Protein 1Z84 (pdb70)

InterPro domains:
  IPR001937 Galactose-1-phosphate uridyl transferase, class I [PIRSF000808] (14-350)
  IPR001937 Galactose-1-phosphate uridyl transferase, class I [TIGR00209] (23-310)
  IPR001937 Galactose-1-phosphate uridyl transferase, class I [cd00608] (24-348)
  IPR005849 Galactose-1-phosphate uridyl transferase, N-terminal [PF01087] (21-196)
  IPR005850 Galactose-1-phosphate uridyl transferase, C-terminal [PF02744] (208-312)
  IPR036265 HIT-like superfamily [G3DSA:3.30.428.10] (63-195)
  IPR036265 HIT-like superfamily [G3DSA:3.30.428.10] (196-350)
  IPR036265 HIT-like superfamily [SSF54197] (23-195)
  IPR036265 HIT-like superfamily [SSF54197] (200-348)
  IPR053177 ADP-glucose phosphorylase [PTHR42763] (17-350)

GO terms:
  GO:0008270 zinc ion binding (F, IDA)
  GO:0016779 nucleotidyltransferase activity (F, IDA)
  GO:0043531 ADP binding (F, IDA)
  GO:0080040 positive regulation of cellular response to phosphate starvation (P, IDA)
  GO:0005975 carbohydrate metabolic process (P, TAS)

Organism: Arabidopsis thaliana (NCBI:txid3702)

Radius of gyration: 24.76 Å; Cα contacts (8 Å, |Δi|>4): 1474; chains: 2; bounding box: 70×62×65 Å

Foldseek 3Di:
DKDWDAALLQLDIAIAAALLLPFAAPDDQDDCLAQPNVVPAAAWPAFPVGPDSQTAKTKHFHPDDPADCVCVVQLVDGHRHKGKIKIQLGNGFQDELLNDALLSQLVSLLVVLVVVVVRLVRPQWWDKKKKAWFDVVSPDPGSGYMTMIITDSDDDDSQVSSLVSLVVVCVVPVAAVLLVCVVQFAWAQDWPFWTKGLHQRDQEELKIKIFGNDADQASSVDDSVVSSRVSVVVSLSQLLCCVSHVHAIKMKIKAHHTSCDDPVSRRHHGIIMMIHGDRDDDDDVCVVPVHHYYHDGRNSSSVSSNPRDPD/DDKDWDADLLQRDIAIEDALPAAAPDCLALPRPVSFADWPAFPVGVDSPGAKTKHFHPDDPADCVCVVQLVDGHRHKGKIKIQQGNDFQDELLNDALLSQLVSLLVVLVVVVVRLVRPQFWDKKKKAWADVVSPDPGHRYMTMMITGSDDDDSQVSSLRSLVVVCVVPVAQVLLVCVPQFAWQDDFPFWTKGLHQRDQEELKIKIFGNDADQASSVDDSVVSSRVSNVVSLSQVLNCVSHVHAIKMKIKAHHTSPDDPVSRRHHGIMMMIHGDGDDDDDVCVVPVHGYYRDGRNRSSVSSNPRDD

Sequence (616 aa):
SPELRKDPVTNRWVIFSPRPTDFKSKSPSSCPFCIGREQECAPELFRVPDHDPNWKLRVIENLYPALSRNLETQSRTIVGFGFHDVVIESPVHSIQLSDIDPVGIGDILIAYKKRINQIAQHDSINYIQVFKNQGASAGASMSHSHSQMMALPVVPPTVSSRLDGTKDYFEETGKCCLCEAKSKHFVIDESSHFVSVAPFAATYPFEIWIIPKDHSSHFHHLDDVKAVDLGGLLKLMLQKIAKQLNDPPYNYMIHTSPLKVTESQLPYTHWFLQIVPQLSGVGGFEIGTGCYINPVFPEDVAKVMREVSLTQSPELRKDPVTNRWVIFSPTDFKSSCPFCIGREQECAPELFRVPDHDPNWKLRVIENLYPALSRNLETQSRTIVGFGFHDVVIESPVHSIQLSDIDPVGIGDILIAYKKRINQIAQHDSINYIQVFKNQGASAGASMSHSHSQMMALPVVPPTVSSRLDGTKDYFEETGKCCLCEAKSKHFVIDESSHFVSVAPFAATYPFEIWIIPKDHSSHFHHLDDVKAVDLGGLLKLMLQKIAKQLNDPPYNYMIHTSPLKVTESQLPYTHWFLQIVPQLSGVGGFEIGTGCYINPVFPEDVAKVMREVSL

CATH classification: 3.30.428.10 (+1 more: 3.30.428.10)

Secondary structure (DSSP, 8-state):
--EEEEETTTTEEEEE---GGG---------TTSTT-GGGSSPEEEEESTT-SS-SEEEEE-SS-SSBGGGTTT--EEE-B-EEEEEE--SSSS--GGGS-HHHHHHHHHHHHHHHHHHTT-TT--EEEEEEEESGGGT---SS-EEEEEEESS--HHHHHHHHHHHHHHHHHSS-TTTTHHHHSEEEEE-SSEEEEE-TT-SSTT-EEEEESS--S-GGG--HHHHHHHHHHHHHHHHHHHHHTTS--EEEEEE---TT--GGGGGG---EEEEEE------HHHHHHS--EESS-HHHHHHHHHH----/---EEEEETTTTEEEEE---------TTSTT-GGGSSPEEEEESTT-SS-SEEEEE-SS-SSBGGGTTT--EEE-B-EEEEEE--SSTT--GGGS-HHHHHHHHHHHHHHHHHHTT-TT--EEEEEEEESGGGT-S--S-EEEEEEESS--HHHHHHHHHHHHHHHHHSS-TTTTHHHHSEEEEE-SSEEEEE-TT-SSTT-EEEEESS--S-GGG--HHHHHHHHHHHHHHHHHHHHHTTS--EEEEEE---TT--GGGGGG---EEEEEE------HHHHHHS--EESS-HHHHHHHHHT---

B-factor: mean 24.86, std 8.69, range [11.21, 64.68]

Solvent-accessible surface area: 24300 Å² total; per-residue (Å²): 113,22,41,0,13,63,7,24,7,26,48,61,52,3,0,0,18,106,192,36,50,85,51,77,28,162,109,139,110,49,13,41,22,13,72,64,79,44,181,91,20,12,85,63,52,13,36,37,46,97,147,47,109,115,4,104,2,5,0,4,32,24,103,179,64,10,2,28,116,115,23,58,136,116,70,131,59,57,45,0,0,0,20,21,3,9,0,0,5,5,32,70,20,97,59,60,0,5,79,22,79,50,83,16,1,1,37,2,0,45,2,0,51,94,20,5,65,67,2,40,150,59,124,27,2,34,0,4,0,1,6,3,10,49,27,91,56,0,37,18,110,58,83,1,8,11,0,29,1,1,0,1,12,19,52,2,38,32,0,46,40,9,22,84,3,8,92,87,43,62,114,149,51,52,93,11,5,5,64,30,2,108,91,59,8,52,40,9,33,86,27,82,52,1,2,0,0,1,1,15,4,5,5,43,8,2,3,0,5,0,0,6,67,81,75,23,13,26,0,23,128,6,68,99,104,54,0,55,28,0,0,23,7,0,36,58,0,3,58,14,2,23,112,23,0,85,101,5,12,9,4,1,0,0,11,11,1,8,42,109,28,67,150,85,41,68,58,16,5,6,4,5,0,14,0,6,3,54,13,59,65,60,7,0,4,25,32,0,0,18,1,47,48,1,36,3,28,2,66,55,4,0,113,14,0,124,115,19,57,81,175,167,55,23,36,0,11,72,6,30,8,28,51,47,45,0,0,0,21,82,101,114,53,106,80,117,16,44,24,15,83,65,82,53,183,89,22,14,84,64,57,15,37,40,42,98,152,44,116,103,2,119,2,7,0,4,30,25,103,177,62,8,2,24,122,108,24,54,141,115,66,123,58,57,44,0,0,0,19,20,4,9,0,0,4,6,32,75,45,102,54,69,1,13,72,28,84,47,85,18,1,1,49,2,0,48,1,0,55,90,20,4,66,50,1,44,151,59,120,32,1,33,0,4,0,2,6,4,12,31,29,90,72,0,39,17,107,62,100,1,4,14,1,27,0,1,0,0,14,20,50,2,39,41,0,46,43,10,23,77,3,8,85,79,44,63,113,155,58,54,93,11,5,6,63,30,3,118,85,58,10,51,39,12,33,88,26,85,59,1,4,0,0,1,0,17,2,4,3,42,5,2,2,0,5,0,1,5,72,93,67,21,16,25,0,20,130,6,66,99,100,56,0,57,24,0,0,23,5,1,36,60,0,4,54,13,2,31,125,35,0,86,80,3,33,9,3,1,0,0,11,7,3,7,43,103,27,68,148,85,40,65,59,13,4,6,6,4,0,14,0,8,3,54,34,75,70,64,7,0,5,28,28,0,0,18,1,47,52,0,39,14,5,2,63,74,3,0,133,20,0,112,131,18,81,116

Structure (mmCIF, N/CA/C/O backbone):
data_1Z84
#
_entry.id   1Z84
#
_cell.length_a   62.037
_cell.length_b   95.650
_cell.length_c   110.918
_cell.angle_alpha   90.00
_cell.angle_beta   90.00
_cell.angle_gamma   90.00
#
_symmetry.space_group_name_H-M   'P 21 21 21'
#
loop_
_entity.id
_entity.type
_entity.pdbx_description
1 polymer 'galactose-1-phosphate uridyl transferase-like protein'
2 non-polymer 'ZINC ION'
3 non-polymer 'ADENOSINE MONOPHOSPHATE'
4 non-polymer 1,2-ETHANEDIOL
5 water water
#
loop_
_atom_site.group_PDB
_atom_site.id
_atom_site.type_symbol
_atom_site.label_atom_id
_atom_site.label_alt_id
_atom_site.label_comp_id
_atom_site.label_asym_id
_atom_site.label_entity_id
_atom_site.label_seq_id
_atom_site.pdbx_PDB_ins_code
_atom_site.Cartn_x
_atom_site.Cartn_y
_atom_site.Cartn_z
_atom_site.occupancy
_atom_site.B_iso_or_equiv
_atom_site.auth_seq_id
_atom_site.auth_comp_id
_atom_site.auth_asym_id
_atom_site.auth_atom_id
_atom_site.pdbx_PDB_model_num
ATOM 1 N N . SER A 1 22 ? -4.406 -17.256 -25.618 1.00 31.04 22 SER A N 1
ATOM 2 C CA . SER A 1 22 ? -4.533 -16.868 -24.184 1.00 30.48 22 SER A CA 1
ATOM 3 C C . SER A 1 22 ? -3.205 -16.955 -23.413 1.00 28.58 22 SER A C 1
ATOM 4 O O . SER A 1 22 ? -2.347 -17.816 -23.688 1.00 28.40 22 SER A O 1
ATOM 7 N N . PRO A 1 23 ? -3.029 -16.057 -22.434 1.00 26.68 23 PRO A N 1
ATOM 8 C CA . PRO A 1 23 ? -1.751 -16.043 -21.718 1.00 25.11 23 PRO A CA 1
ATOM 9 C C . PRO A 1 23 ? -1.547 -17.282 -20.865 1.00 23.69 23 PRO A C 1
ATOM 10 O O . PRO A 1 23 ? -2.516 -17.914 -20.407 1.00 22.52 23 PRO A O 1
ATOM 14 N N . GLU A 1 24 ? -0.279 -17.581 -20.596 1.00 22.30 24 GLU A N 1
ATOM 15 C CA . GLU A 1 24 ? 0.109 -18.773 -19.851 1.00 21.32 24 GLU A CA 1
ATOM 16 C C . GLU A 1 24 ? 1.387 -18.436 -19.072 1.00 21.54 24 GLU A C 1
ATOM 17 O O . GLU A 1 24 ? 2.155 -17.564 -19.534 1.00 19.75 24 GLU A O 1
ATOM 23 N N . LEU A 1 25 ? 1.605 -19.045 -17.890 1.00 19.41 25 LEU A N 1
ATOM 24 C CA . LEU A 1 25 ? 2.932 -18.910 -17.278 1.00 19.87 25 LEU A CA 1
ATOM 25 C C . LEU A 1 25 ? 3.611 -20.239 -17.491 1.00 19.88 25 LEU A C 1
ATOM 26 O O . LEU A 1 25 ? 2.947 -21.285 -17.404 1.00 19.43 25 LEU A O 1
ATOM 31 N N . ARG A 1 26 ? 4.893 -20.179 -17.839 1.00 18.94 26 ARG A N 1
ATOM 32 C CA . ARG A 1 26 ? 5.719 -21.374 -18.006 1.00 19.78 26 ARG A CA 1
ATOM 33 C C . ARG A 1 26 ? 7.027 -21.287 -17.220 1.00 20.52 26 ARG A C 1
ATOM 34 O O . ARG A 1 26 ? 7.560 -20.183 -16.952 1.00 19.90 26 ARG A O 1
ATOM 42 N N . LYS A 1 27 ? 7.524 -22.462 -16.835 1.00 20.83 27 LYS A N 1
ATOM 43 C CA . LYS A 1 27 ? 8.722 -22.554 -16.032 1.00 23.07 27 LYS A CA 1
ATOM 44 C C . LYS A 1 27 ? 9.583 -23.678 -16.586 1.00 23.02 27 LYS A C 1
ATOM 45 O O . LYS A 1 27 ? 9.072 -24.602 -17.227 1.00 24.14 27 LYS A O 1
ATOM 51 N N . ASP A 1 28 ? 10.891 -23.540 -16.422 1.00 22.67 28 ASP A N 1
ATOM 52 C CA . ASP A 1 28 ? 11.811 -24.579 -16.861 1.00 23.23 28 ASP A CA 1
ATOM 53 C C . ASP A 1 28 ? 12.931 -24.716 -15.823 1.00 22.18 28 ASP A C 1
ATOM 54 O O . ASP A 1 28 ? 13.322 -23.721 -15.221 1.00 22.02 28 ASP A O 1
ATOM 59 N N . PRO A 1 29 ? 13.459 -25.936 -15.612 1.00 21.22 29 PRO A N 1
ATOM 60 C CA . PRO A 1 29 ? 14.531 -26.047 -14.605 1.00 19.74 29 PRO A CA 1
ATOM 61 C C . PRO A 1 29 ? 15.798 -25.218 -14.873 1.00 18.93 29 PRO A C 1
ATOM 62 O O . PRO A 1 29 ? 16.493 -24.857 -13.946 1.00 18.12 29 PRO A O 1
ATOM 66 N N . VAL A 1 30 ? 16.125 -24.960 -16.126 1.00 18.02 30 VAL A N 1
ATOM 67 C CA . VAL A 1 30 ? 17.354 -24.273 -16.455 1.00 18.78 30 VAL A CA 1
ATOM 68 C C . VAL A 1 30 ? 17.292 -22.777 -16.003 1.00 18.97 30 VAL A C 1
ATOM 69 O O . VAL A 1 30 ? 18.249 -22.254 -15.469 1.00 17.91 30 VAL A O 1
ATOM 73 N N . THR A 1 31 ? 16.154 -22.113 -16.182 1.00 20.20 31 THR A N 1
ATOM 74 C CA . THR A 1 31 ? 16.004 -20.719 -15.685 1.00 21.46 31 THR A CA 1
ATOM 75 C C . THR A 1 31 ? 15.504 -20.685 -14.229 1.00 21.39 31 THR A C 1
ATOM 76 O O . THR A 1 31 ? 15.710 -19.696 -13.499 1.00 20.38 31 THR A O 1
ATOM 80 N N . ASN A 1 32 ? 14.795 -21.751 -13.853 1.00 21.15 32 ASN A N 1
ATOM 81 C CA . ASN A 1 32 ? 14.199 -21.926 -12.540 1.00 22.57 32 ASN A CA 1
ATOM 82 C C . ASN A 1 32 ? 13.259 -20.763 -12.163 1.00 23.16 32 ASN A C 1
ATOM 83 O O . ASN A 1 32 ? 13.168 -20.360 -11.008 1.00 24.04 32 ASN A O 1
ATOM 88 N N . ARG A 1 33 ? 12.569 -20.214 -13.162 1.00 22.77 33 ARG A N 1
ATOM 89 C CA . ARG A 1 33 ? 11.611 -19.163 -12.901 1.00 22.56 33 ARG A CA 1
ATOM 90 C C . ARG A 1 33 ? 10.436 -19.228 -13.866 1.00 22.76 33 ARG A C 1
ATOM 91 O O . ARG A 1 33 ? 10.514 -19.874 -14.928 1.00 21.06 33 ARG A O 1
ATOM 99 N N . TRP A 1 34 ? 9.361 -18.540 -13.485 1.00 22.11 34 TRP A N 1
ATOM 100 C CA . TRP A 1 34 ? 8.171 -18.433 -14.328 1.00 20.81 34 TRP A CA 1
ATOM 101 C C . TRP A 1 34 ? 8.419 -17.302 -15.318 1.00 19.97 34 TRP A C 1
ATOM 102 O O . TRP A 1 34 ? 9.047 -16.296 -14.979 1.00 19.07 34 TRP A O 1
ATOM 113 N N . VAL A 1 35 ? 7.956 -17.496 -16.550 1.00 18.38 35 VAL A N 1
ATOM 114 C CA . VAL A 1 35 ? 7.830 -16.410 -17.513 1.00 17.53 35 VAL A CA 1
ATOM 115 C C . VAL A 1 35 ? 6.353 -16.304 -17.889 1.00 17.39 35 VAL A C 1
ATOM 116 O O . VAL A 1 35 ? 5.646 -17.293 -17.959 1.00 16.03 35 VAL A O 1
ATOM 120 N N . ILE A 1 36 ? 5.889 -15.085 -18.137 1.00 16.25 36 ILE A N 1
ATOM 121 C CA . ILE A 1 36 ? 4.555 -14.909 -18.696 1.00 16.79 36 ILE A CA 1
ATOM 122 C C . ILE A 1 36 ? 4.583 -14.874 -20.240 1.00 16.92 36 ILE A C 1
ATOM 123 O O . ILE A 1 36 ? 5.326 -14.101 -20.839 1.00 16.86 36 ILE A O 1
ATOM 128 N N . PHE A 1 37 ? 3.778 -15.732 -20.867 1.00 17.83 37 PHE A N 1
ATOM 129 C CA . PHE A 1 37 ? 3.525 -15.675 -22.301 1.00 17.68 37 PHE A CA 1
ATOM 130 C C . PHE A 1 37 ? 2.232 -14.950 -22.532 1.00 18.86 37 PHE A C 1
ATOM 131 O O . PHE A 1 37 ? 1.201 -15.344 -22.014 1.00 18.69 37 PHE A O 1
ATOM 139 N N . SER A 1 38 ? 2.311 -13.842 -23.278 1.00 19.80 38 SER A N 1
ATOM 140 C CA . SER A 1 38 ? 1.166 -13.000 -23.496 1.00 21.61 38 SER A CA 1
ATOM 141 C C . SER A 1 38 ? 1.250 -12.447 -24.919 1.00 23.55 38 SER A C 1
ATOM 142 O O . SER A 1 38 ? 1.839 -11.407 -25.143 1.00 22.96 38 SER A O 1
ATOM 145 N N . PRO A 1 39 ? 0.712 -13.184 -25.895 1.00 25.60 39 PRO A N 1
ATOM 146 C CA . PRO A 1 39 ? 0.714 -12.713 -27.295 1.00 27.09 39 PRO A CA 1
ATOM 147 C C . PRO A 1 39 ? 0.040 -11.357 -27.505 1.00 28.14 39 PRO A C 1
ATOM 148 O O . PRO A 1 39 ? -0.946 -11.078 -26.808 1.00 30.09 39 PRO A O 1
ATOM 152 N N . ARG A 1 44 ? 1.175 -11.063 -34.758 1.00 48.14 44 ARG A N 1
ATOM 153 C CA . ARG A 1 44 ? 1.493 -12.325 -35.421 1.00 49.08 44 ARG A CA 1
ATOM 154 C C . ARG A 1 44 ? 2.995 -12.616 -35.268 1.00 48.00 44 ARG A C 1
ATOM 155 O O . ARG A 1 44 ? 3.802 -11.690 -35.413 1.00 47.40 44 ARG A O 1
ATOM 163 N N . PRO A 1 45 ? 3.375 -13.887 -34.964 1.00 47.35 45 PRO A N 1
ATOM 164 C CA . PRO A 1 45 ? 4.797 -14.252 -34.793 1.00 47.04 45 PRO A CA 1
ATOM 165 C C . PRO A 1 45 ? 5.657 -13.867 -35.990 1.00 47.11 45 PRO A C 1
ATOM 166 O O . PRO A 1 45 ? 6.751 -13.328 -35.824 1.00 47.23 45 PRO A O 1
ATOM 170 N N . THR A 1 46 ? 5.151 -14.111 -37.192 1.00 47.20 46 THR A N 1
ATOM 171 C CA . THR A 1 46 ? 5.877 -13.742 -38.403 1.00 47.06 46 THR A CA 1
ATOM 172 C C . THR A 1 46 ? 5.910 -12.211 -38.675 1.00 46.42 46 THR A C 1
ATOM 173 O O . THR A 1 46 ? 6.622 -11.749 -39.572 1.00 46.77 46 THR A O 1
ATOM 177 N N . ASP A 1 47 ? 5.153 -11.436 -37.903 1.00 45.83 47 ASP A N 1
ATOM 178 C CA . ASP A 1 47 ? 5.256 -9.967 -37.958 1.00 45.04 47 ASP A CA 1
ATOM 179 C C . ASP A 1 47 ? 6.302 -9.381 -36.982 1.00 44.34 47 ASP A C 1
ATOM 180 O O . ASP A 1 47 ? 6.424 -8.159 -36.864 1.00 43.52 47 ASP A O 1
ATOM 185 N N . PHE A 1 48 ? 7.057 -10.240 -36.286 1.00 43.34 48 PHE A N 1
ATOM 186 C CA . PHE A 1 48 ? 8.117 -9.742 -35.383 1.00 42.47 48 PHE A CA 1
ATOM 187 C C . PHE A 1 48 ? 9.383 -9.401 -36.165 1.00 42.02 48 PHE A C 1
ATOM 188 O O . PHE A 1 48 ? 9.906 -10.232 -36.911 1.00 42.09 48 PHE A O 1
ATOM 196 N N . LYS A 1 49 ? 9.860 -8.171 -36.001 1.00 41.30 49 LYS A N 1
ATOM 197 C CA . LYS A 1 49 ? 11.028 -7.683 -36.729 1.00 40.46 49 LYS A CA 1
ATOM 198 C C . LYS A 1 49 ? 11.838 -6.741 -35.839 1.00 40.49 49 LYS A C 1
ATOM 199 O O . LYS A 1 49 ? 11.294 -6.147 -34.886 1.00 39.35 49 LYS A O 1
ATOM 205 N N . SER A 1 50 ? 13.123 -6.600 -36.158 1.00 40.44 50 SER A N 1
ATOM 206 C CA . SER A 1 50 ? 13.977 -5.545 -35.582 1.00 41.73 50 SER A CA 1
ATOM 207 C C . SER A 1 50 ? 13.282 -4.166 -35.581 1.00 42.87 50 SER A C 1
ATOM 208 O O . SER A 1 50 ? 12.594 -3.816 -36.540 1.00 42.49 50 SER A O 1
ATOM 211 N N . LYS A 1 51 ? 13.466 -3.399 -34.506 1.00 44.74 51 LYS A N 1
ATOM 212 C CA . LYS A 1 51 ? 12.994 -1.999 -34.449 1.00 46.47 51 LYS A CA 1
ATOM 213 C C . LYS A 1 51 ? 14.131 -0.965 -34.240 1.00 47.11 51 LYS A C 1
ATOM 214 O O . LYS A 1 51 ? 13.876 0.196 -33.909 1.00 47.38 51 LYS A O 1
ATOM 220 N N . SER A 1 52 ? 15.376 -1.403 -34.442 1.00 48.08 52 SER A N 1
ATOM 221 C CA . SER A 1 52 ? 16.563 -0.543 -34.334 1.00 49.24 52 SER A CA 1
ATOM 222 C C . SER A 1 52 ? 16.641 0.464 -35.481 1.00 49.68 52 SER A C 1
ATOM 223 O O . SER A 1 52 ? 16.958 0.094 -36.618 1.00 50.37 52 SER A O 1
ATOM 226 N N . PRO A 1 60 ? 32.922 3.542 -39.295 1.00 42.07 60 PRO A N 1
ATOM 227 C CA . PRO A 1 60 ? 34.312 3.669 -39.744 1.00 41.52 60 PRO A CA 1
ATOM 228 C C . PRO A 1 60 ? 34.716 2.497 -40.632 1.00 40.88 60 PRO A C 1
ATOM 229 O O . PRO A 1 60 ? 34.037 1.471 -40.640 1.00 40.98 60 PRO A O 1
ATOM 233 N N . SER A 1 61 ? 35.808 2.643 -41.384 1.00 39.78 61 SER A N 1
ATOM 234 C CA . SER A 1 61 ? 36.260 1.563 -42.256 1.00 38.19 61 SER A CA 1
ATOM 235 C C . SER A 1 61 ? 37.453 0.823 -41.662 1.00 37.03 61 SER A C 1
ATOM 236 O O . SER A 1 61 ? 37.879 -0.221 -42.193 1.00 37.12 61 SER A O 1
ATOM 239 N N . SER A 1 62 ? 37.971 1.364 -40.555 1.00 34.86 62 SER A N 1
ATOM 240 C CA . SER A 1 62 ? 39.100 0.787 -39.833 1.00 33.14 62 SER A CA 1
ATOM 241 C C . SER A 1 62 ? 38.949 1.022 -38.332 1.00 31.49 62 SER A C 1
ATOM 242 O O . SER A 1 62 ? 38.157 1.854 -37.895 1.00 31.24 62 SER A O 1
ATOM 245 N N . CYS A 1 63 ? 39.721 0.283 -37.537 1.00 30.01 63 CYS A N 1
ATOM 246 C CA . CYS A 1 63 ? 39.735 0.487 -36.102 1.00 27.48 63 CYS A CA 1
ATOM 247 C C . CYS A 1 63 ? 40.890 -0.286 -35.513 1.00 26.57 63 CYS A C 1
ATOM 248 O O . CYS A 1 63 ? 41.485 -1.149 -36.184 1.00 26.58 63 CYS A O 1
ATOM 251 N N . PRO A 1 64 ? 41.185 -0.039 -34.229 1.00 25.59 64 PRO A N 1
ATOM 252 C CA . PRO A 1 64 ? 42.353 -0.657 -33.590 1.00 25.51 64 PRO A CA 1
ATOM 253 C C . PRO A 1 64 ? 42.352 -2.167 -33.657 1.00 25.21 64 PRO A C 1
ATOM 254 O O . PRO A 1 64 ? 43.432 -2.781 -33.558 1.00 25.76 64 PRO A O 1
ATOM 258 N N . PHE A 1 65 ? 41.172 -2.774 -33.849 1.00 24.64 65 PHE A N 1
ATOM 259 C CA . PHE A 1 65 ? 41.095 -4.242 -33.929 1.00 23.61 65 PHE A CA 1
ATOM 260 C C . PHE A 1 65 ? 41.491 -4.742 -35.328 1.00 24.82 65 PHE A C 1
ATOM 261 O O . PHE A 1 65 ? 41.790 -5.943 -35.516 1.00 23.62 65 PHE A O 1
ATOM 269 N N . CYS A 1 66 ? 41.479 -3.842 -36.324 1.00 24.70 66 CYS A N 1
ATOM 270 C CA . CYS A 1 66 ? 41.905 -4.204 -37.691 1.00 26.74 66 CYS A CA 1
ATOM 271 C C . CYS A 1 66 ? 43.376 -4.628 -37.821 1.00 28.33 66 CYS A C 1
ATOM 272 O O . CYS A 1 66 ? 44.266 -4.009 -37.197 1.00 29.36 66 CYS A O 1
ATOM 275 N N . ILE A 1 67 ? 43.629 -5.660 -38.644 1.00 29.42 67 ILE A N 1
ATOM 276 C CA . ILE A 1 67 ? 44.987 -6.209 -38.861 1.00 30.29 67 ILE A CA 1
ATOM 277 C C . ILE A 1 67 ? 45.937 -5.079 -39.267 1.00 30.93 67 ILE A C 1
ATOM 278 O O . ILE A 1 67 ? 45.543 -4.147 -39.981 1.00 30.37 67 ILE A O 1
ATOM 283 N N . GLY A 1 68 ? 47.133 -5.102 -38.687 1.00 31.31 68 GLY A N 1
ATOM 284 C CA . GLY A 1 68 ? 48.087 -4.019 -38.868 1.00 31.82 68 GLY A CA 1
ATOM 285 C C . GLY A 1 68 ? 48.108 -3.012 -37.739 1.00 31.44 68 GLY A C 1
ATOM 286 O O . GLY A 1 68 ? 49.129 -2.368 -37.511 1.00 32.09 68 GLY A O 1
ATOM 287 N N . ARG A 1 69 ? 47.003 -2.890 -37.002 1.00 31.28 69 ARG A N 1
ATOM 288 C CA . ARG A 1 69 ? 46.887 -1.845 -35.965 1.00 29.87 69 ARG A CA 1
ATOM 289 C C . ARG A 1 69 ? 47.027 -2.375 -34.539 1.00 29.19 69 ARG A C 1
ATOM 290 O O . ARG A 1 69 ? 46.477 -1.814 -33.591 1.00 27.44 69 ARG A O 1
ATOM 298 N N . GLU A 1 70 ? 47.785 -3.456 -34.394 1.00 29.75 70 GLU A N 1
ATOM 299 C CA . GLU A 1 70 ? 47.825 -4.193 -33.135 1.00 30.75 70 GLU A CA 1
ATOM 300 C C . GLU A 1 70 ? 48.430 -3.443 -31.958 1.00 31.41 70 GLU A C 1
ATOM 301 O O . GLU A 1 70 ? 48.157 -3.775 -30.797 1.00 31.15 70 GLU A O 1
ATOM 307 N N . GLN A 1 71 ? 49.265 -2.446 -32.254 1.00 31.34 71 GLN A N 1
ATOM 308 C CA . GLN A 1 71 ? 49.877 -1.655 -31.195 1.00 31.57 71 GLN A CA 1
ATOM 309 C C . GLN A 1 71 ? 48.868 -0.716 -30.546 1.00 30.68 71 GLN A C 1
ATOM 310 O O . GLN A 1 71 ? 49.108 -0.222 -29.460 1.00 30.70 71 GLN A O 1
ATOM 316 N N . GLU A 1 72 ? 47.720 -0.513 -31.194 1.00 29.10 72 GLU A N 1
ATOM 317 C CA . GLU A 1 72 ? 46.619 0.240 -30.599 1.00 28.15 72 GLU A CA 1
ATOM 318 C C . GLU A 1 72 ? 45.693 -0.600 -29.696 1.00 26.84 72 GLU A C 1
ATOM 319 O O . GLU A 1 72 ? 44.730 -0.083 -29.143 1.00 26.43 72 GLU A O 1
ATOM 325 N N . CYS A 1 73 ? 46.007 -1.879 -29.524 1.00 26.39 73 CYS A N 1
ATOM 326 C CA . CYS A 1 73 ? 45.219 -2.744 -28.640 1.00 25.66 73 CYS A CA 1
ATOM 327 C C . CYS A 1 73 ? 45.943 -3.023 -27.333 1.00 24.98 73 CYS A C 1
ATOM 328 O O . CYS A 1 73 ? 47.161 -3.038 -27.315 1.00 24.81 73 CYS A O 1
ATOM 331 N N . ALA A 1 74 ? 45.186 -3.255 -26.255 1.00 24.16 74 ALA A N 1
ATOM 332 C CA . ALA A 1 74 ? 45.703 -3.846 -25.023 1.00 23.99 74 ALA A CA 1
ATOM 333 C C . ALA A 1 74 ? 46.443 -5.149 -25.338 1.00 24.17 74 ALA A C 1
ATOM 334 O O . ALA A 1 74 ? 46.279 -5.704 -26.446 1.00 24.52 74 ALA A O 1
ATOM 336 N N . PRO A 1 75 ? 47.312 -5.603 -24.416 1.00 24.81 75 PRO A N 1
ATOM 337 C CA . PRO A 1 75 ? 48.173 -6.805 -24.592 1.00 25.24 75 PRO A CA 1
ATOM 338 C C . PRO A 1 75 ? 47.507 -8.083 -25.131 1.00 26.21 75 PRO A C 1
ATOM 339 O O . PRO A 1 75 ? 46.406 -8.496 -24.678 1.00 25.75 75 PRO A O 1
ATOM 343 N N . GLU A 1 76 ? 48.194 -8.722 -26.074 1.00 26.15 76 GLU A N 1
ATOM 344 C CA . GLU A 1 76 ? 47.680 -9.923 -26.721 1.00 26.49 76 GLU A CA 1
ATOM 345 C C . GLU A 1 76 ? 47.896 -11.117 -25.810 1.00 26.35 76 GLU A C 1
ATOM 346 O O . GLU A 1 76 ? 48.907 -11.179 -25.100 1.00 27.05 76 GLU A O 1
ATOM 352 N N . LEU A 1 77 ? 46.929 -12.036 -25.786 1.00 25.66 77 LEU A N 1
ATOM 353 C CA . LEU A 1 77 ? 47.056 -13.295 -25.034 1.00 24.77 77 LEU A CA 1
ATOM 354 C C . LEU A 1 77 ? 47.483 -14.384 -26.002 1.00 24.74 77 LEU A C 1
ATOM 355 O O . LEU A 1 77 ? 48.431 -15.129 -25.744 1.00 24.53 77 LEU A O 1
ATOM 360 N N . PHE A 1 78 ? 46.831 -14.431 -27.156 1.00 24.59 78 PHE A N 1
ATOM 361 C CA . PHE A 1 78 ? 47.299 -15.293 -28.231 1.00 24.87 78 PHE A CA 1
ATOM 362 C C . PHE A 1 78 ? 46.529 -14.984 -29.516 1.00 24.87 78 PHE A C 1
ATOM 363 O O . PHE A 1 78 ? 45.563 -14.216 -29.514 1.00 23.28 78 PHE A O 1
ATOM 371 N N . ARG A 1 79 ? 46.994 -15.548 -30.628 1.00 25.51 79 ARG A N 1
ATOM 372 C CA . ARG A 1 79 ? 46.300 -15.421 -31.895 1.00 26.59 79 ARG A CA 1
ATOM 373 C C . ARG A 1 79 ? 46.224 -16.800 -32.541 1.00 27.47 79 ARG A C 1
ATOM 374 O O . ARG A 1 79 ? 46.856 -17.741 -32.070 1.00 27.38 79 ARG A O 1
ATOM 382 N N . VAL A 1 80 ? 45.419 -16.892 -33.595 1.00 28.70 80 VAL A N 1
ATOM 383 C CA . VAL A 1 80 ? 45.302 -18.070 -34.461 1.00 29.96 80 VAL A CA 1
ATOM 384 C C . VAL A 1 80 ? 45.405 -17.588 -35.911 1.00 31.02 80 VAL A C 1
ATOM 385 O O . VAL A 1 80 ? 44.722 -16.642 -36.285 1.00 31.29 80 VAL A O 1
ATOM 389 N N . PRO A 1 81 ? 46.304 -18.202 -36.720 1.00 33.11 81 PRO A N 1
ATOM 390 C CA . PRO A 1 81 ? 47.256 -19.243 -36.284 1.00 34.57 81 PRO A CA 1
ATOM 391 C C . PRO A 1 81 ? 48.290 -18.659 -35.319 1.00 36.29 81 PRO A C 1
ATOM 392 O O . PRO A 1 81 ? 48.563 -17.441 -35.358 1.00 36.21 81 PRO A O 1
ATOM 396 N N . ASP A 1 82 ? 48.834 -19.502 -34.449 1.00 38.76 82 ASP A N 1
ATOM 397 C CA . ASP A 1 82 ? 49.803 -19.056 -33.447 1.00 41.87 82 ASP A CA 1
ATOM 398 C C . ASP A 1 82 ? 50.968 -18.250 -34.049 1.00 43.25 82 ASP A C 1
ATOM 399 O O . ASP A 1 82 ? 51.589 -18.669 -35.037 1.00 43.67 82 ASP A O 1
ATOM 404 N N . HIS A 1 83 ? 51.216 -17.073 -33.470 1.00 44.41 83 HIS A N 1
ATOM 405 C CA . HIS A 1 83 ? 52.300 -16.156 -33.884 1.00 45.28 83 HIS A CA 1
ATOM 406 C C . HIS A 1 83 ? 52.451 -15.900 -35.395 1.00 45.25 83 HIS A C 1
ATOM 407 O O . HIS A 1 83 ? 53.517 -15.493 -35.876 1.00 46.07 83 HIS A O 1
ATOM 414 N N . ASP A 1 84 ? 51.372 -16.111 -36.136 1.00 44.47 84 ASP A N 1
ATOM 415 C CA . ASP A 1 84 ? 51.346 -15.803 -37.546 1.00 43.68 84 ASP A CA 1
ATOM 416 C C . ASP A 1 84 ? 50.918 -14.353 -37.682 1.00 42.67 84 ASP A C 1
ATOM 417 O O . ASP A 1 84 ? 49.858 -13.984 -37.184 1.00 42.48 84 ASP A O 1
ATOM 422 N N . PRO A 1 85 ? 51.742 -13.514 -38.348 1.00 41.68 85 PRO A N 1
ATOM 423 C CA . PRO A 1 85 ? 51.366 -12.125 -38.651 1.00 40.67 85 PRO A CA 1
ATOM 424 C C . PRO A 1 85 ? 50.064 -12.022 -39.464 1.00 39.79 85 PRO A C 1
ATOM 425 O O . PRO A 1 85 ? 49.381 -10.993 -39.410 1.00 39.21 85 PRO A O 1
ATOM 429 N N . ASN A 1 86 ? 49.746 -13.081 -40.217 1.00 38.16 86 ASN A N 1
ATOM 430 C CA . ASN A 1 86 ? 48.517 -13.154 -40.999 1.00 37.59 86 ASN A CA 1
ATOM 431 C C . ASN A 1 86 ? 47.426 -13.877 -40.196 1.00 35.56 86 ASN A C 1
ATOM 432 O O . ASN A 1 86 ? 46.980 -14.975 -40.565 1.00 34.80 86 ASN A O 1
ATOM 437 N N . TRP A 1 87 ? 47.013 -13.248 -39.092 1.00 33.25 87 TRP A N 1
ATOM 438 C CA . TRP A 1 87 ? 46.087 -13.889 -38.137 1.00 30.62 87 TRP A CA 1
ATOM 439 C C . TRP A 1 87 ? 44.613 -13.923 -38.577 1.00 29.70 87 TRP A C 1
ATOM 440 O O . TRP A 1 87 ? 44.172 -13.084 -39.359 1.00 28.84 87 TRP A O 1
ATOM 451 N N . LYS A 1 88 ? 43.875 -14.924 -38.072 1.00 28.96 88 LYS A N 1
ATOM 452 C CA . LYS A 1 88 ? 42.436 -15.110 -38.374 1.00 27.82 88 LYS A CA 1
ATOM 453 C C . LYS A 1 88 ? 41.615 -14.617 -37.186 1.00 26.74 88 LYS A C 1
ATOM 454 O O . LYS A 1 88 ? 40.545 -14.016 -37.364 1.00 25.39 88 LYS A O 1
ATOM 460 N N . LEU A 1 89 ? 42.136 -14.848 -35.978 1.00 25.08 89 LEU A N 1
ATOM 461 C CA . LEU A 1 89 ? 41.544 -14.290 -34.756 1.00 25.35 89 LEU A CA 1
ATOM 462 C C . LEU A 1 89 ? 42.656 -13.891 -33.764 1.00 25.16 89 LEU A C 1
ATOM 463 O O . LEU A 1 89 ? 43.803 -14.332 -33.917 1.00 25.75 89 LEU A O 1
ATOM 468 N N . ARG A 1 90 ? 42.327 -13.033 -32.793 1.00 24.69 90 ARG A N 1
ATOM 469 C CA . ARG A 1 90 ? 43.218 -12.711 -31.674 1.00 24.20 90 ARG A CA 1
ATOM 470 C C . ARG A 1 90 ? 42.391 -12.657 -30.382 1.00 23.64 90 ARG A C 1
ATOM 471 O O . ARG A 1 90 ? 41.245 -12.189 -30.394 1.00 23.85 90 ARG A O 1
ATOM 479 N N . VAL A 1 91 ? 42.996 -13.097 -29.281 1.00 21.64 91 VAL A N 1
ATOM 480 C CA . VAL A 1 91 ? 42.433 -12.925 -27.947 1.00 20.89 91 VAL A CA 1
ATOM 481 C C . VAL A 1 91 ? 43.350 -11.969 -27.192 1.00 20.77 91 VAL A C 1
ATOM 482 O O . VAL A 1 91 ? 44.555 -12.224 -27.043 1.00 20.71 91 VAL A O 1
ATOM 486 N N . ILE A 1 92 ? 42.768 -10.877 -26.733 1.00 20.85 92 ILE A N 1
ATOM 487 C CA . ILE A 1 92 ? 43.528 -9.805 -26.083 1.00 20.45 92 ILE A CA 1
ATOM 488 C C . ILE A 1 92 ? 42.865 -9.377 -24.777 1.00 20.61 92 ILE A C 1
ATOM 489 O O . ILE A 1 92 ? 41.675 -9.668 -24.501 1.00 18.97 92 ILE A O 1
ATOM 494 N N . GLU A 1 93 ? 43.644 -8.704 -23.947 1.00 19.76 93 GLU A N 1
ATOM 495 C CA . GLU A 1 93 ? 43.113 -8.163 -22.728 1.00 21.09 93 GLU A CA 1
ATOM 496 C C . GLU A 1 93 ? 42.186 -7.020 -23.102 1.00 20.09 93 GLU A C 1
ATOM 497 O O . GLU A 1 93 ? 42.407 -6.349 -24.116 1.00 21.25 93 GLU A O 1
ATOM 503 N N . ASN A 1 94 ? 41.127 -6.819 -22.320 1.00 19.16 94 ASN A N 1
ATOM 504 C CA . ASN A 1 94 ? 40.251 -5.666 -22.531 1.00 20.60 94 ASN A CA 1
ATOM 505 C C . ASN A 1 94 ? 40.997 -4.409 -22.093 1.00 21.47 94 ASN A C 1
ATOM 506 O O . ASN A 1 94 ? 41.560 -4.401 -20.996 1.00 21.26 94 ASN A O 1
ATOM 511 N N . LEU A 1 95 ? 41.038 -3.376 -22.948 1.00 21.58 95 LEU A N 1
ATOM 512 C CA . LEU A 1 95 ? 41.647 -2.068 -22.570 1.00 22.97 95 LEU A CA 1
ATOM 513 C C . LEU A 1 95 ? 40.902 -1.332 -21.427 1.00 22.80 95 LEU A C 1
ATOM 514 O O . LEU A 1 95 ? 41.511 -0.572 -20.639 1.00 23.76 95 LEU A O 1
ATOM 519 N N . TYR A 1 96 ? 39.602 -1.579 -21.302 1.00 22.90 96 TYR A N 1
ATOM 520 C CA . TYR A 1 96 ? 38.781 -0.994 -20.238 1.00 23.02 96 TYR A CA 1
ATOM 521 C C . TYR A 1 96 ? 38.065 -2.092 -19.450 1.00 21.62 96 TYR A C 1
ATOM 522 O O . TYR A 1 96 ? 36.830 -2.224 -19.513 1.00 20.54 96 TYR A O 1
ATOM 531 N N . PRO A 1 97 ? 38.845 -2.880 -18.680 1.00 21.05 97 PRO A N 1
ATOM 532 C CA . PRO A 1 97 ? 38.301 -4.080 -18.084 1.00 20.38 97 PRO A CA 1
ATOM 533 C C . PRO A 1 97 ? 37.361 -3.767 -16.959 1.00 20.03 97 PRO A C 1
ATOM 534 O O . PRO A 1 97 ? 37.663 -2.892 -16.140 1.00 19.84 97 PRO A O 1
ATOM 538 N N . ALA A 1 98 ? 36.239 -4.485 -16.892 1.00 17.53 98 ALA A N 1
ATOM 539 C CA . ALA A 1 98 ? 35.293 -4.333 -15.767 1.00 17.37 98 ALA A CA 1
ATOM 540 C C . ALA A 1 98 ? 35.839 -4.792 -14.391 1.00 18.30 98 ALA A C 1
ATOM 541 O O . ALA A 1 98 ? 35.425 -4.287 -13.336 1.00 18.72 98 ALA A O 1
ATOM 543 N N . LEU A 1 99 ? 36.751 -5.776 -14.428 1.00 17.96 99 LEU A N 1
ATOM 544 C CA . LEU A 1 99 ? 37.414 -6.319 -13.248 1.00 18.39 99 LEU A CA 1
ATOM 545 C C . LEU A 1 99 ? 38.908 -6.302 -13.435 1.00 18.08 99 LEU A C 1
ATOM 546 O O . LEU A 1 99 ? 39.408 -6.354 -14.573 1.00 19.45 99 LEU A O 1
ATOM 551 N N . SER A 1 100 ? 39.623 -6.273 -12.312 1.00 18.31 100 SER A N 1
ATOM 552 C CA . SER A 1 100 ? 41.061 -6.056 -12.328 1.00 19.74 100 SER A CA 1
ATOM 553 C C . SER A 1 100 ? 41.832 -7.332 -12.043 1.00 18.75 100 SER A C 1
ATOM 554 O O . SER A 1 100 ? 41.713 -7.889 -10.973 1.00 19.18 100 SER A O 1
ATOM 557 N N . ARG A 1 101 ? 42.625 -7.773 -12.997 1.00 20.27 101 ARG A N 1
ATOM 558 C CA . ARG A 1 101 ? 43.444 -8.969 -12.805 1.00 21.04 101 ARG A CA 1
ATOM 559 C C . ARG A 1 101 ? 44.558 -8.745 -11.762 1.00 21.98 101 ARG A C 1
ATOM 560 O O . ARG A 1 101 ? 45.165 -9.692 -11.283 1.00 22.47 101 ARG A O 1
ATOM 568 N N . ASN A 1 102 ? 44.821 -7.482 -11.429 1.00 21.86 102 ASN A N 1
ATOM 569 C CA . ASN A 1 102 ? 45.864 -7.147 -10.458 1.00 22.33 102 ASN A CA 1
ATOM 570 C C . ASN A 1 102 ? 45.433 -7.225 -8.997 1.00 22.15 102 ASN A C 1
ATOM 571 O O . ASN A 1 102 ? 46.241 -6.995 -8.090 1.00 22.22 102 ASN A O 1
ATOM 576 N N . LEU A 1 103 ? 44.162 -7.544 -8.770 1.00 21.59 103 LEU A N 1
ATOM 577 C CA . LEU A 1 103 ? 43.648 -7.726 -7.433 1.00 21.94 103 LEU A CA 1
ATOM 578 C C . LEU A 1 103 ? 43.606 -9.200 -6.988 1.00 22.37 103 LEU A C 1
ATOM 579 O O . LEU A 1 103 ? 42.927 -9.535 -6.019 1.00 23.47 103 LEU A O 1
ATOM 584 N N . GLU A 1 104 ? 44.315 -10.081 -7.671 1.00 23.30 104 GLU A N 1
ATOM 585 C CA . GLU A 1 104 ? 44.238 -11.520 -7.329 1.00 24.91 104 GLU A CA 1
ATOM 586 C C . GLU A 1 104 ? 44.641 -11.903 -5.892 1.00 26.57 104 GLU A C 1
ATOM 587 O O . GLU A 1 104 ? 43.942 -12.690 -5.224 1.00 26.84 104 GLU A O 1
ATOM 593 N N . THR A 1 105 ? 45.754 -11.354 -5.400 1.00 28.11 105 THR A N 1
ATOM 594 C CA . THR A 1 105 ? 46.213 -11.703 -4.054 1.00 30.08 105 THR A CA 1
ATOM 595 C C . THR A 1 105 ? 45.250 -11.188 -2.995 1.00 31.08 105 THR A C 1
ATOM 596 O O . THR A 1 105 ? 45.164 -11.778 -1.916 1.00 31.09 105 THR A O 1
ATOM 600 N N . GLN A 1 106 ? 44.513 -10.112 -3.301 1.00 31.77 106 GLN A N 1
ATOM 601 C CA . GLN A 1 106 ? 43.456 -9.617 -2.395 1.00 34.67 106 GLN A CA 1
ATOM 602 C C . GLN A 1 106 ? 42.183 -10.475 -2.527 1.00 35.28 106 GLN A C 1
ATOM 603 O O . GLN A 1 106 ? 41.321 -10.470 -1.640 1.00 35.77 106 GLN A O 1
ATOM 609 N N . SER A 1 107 ? 42.102 -11.173 -3.664 1.00 36.78 107 SER A N 1
ATOM 610 C CA . SER A 1 107 ? 41.175 -12.285 -3.975 1.00 38.16 107 SER A CA 1
ATOM 611 C C . SER A 1 107 ? 40.007 -11.944 -4.899 1.00 38.96 107 SER A C 1
ATOM 612 O O . SER A 1 107 ? 39.310 -12.835 -5.414 1.00 39.09 107 SER A O 1
ATOM 615 N N . ARG A 1 116 ? 29.656 -8.534 2.642 1.00 35.83 116 ARG A N 1
ATOM 616 C CA . ARG A 1 116 ? 29.191 -7.292 2.030 1.00 34.87 116 ARG A CA 1
ATOM 617 C C . ARG A 1 116 ? 29.947 -6.943 0.741 1.00 33.67 116 ARG A C 1
ATOM 618 O O . ARG A 1 116 ? 29.340 -6.539 -0.253 1.00 31.86 116 ARG A O 1
ATOM 626 N N . THR A 1 117 ? 31.278 -7.054 0.792 1.00 32.04 117 THR A N 1
ATOM 627 C CA . THR A 1 117 ? 32.150 -6.548 -0.254 1.00 31.38 117 THR A CA 1
ATOM 628 C C . THR A 1 117 ? 33.234 -7.580 -0.503 1.00 30.6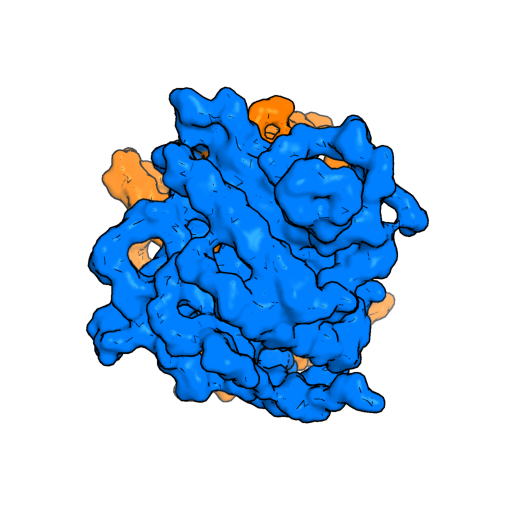2 117 THR A C 1
ATOM 629 O O . THR A 1 117 ? 33.747 -8.169 0.454 1.00 30.05 117 THR A O 1
ATOM 633 N N . ILE A 1 118 ? 33.555 -7.823 -1.771 1.00 28.75 118 ILE A N 1
ATOM 634 C CA . ILE A 1 118 ? 34.829 -8.457 -2.127 1.00 27.37 118 ILE A CA 1
ATOM 635 C C . ILE A 1 118 ? 35.582 -7.604 -3.171 1.00 25.96 118 ILE A C 1
ATOM 636 O O . ILE A 1 118 ? 34.964 -6.790 -3.882 1.00 24.68 118 ILE A O 1
ATOM 641 N N . VAL A 1 119 ? 36.916 -7.732 -3.236 1.00 24.08 119 VAL A N 1
ATOM 642 C CA . VAL A 1 119 ? 37.660 -6.967 -4.247 1.00 23.01 119 VAL A CA 1
ATOM 643 C C . VAL A 1 119 ? 37.248 -7.416 -5.651 1.00 21.73 119 VAL A C 1
ATOM 644 O O . VAL A 1 119 ? 36.877 -8.614 -5.876 1.00 21.93 119 VAL A O 1
ATOM 648 N N . GLY A 1 120 ? 37.305 -6.462 -6.580 1.00 20.98 120 GLY A N 1
ATOM 649 C CA . GLY A 1 120 ? 36.898 -6.671 -7.973 1.00 20.08 120 GLY A CA 1
ATOM 650 C C . GLY A 1 120 ? 37.973 -7.367 -8.797 1.00 19.92 120 GLY A C 1
ATOM 651 O O . GLY A 1 120 ? 38.395 -6.884 -9.854 1.00 20.68 120 GLY A O 1
ATOM 652 N N . PHE A 1 121 ? 38.448 -8.493 -8.300 1.00 18.25 121 PHE A N 1
ATOM 653 C CA . PHE A 1 121 ? 39.374 -9.290 -9.072 1.00 18.11 121 PHE A CA 1
ATOM 654 C C . PHE A 1 121 ? 38.584 -10.029 -10.162 1.00 18.77 121 PHE A C 1
ATOM 655 O O . PHE A 1 121 ? 37.485 -10.543 -9.886 1.00 17.43 121 PHE A O 1
ATOM 663 N N . GLY A 1 122 ? 39.137 -10.034 -11.377 1.00 18.30 122 GLY A N 1
ATOM 664 C CA . GLY A 1 122 ? 38.743 -10.965 -12.430 1.00 17.61 122 GLY A CA 1
ATOM 665 C C . GLY A 1 122 ? 39.590 -10.767 -13.674 1.00 17.94 122 GLY A C 1
ATOM 666 O O . GLY A 1 122 ? 40.630 -10.059 -13.644 1.00 18.12 122 GLY A O 1
ATOM 667 N N . PHE A 1 123 ? 39.174 -11.406 -14.759 1.00 18.17 123 PHE A N 1
ATOM 668 C CA . PHE A 1 123 ? 39.793 -11.238 -16.080 1.00 18.74 123 PHE A CA 1
ATOM 669 C C . PHE A 1 123 ? 38.711 -10.755 -17.030 1.00 19.56 123 PHE A C 1
ATOM 670 O O . PHE A 1 123 ? 37.564 -11.203 -16.953 1.00 20.46 123 PHE A O 1
ATOM 678 N N . HIS A 1 124 ? 39.056 -9.824 -17.900 1.00 18.46 124 HIS A N 1
ATOM 679 C CA . HIS A 1 124 ? 38.125 -9.364 -18.908 1.00 18.33 124 HIS A CA 1
ATOM 680 C C . HIS A 1 124 ? 38.909 -9.278 -20.202 1.00 19.03 124 HIS A C 1
ATOM 681 O O . HIS A 1 124 ? 39.840 -8.447 -20.328 1.00 17.82 124 HIS A O 1
ATOM 688 N N . ASP A 1 125 ? 38.544 -10.142 -21.158 1.00 17.81 125 ASP A N 1
ATOM 689 C CA . ASP A 1 125 ? 39.245 -10.266 -22.438 1.00 18.18 125 ASP A CA 1
ATOM 690 C C . ASP A 1 125 ? 38.295 -10.048 -23.618 1.00 17.88 125 ASP A C 1
ATOM 691 O O . ASP A 1 125 ? 37.066 -10.087 -23.467 1.00 17.69 125 ASP A O 1
ATOM 696 N N . VAL A 1 126 ? 38.885 -9.771 -24.771 1.00 17.18 126 VAL A N 1
ATOM 697 C CA . VAL A 1 126 ? 38.183 -9.541 -26.012 1.00 17.69 126 VAL A CA 1
ATOM 698 C C . VAL A 1 126 ? 38.662 -10.551 -27.057 1.00 18.35 126 VAL A C 1
ATOM 699 O O . VAL A 1 126 ? 39.891 -10.774 -27.252 1.00 18.16 126 VAL A O 1
ATOM 703 N N . VAL A 1 127 ? 37.701 -11.186 -27.714 1.00 18.15 127 VAL A N 1
ATOM 704 C CA . VAL A 1 127 ? 38.050 -12.063 -28.816 1.00 18.91 127 VAL A CA 1
ATOM 705 C C . VAL A 1 127 ? 37.767 -11.339 -30.139 1.00 19.29 127 VAL A C 1
ATOM 706 O O . VAL A 1 127 ? 36.647 -11.084 -30.476 1.00 18.10 127 VAL A O 1
ATOM 710 N N . ILE A 1 128 ? 38.815 -10.972 -30.866 1.00 19.93 128 ILE A N 1
ATOM 711 C CA . ILE A 1 128 ? 38.645 -10.307 -32.159 1.00 20.48 128 ILE A CA 1
ATOM 712 C C . ILE A 1 128 ? 38.471 -11.386 -33.219 1.00 20.15 128 ILE A C 1
ATOM 713 O O . ILE A 1 128 ? 39.397 -12.154 -33.470 1.00 20.12 128 ILE A O 1
ATOM 718 N N . GLU A 1 129 ? 37.295 -11.400 -33.839 1.00 20.92 129 GLU A N 1
ATOM 719 C CA . GLU A 1 129 ? 36.819 -12.515 -34.635 1.00 22.09 129 GLU A CA 1
ATOM 720 C C . GLU A 1 129 ? 37.209 -12.477 -36.113 1.00 23.94 129 GLU A C 1
ATOM 721 O O . GLU A 1 129 ? 37.040 -13.469 -36.810 1.00 24.46 129 GLU A O 1
ATOM 727 N N . SER A 1 130 ? 37.720 -11.339 -36.585 1.00 24.84 130 SER A N 1
ATOM 728 C CA . SER A 1 130 ? 38.180 -11.244 -37.970 1.00 25.98 130 SER A CA 1
ATOM 729 C C . SER A 1 130 ? 39.275 -10.205 -38.072 1.00 26.27 130 SER A C 1
ATOM 730 O O . SER A 1 130 ? 39.225 -9.185 -37.364 1.00 26.18 130 SER A O 1
ATOM 733 N N . PRO A 1 131 ? 40.242 -10.430 -38.985 1.00 26.88 131 PRO A N 1
ATOM 734 C CA . PRO A 1 131 ? 41.167 -9.311 -39.292 1.00 26.82 131 PRO A CA 1
ATOM 735 C C . PRO A 1 131 ? 40.483 -8.160 -40.030 1.00 26.87 131 PRO A C 1
ATOM 736 O O . PRO A 1 131 ? 40.970 -7.023 -39.988 1.00 26.08 131 PRO A O 1
ATOM 740 N N . VAL A 1 132 ? 39.368 -8.469 -40.703 1.00 26.76 132 VAL A N 1
ATOM 741 C CA . VAL A 1 132 ? 38.662 -7.534 -41.592 1.00 26.95 132 VAL A CA 1
ATOM 742 C C . VAL A 1 132 ? 37.588 -6.783 -40.816 1.00 26.57 132 VAL A C 1
ATOM 743 O O . VAL A 1 132 ? 36.815 -7.383 -40.037 1.00 27.00 132 VAL A O 1
ATOM 747 N N . HIS A 1 133 ? 37.510 -5.476 -41.039 1.00 25.96 133 HIS A N 1
ATOM 748 C CA . HIS A 1 133 ? 36.617 -4.666 -40.266 1.00 24.54 133 HIS A CA 1
ATOM 749 C C . HIS A 1 133 ? 35.116 -4.892 -40.492 1.00 24.58 133 HIS A C 1
ATOM 750 O O . HIS A 1 133 ? 34.323 -4.780 -39.539 1.00 24.81 133 HIS A O 1
ATOM 757 N N . SER A 1 134 ? 34.722 -5.202 -41.730 1.00 24.45 134 SER A N 1
ATOM 758 C CA . SER A 1 134 ? 33.307 -5.158 -42.120 1.00 24.48 134 SER A CA 1
ATOM 759 C C . SER A 1 134 ? 32.580 -6.517 -42.076 1.00 24.24 134 SER A C 1
ATOM 760 O O . SER A 1 134 ? 31.372 -6.578 -42.294 1.00 23.28 134 SER A O 1
ATOM 763 N N . ILE A 1 135 ? 33.306 -7.587 -41.800 1.00 23.11 135 ILE A N 1
ATOM 764 C CA . ILE A 1 135 ? 32.683 -8.920 -41.765 1.00 24.14 135 ILE A CA 1
ATOM 765 C C . ILE A 1 135 ? 31.999 -9.161 -40.409 1.00 22.83 135 ILE A C 1
ATOM 766 O O . ILE A 1 135 ? 32.621 -8.937 -39.361 1.00 22.06 135 ILE A O 1
ATOM 771 N N . GLN A 1 136 ? 30.733 -9.616 -40.436 1.00 20.18 136 GLN A N 1
ATOM 772 C CA . GLN A 1 136 ? 30.007 -9.953 -39.203 1.00 19.87 136 GLN A CA 1
ATOM 773 C C . GLN A 1 136 ? 30.207 -11.456 -38.943 1.00 19.43 136 GLN A C 1
ATOM 774 O O . GLN A 1 136 ? 30.526 -12.213 -39.869 1.00 16.83 136 GLN A O 1
ATOM 780 N N . LEU A 1 137 ? 30.090 -11.865 -37.674 1.00 18.79 137 LEU A N 1
ATOM 781 C CA . LEU A 1 137 ? 30.344 -13.255 -37.283 1.00 19.26 137 LEU A CA 1
ATOM 782 C C . LEU A 1 137 ? 29.551 -14.218 -38.172 1.00 19.04 137 LEU A C 1
ATOM 783 O O . LEU A 1 137 ? 30.084 -15.232 -38.602 1.00 20.41 137 LEU A O 1
ATOM 788 N N . SER A 1 138 ? 28.282 -13.920 -38.430 1.00 19.99 138 SER A N 1
ATOM 789 C CA . SER A 1 138 ? 27.472 -14.860 -39.215 1.00 20.69 138 SER A CA 1
ATOM 790 C C . SER A 1 138 ? 27.945 -15.034 -40.675 1.00 21.06 138 SER A C 1
ATOM 791 O O . SER A 1 138 ? 27.528 -15.994 -41.321 1.00 21.46 138 SER A O 1
ATOM 794 N N . ASP A 1 139 ? 28.766 -14.088 -41.174 1.00 21.56 139 ASP A N 1
ATOM 795 C CA . ASP A 1 139 ? 29.419 -14.140 -42.514 1.00 22.51 139 ASP A CA 1
ATOM 796 C C . ASP A 1 139 ? 30.670 -15.064 -42.492 1.00 22.08 139 ASP A C 1
ATOM 797 O O . ASP A 1 139 ? 31.212 -15.406 -43.543 1.00 22.44 139 ASP A O 1
ATOM 802 N N . ILE A 1 140 ? 31.185 -15.415 -41.317 1.00 21.07 140 ILE A N 1
ATOM 803 C CA . ILE A 1 140 ? 32.361 -16.312 -41.231 1.00 21.04 140 ILE A CA 1
ATOM 804 C C . ILE A 1 140 ? 31.978 -17.763 -41.549 1.00 21.69 140 ILE A C 1
ATOM 805 O O . ILE A 1 140 ? 30.881 -18.208 -41.226 1.00 21.37 140 ILE A O 1
ATOM 810 N N . ASP A 1 141 ? 32.875 -18.498 -42.192 1.00 21.43 141 ASP A N 1
ATOM 811 C CA . ASP A 1 141 ? 32.577 -19.883 -42.576 1.00 23.68 141 ASP A CA 1
ATOM 812 C C . ASP A 1 141 ? 32.588 -20.775 -41.327 1.00 22.51 141 ASP A C 1
ATOM 813 O O . ASP A 1 141 ? 33.286 -20.455 -40.366 1.00 22.60 141 ASP A O 1
ATOM 818 N N . PRO A 1 142 ? 31.834 -21.890 -41.323 1.00 21.59 142 PRO A N 1
ATOM 819 C CA . PRO A 1 142 ? 31.785 -22.750 -40.146 1.00 20.97 142 PRO A CA 1
ATOM 820 C C . PRO A 1 142 ? 33.140 -23.112 -39.527 1.00 21.09 142 PRO A C 1
ATOM 821 O O . PRO A 1 142 ? 33.238 -23.206 -38.309 1.00 19.96 142 PRO A O 1
ATOM 825 N N . VAL A 1 143 ? 34.168 -23.359 -40.344 1.00 20.41 143 VAL A N 1
ATOM 826 C CA . VAL A 1 143 ? 35.476 -23.732 -39.783 1.00 21.11 143 VAL A CA 1
ATOM 827 C C . VAL A 1 143 ? 36.055 -22.559 -38.997 1.00 20.31 143 VAL A C 1
ATOM 828 O O . VAL A 1 143 ? 36.643 -22.742 -37.908 1.00 20.10 143 VAL A O 1
ATOM 832 N N . GLY A 1 144 ? 35.859 -21.353 -39.542 1.00 19.61 144 GLY A N 1
ATOM 833 C CA . GLY A 1 144 ? 36.355 -20.118 -38.911 1.00 19.67 144 GLY A CA 1
ATOM 834 C C . GLY A 1 144 ? 35.660 -19.833 -37.597 1.00 19.18 144 GLY A C 1
ATOM 835 O O . GLY A 1 144 ? 36.296 -19.394 -36.627 1.00 19.01 144 GLY A O 1
ATOM 836 N N . ILE A 1 145 ? 34.358 -20.109 -37.561 1.00 19.12 145 ILE A N 1
ATOM 837 C CA . ILE A 1 145 ? 33.582 -20.048 -36.322 1.00 18.00 145 ILE A CA 1
ATOM 838 C C . ILE A 1 145 ? 34.049 -21.141 -35.319 1.00 17.95 145 ILE A C 1
ATOM 839 O O . ILE A 1 145 ? 34.234 -20.863 -34.144 1.00 17.05 145 ILE A O 1
ATOM 844 N N . GLY A 1 146 ? 34.267 -22.374 -35.794 1.00 17.67 146 GLY A N 1
ATOM 845 C CA . GLY A 1 146 ? 34.912 -23.407 -35.004 1.00 18.40 146 GLY A CA 1
ATOM 846 C C . GLY A 1 146 ? 36.213 -22.953 -34.353 1.00 19.14 146 GLY A C 1
ATOM 847 O O . GLY A 1 146 ? 36.446 -23.218 -33.183 1.00 18.78 146 GLY A O 1
ATOM 848 N N . ASP A 1 147 ? 37.064 -22.267 -35.111 1.00 20.23 147 ASP A N 1
ATOM 849 C CA . ASP A 1 147 ? 38.319 -21.733 -34.541 1.00 20.70 147 ASP A CA 1
ATOM 850 C C . ASP A 1 147 ? 38.092 -20.735 -33.377 1.00 20.35 147 ASP A C 1
ATOM 851 O O . ASP A 1 147 ? 38.815 -20.780 -32.383 1.00 20.20 147 ASP A O 1
ATOM 856 N N . ILE A 1 148 ? 37.121 -19.836 -33.523 1.00 19.64 148 ILE A N 1
ATOM 857 C CA . ILE A 1 148 ? 36.720 -18.949 -32.417 1.00 19.07 148 ILE A CA 1
ATOM 858 C C . ILE A 1 148 ? 36.290 -19.765 -31.191 1.00 17.89 148 ILE A C 1
ATOM 859 O O . ILE A 1 148 ? 36.717 -19.509 -30.057 1.00 17.48 148 ILE A O 1
ATOM 864 N N . LEU A 1 149 ? 35.437 -20.749 -31.412 1.00 16.67 149 LEU A N 1
ATOM 865 C CA . LEU A 1 149 ? 34.987 -21.559 -30.296 1.00 16.49 149 LEU A CA 1
ATOM 866 C C . LEU A 1 149 ? 36.183 -22.213 -29.602 1.00 15.91 149 LEU A C 1
ATOM 867 O O . LEU A 1 149 ? 36.256 -22.263 -28.377 1.00 14.99 149 LEU A O 1
ATOM 872 N N . ILE A 1 150 ? 37.121 -22.719 -30.407 1.00 16.73 150 ILE A N 1
ATOM 873 C CA . ILE A 1 150 ? 38.298 -23.406 -29.849 1.00 17.75 150 ILE A CA 1
ATOM 874 C C . ILE A 1 150 ? 39.204 -22.420 -29.099 1.00 17.32 150 ILE A C 1
ATOM 875 O O . ILE A 1 150 ? 39.880 -22.780 -28.119 1.00 17.66 150 ILE A O 1
ATOM 880 N N . ALA A 1 151 ? 39.221 -21.177 -29.564 1.00 17.99 151 ALA A N 1
ATOM 881 C CA . ALA A 1 151 ? 39.932 -20.109 -28.859 1.00 18.54 151 ALA A CA 1
ATOM 882 C C . ALA A 1 151 ? 39.287 -19.763 -27.496 1.00 18.26 151 ALA A C 1
ATOM 883 O O . ALA A 1 151 ? 39.996 -19.500 -26.521 1.00 18.23 151 ALA A O 1
ATOM 885 N N . TYR A 1 152 ? 37.950 -19.815 -27.402 1.00 17.92 152 TYR A N 1
ATOM 886 C CA . TYR A 1 152 ? 37.282 -19.629 -26.121 1.00 16.39 152 TYR A CA 1
ATOM 887 C C . TYR A 1 152 ? 37.776 -20.714 -25.156 1.00 17.16 152 TYR A C 1
ATOM 888 O O . TYR A 1 152 ? 38.168 -20.455 -24.031 1.00 17.17 152 TYR A O 1
ATOM 897 N N . LYS A 1 153 ? 37.750 -21.951 -25.641 1.00 16.76 153 LYS A N 1
ATOM 898 C CA . LYS A 1 153 ? 38.232 -23.102 -24.897 1.00 17.04 153 LYS A CA 1
ATOM 899 C C . LYS A 1 153 ? 39.674 -22.953 -24.456 1.00 16.19 153 LYS A C 1
ATOM 900 O O . LYS A 1 153 ? 39.949 -23.133 -23.293 1.00 17.28 153 LYS A O 1
ATOM 906 N N . LYS A 1 154 ? 40.590 -22.613 -25.361 1.00 16.95 154 LYS A N 1
ATOM 907 C CA . LYS A 1 154 ? 41.998 -22.412 -24.952 1.00 17.60 154 LYS A CA 1
ATOM 908 C C . LYS A 1 154 ? 42.110 -21.365 -23.816 1.00 17.56 154 LYS A C 1
ATOM 909 O O . LYS A 1 154 ? 42.817 -21.573 -22.817 1.00 16.91 154 LYS A O 1
ATOM 915 N N . ARG A 1 155 ? 41.438 -20.234 -23.994 1.00 18.24 155 ARG A N 1
ATOM 916 C CA . ARG A 1 155 ? 41.468 -19.188 -22.979 1.00 17.78 155 ARG A CA 1
ATOM 917 C C . ARG A 1 155 ? 40.838 -19.601 -21.636 1.00 18.01 155 ARG A C 1
ATOM 918 O O . ARG A 1 155 ? 41.356 -19.272 -20.573 1.00 18.21 155 ARG A O 1
ATOM 926 N N . ILE A 1 156 ? 39.722 -20.330 -21.671 1.00 17.26 156 ILE A N 1
ATOM 927 C CA . ILE A 1 156 ? 39.119 -20.867 -20.458 1.00 17.33 156 ILE A CA 1
ATOM 928 C C . ILE A 1 156 ? 40.116 -21.730 -19.734 1.00 18.87 156 ILE A C 1
ATOM 929 O O . ILE A 1 156 ? 40.282 -21.596 -18.542 1.00 18.17 156 ILE A O 1
ATOM 934 N N . ASN A 1 157 ? 40.746 -22.664 -20.466 1.00 20.23 157 ASN A N 1
ATOM 935 C CA . ASN A 1 157 ? 41.742 -23.542 -19.854 1.00 21.45 157 ASN A CA 1
ATOM 936 C C . ASN A 1 157 ? 42.917 -22.785 -19.193 1.00 21.99 157 ASN A C 1
ATOM 937 O O . ASN A 1 157 ? 43.439 -23.209 -18.150 1.00 22.40 157 ASN A O 1
ATOM 942 N N . GLN A 1 158 ? 43.262 -21.626 -19.751 1.00 22.19 158 GLN A N 1
ATOM 943 C CA . GLN A 1 158 ? 44.257 -20.757 -19.130 1.00 22.45 158 GLN A CA 1
ATOM 944 C C . GLN A 1 158 ? 43.748 -20.160 -17.824 1.00 22.39 158 GLN A C 1
ATOM 945 O O . GLN A 1 158 ? 44.460 -20.152 -16.820 1.00 20.44 158 GLN A O 1
ATOM 951 N N . ILE A 1 159 ? 42.509 -19.668 -17.845 1.00 21.01 159 ILE A N 1
ATOM 952 C CA . ILE A 1 159 ? 41.938 -19.000 -16.676 1.00 21.00 159 ILE A CA 1
ATOM 953 C C . ILE A 1 159 ? 41.666 -20.003 -15.563 1.00 20.59 159 ILE A C 1
ATOM 954 O O . ILE A 1 159 ? 41.822 -19.680 -14.380 1.00 20.05 159 ILE A O 1
ATOM 959 N N . ALA A 1 160 ? 41.295 -21.227 -15.937 1.00 21.70 160 ALA A N 1
ATOM 960 C CA . ALA A 1 160 ? 40.918 -22.251 -14.958 1.00 22.85 160 ALA A CA 1
ATOM 961 C C . ALA A 1 160 ? 42.106 -22.655 -14.075 1.00 24.09 160 ALA A C 1
ATOM 962 O O . ALA A 1 160 ? 41.933 -23.386 -13.085 1.00 23.37 160 ALA A O 1
ATOM 964 N N . GLN A 1 161 ? 43.300 -22.207 -14.461 1.00 24.08 161 GLN A N 1
ATOM 965 C CA . GLN A 1 161 ? 44.499 -22.411 -13.636 1.00 25.37 161 GLN A CA 1
ATOM 966 C C . GLN A 1 161 ? 44.527 -21.500 -12.393 1.00 25.24 161 GLN A C 1
ATOM 967 O O . GLN A 1 161 ? 45.352 -21.696 -11.489 1.00 25.43 161 GLN A O 1
ATOM 973 N N . HIS A 1 162 ? 43.628 -20.521 -12.339 1.00 24.79 162 HIS A N 1
ATOM 974 C CA . HIS A 1 162 ? 43.520 -19.635 -11.186 1.00 24.75 162 HIS A CA 1
ATOM 975 C C . HIS A 1 162 ? 42.412 -20.107 -10.249 1.00 25.32 162 HIS A C 1
ATOM 976 O O . HIS A 1 162 ? 41.231 -20.077 -10.607 1.00 24.64 162 HIS A O 1
ATOM 983 N N . ASP A 1 163 ? 42.802 -20.525 -9.043 1.00 24.44 163 ASP A N 1
ATOM 984 C CA . ASP A 1 163 ? 41.850 -20.961 -8.010 1.00 25.19 163 ASP A CA 1
ATOM 985 C C . ASP A 1 163 ? 40.837 -19.923 -7.576 1.00 23.19 163 ASP A C 1
ATOM 986 O O . ASP A 1 163 ? 39.760 -20.276 -7.098 1.00 23.26 163 ASP A O 1
ATOM 991 N N . SER A 1 164 ? 41.195 -18.654 -7.715 1.00 21.22 164 SER A N 1
ATOM 992 C CA . SER A 1 164 ? 40.321 -17.561 -7.347 1.00 22.30 164 SER A CA 1
ATOM 993 C C . SER A 1 164 ? 39.137 -17.372 -8.298 1.00 20.07 164 SER A C 1
ATOM 994 O O . SER A 1 164 ? 38.203 -16.648 -7.958 1.00 21.51 164 SER A O 1
ATOM 997 N N . ILE A 1 165 ? 39.166 -17.984 -9.483 1.00 18.26 165 ILE A N 1
ATOM 998 C CA . ILE A 1 165 ? 38.060 -17.822 -10.457 1.00 16.78 165 ILE A CA 1
ATOM 999 C C . ILE A 1 165 ? 37.026 -18.924 -10.280 1.00 18.31 165 ILE A C 1
ATOM 1000 O O . ILE A 1 165 ? 37.391 -20.109 -10.276 1.00 17.89 165 ILE A O 1
ATOM 1005 N N . ASN A 1 166 ? 35.749 -18.537 -10.203 1.00 17.48 166 ASN A N 1
ATOM 1006 C CA . ASN A 1 166 ? 34.651 -19.500 -10.031 1.00 18.54 166 ASN A CA 1
ATOM 1007 C C . ASN A 1 166 ? 33.705 -19.658 -11.216 1.00 18.34 166 ASN A C 1
ATOM 1008 O O . ASN A 1 166 ? 33.030 -20.664 -11.332 1.00 17.34 166 ASN A O 1
ATOM 1013 N N . TYR A 1 167 ? 33.667 -18.671 -12.105 1.00 17.55 167 TYR A N 1
ATOM 1014 C CA 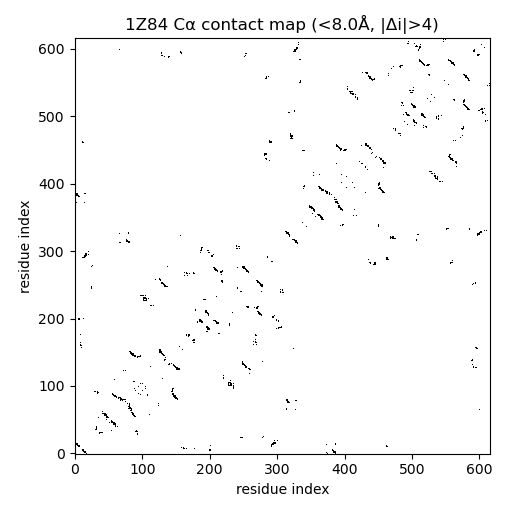. TYR A 1 167 ? 32.824 -18.814 -13.300 1.00 16.13 167 TYR A CA 1
ATOM 1015 C C . TYR A 1 167 ? 33.356 -17.963 -14.419 1.00 17.22 167 TYR A C 1
ATOM 1016 O O . TYR A 1 167 ? 33.831 -16.853 -14.165 1.00 16.86 167 TYR A O 1
ATOM 1025 N N . ILE A 1 168 ? 33.277 -18.449 -15.662 1.00 16.74 168 ILE A N 1
ATOM 1026 C CA . ILE A 1 168 ? 33.681 -17.604 -16.807 1.00 16.87 168 ILE A CA 1
ATOM 1027 C C . ILE A 1 168 ? 32.503 -17.418 -17.760 1.00 16.60 168 ILE A C 1
ATOM 1028 O O . ILE A 1 168 ? 31.946 -18.410 -18.247 1.00 16.61 168 ILE A O 1
ATOM 1033 N N . GLN A 1 169 ? 32.120 -16.150 -17.981 1.00 15.70 169 GLN A N 1
ATOM 1034 C CA . GLN A 1 169 ? 31.048 -15.823 -18.921 1.00 14.96 169 GLN A CA 1
ATOM 1035 C C . GLN A 1 169 ? 31.588 -15.431 -20.321 1.00 15.35 169 GLN A C 1
ATOM 1036 O O . GLN A 1 169 ? 32.217 -14.356 -20.524 1.00 15.69 169 GLN A O 1
ATOM 1042 N N . VAL A 1 170 ? 31.323 -16.283 -21.288 1.00 13.78 170 VAL A N 1
ATOM 1043 C CA . VAL A 1 170 ? 31.651 -15.998 -22.685 1.00 14.43 170 VAL A CA 1
ATOM 1044 C C . VAL A 1 170 ? 30.397 -15.401 -23.317 1.00 14.72 170 VAL A C 1
ATOM 1045 O O . VAL A 1 170 ? 29.293 -15.951 -23.197 1.00 14.13 170 VAL A O 1
ATOM 1049 N N . PHE A 1 171 ? 30.534 -14.248 -23.956 1.00 14.21 171 PHE A N 1
ATOM 1050 C CA . PHE A 1 171 ? 29.353 -13.665 -24.582 1.00 14.87 171 PHE A CA 1
ATOM 1051 C C . PHE A 1 171 ? 29.668 -12.825 -25.820 1.00 15.58 171 PHE A C 1
ATOM 1052 O O . PHE A 1 171 ? 30.810 -12.416 -26.016 1.00 16.65 171 PHE A O 1
ATOM 1060 N N . LYS A 1 172 ? 28.648 -12.540 -26.637 1.00 15.06 172 LYS A N 1
ATOM 1061 C CA . LYS A 1 172 ? 28.859 -11.694 -27.802 1.00 16.11 172 LYS A CA 1
ATOM 1062 C C . LYS A 1 172 ? 27.763 -10.645 -27.881 1.00 15.39 172 LYS A C 1
ATOM 1063 O O . LYS A 1 172 ? 26.599 -10.933 -27.578 1.00 14.15 172 LYS A O 1
ATOM 1069 N N . ASN A 1 173 ? 28.147 -9.428 -28.233 1.00 15.89 173 ASN A N 1
ATOM 1070 C CA . ASN A 1 173 ? 27.195 -8.321 -28.508 1.00 15.95 173 ASN A CA 1
ATOM 1071 C C . ASN A 1 173 ? 27.319 -7.908 -29.988 1.00 16.71 173 ASN A C 1
ATOM 1072 O O . ASN A 1 173 ? 28.445 -7.664 -30.476 1.00 17.56 173 ASN A O 1
ATOM 1077 N N . GLN A 1 174 ? 26.187 -7.810 -30.685 1.00 16.49 174 GLN A N 1
ATOM 1078 C CA . GLN A 1 174 ? 26.164 -7.269 -32.036 1.00 17.46 174 GLN A CA 1
ATOM 1079 C C . GLN A 1 174 ? 25.128 -6.160 -32.097 1.00 16.91 174 GLN A C 1
ATOM 1080 O O . GLN A 1 174 ? 23.931 -6.395 -31.911 1.00 17.57 174 GLN A O 1
ATOM 1086 N N . GLY A 1 175 ? 25.574 -4.943 -32.345 1.00 17.89 175 GLY A N 1
ATOM 1087 C CA . GLY A 1 175 ? 24.612 -3.839 -32.390 1.00 17.82 175 GLY A CA 1
ATOM 1088 C C . GLY A 1 175 ? 24.719 -2.956 -31.184 1.00 18.09 175 GLY A C 1
ATOM 1089 O O . GLY A 1 175 ? 24.848 -3.418 -30.047 1.00 17.23 175 GLY A O 1
ATOM 1090 N N . ALA A 1 176 ? 24.699 -1.645 -31.421 1.00 19.25 176 ALA A N 1
ATOM 1091 C CA . ALA A 1 176 ? 24.806 -0.690 -30.310 1.00 21.14 176 ALA A CA 1
ATOM 1092 C C . ALA A 1 176 ? 23.806 -0.946 -29.177 1.00 21.96 176 ALA A C 1
ATOM 1093 O O . ALA A 1 176 ? 24.160 -0.941 -27.975 1.00 22.35 176 ALA A O 1
ATOM 1095 N N . SER A 1 177 ? 22.563 -1.217 -29.554 1.00 21.51 177 SER A N 1
ATOM 1096 C CA . SER A 1 177 ? 21.472 -1.372 -28.601 1.00 23.04 177 SER A CA 1
ATOM 1097 C C . SER A 1 177 ? 21.516 -2.725 -27.866 1.00 22.57 177 SER A C 1
ATOM 1098 O O . SER A 1 177 ? 20.773 -2.938 -26.888 1.00 21.99 177 SER A O 1
ATOM 1101 N N . ALA A 1 178 ? 22.433 -3.597 -28.305 1.00 20.41 178 ALA A N 1
ATOM 1102 C CA . ALA A 1 178 ? 22.667 -4.909 -27.646 1.00 19.84 178 ALA A CA 1
ATOM 1103 C C . ALA A 1 178 ? 23.980 -4.811 -26.871 1.00 19.46 178 ALA A C 1
ATOM 1104 O O . ALA A 1 178 ? 24.552 -5.806 -26.454 1.00 17.29 178 ALA A O 1
ATOM 1106 N N . GLY A 1 179 ? 24.458 -3.575 -26.708 1.00 19.68 179 GLY A N 1
ATOM 1107 C CA . GLY A 1 179 ? 25.646 -3.346 -25.933 1.00 21.27 179 GLY A CA 1
ATOM 1108 C C . GLY A 1 179 ? 26.976 -3.309 -26.662 1.00 22.91 179 GLY A C 1
ATOM 1109 O O . GLY A 1 179 ? 28.011 -3.178 -25.997 1.00 25.00 179 GLY A O 1
ATOM 1110 N N . ALA A 1 180 ? 27.009 -3.436 -27.990 1.00 22.60 180 ALA A N 1
ATOM 1111 C CA . ALA A 1 180 ? 28.287 -3.305 -28.701 1.00 22.35 180 ALA A CA 1
ATOM 1112 C C . ALA A 1 180 ? 28.726 -1.840 -28.746 1.00 23.40 180 ALA A C 1
ATOM 1113 O O . ALA A 1 180 ? 27.906 -0.933 -28.979 1.00 24.17 180 ALA A O 1
ATOM 1115 N N . SER A 1 181 ? 29.990 -1.623 -28.428 1.00 24.12 181 SER A N 1
ATOM 1116 C CA . SER A 1 181 ? 30.624 -0.301 -28.560 1.00 25.24 181 SER A CA 1
ATOM 1117 C C . SER A 1 181 ? 31.584 -0.237 -29.736 1.00 26.20 181 SER A C 1
ATOM 1118 O O . SER A 1 181 ? 31.966 0.866 -30.163 1.00 26.54 181 SER A O 1
ATOM 1121 N N . MET A 1 182 ? 31.977 -1.405 -30.254 1.00 25.68 182 MET A N 1
ATOM 1122 C CA . MET A 1 182 ? 32.908 -1.511 -31.394 1.00 26.03 182 MET A CA 1
ATOM 1123 C C . MET A 1 182 ? 32.183 -2.178 -32.565 1.00 26.14 182 MET A C 1
ATOM 1124 O O . MET A 1 182 ? 31.518 -3.212 -32.378 1.00 25.10 182 MET A O 1
ATOM 1129 N N . SER A 1 183 ? 32.318 -1.613 -33.771 1.00 25.54 183 SER A N 1
ATOM 1130 C CA . SER A 1 183 ? 31.655 -2.175 -34.960 1.00 26.01 183 SER A CA 1
ATOM 1131 C C . SER A 1 183 ? 32.333 -3.446 -35.524 1.00 25.70 183 SER A C 1
ATOM 1132 O O . SER A 1 183 ? 31.654 -4.307 -36.134 1.00 26.33 183 SER A O 1
ATOM 1135 N N . HIS A 1 184 ? 33.655 -3.547 -35.338 1.00 23.39 184 HIS A N 1
ATOM 1136 C CA . HIS A 1 184 ? 34.449 -4.690 -35.768 1.00 21.83 184 HIS A CA 1
ATOM 1137 C C . HIS A 1 184 ? 33.907 -5.920 -35.024 1.00 21.12 184 HIS A C 1
ATOM 1138 O O . HIS A 1 184 ? 33.549 -5.822 -33.850 1.00 20.95 184 HIS A O 1
ATOM 1145 N N . SER A 1 185 ? 33.884 -7.069 -35.682 1.00 20.11 185 SER A N 1
ATOM 1146 C CA . SER A 1 185 ? 33.301 -8.277 -35.059 1.00 19.53 185 SER A CA 1
ATOM 1147 C C . SER A 1 185 ? 34.155 -8.750 -33.890 1.00 19.15 185 SER A C 1
ATOM 1148 O O . SER A 1 185 ? 35.348 -8.969 -34.044 1.00 18.38 185 SER A O 1
ATOM 1151 N N . HIS A 1 186 ? 33.532 -8.980 -32.733 1.00 18.34 186 HIS A N 1
ATOM 1152 C CA . HIS A 1 186 ? 34.279 -9.491 -31.580 1.00 18.18 186 HIS A CA 1
ATOM 1153 C C . HIS A 1 186 ? 33.314 -9.997 -30.545 1.00 18.47 186 HIS A C 1
ATOM 1154 O O . HIS A 1 186 ? 32.103 -9.692 -30.605 1.00 19.28 186 HIS A O 1
ATOM 1161 N N . SER A 1 187 ? 33.859 -10.764 -29.604 1.00 17.73 187 SER A N 1
ATOM 1162 C CA . SER A 1 187 ? 33.102 -11.264 -28.483 1.00 16.49 187 SER A CA 1
ATOM 1163 C C . SER A 1 187 ? 33.992 -11.080 -27.260 1.00 17.31 187 SER A C 1
ATOM 1164 O O . SER A 1 187 ? 35.134 -10.587 -27.398 1.00 18.32 187 SER A O 1
ATOM 1167 N N . GLN A 1 188 ? 33.471 -11.367 -26.069 1.00 17.01 188 GLN A N 1
ATOM 1168 C CA . GLN A 1 188 ? 34.172 -11.021 -24.832 1.00 16.81 188 GLN A CA 1
ATOM 1169 C C . GLN A 1 188 ? 34.119 -12.196 -23.872 1.00 17.31 188 GLN A C 1
ATOM 1170 O O . GLN A 1 188 ? 33.253 -13.091 -24.001 1.00 15.01 188 GLN A O 1
ATOM 1176 N N . MET A 1 189 ? 35.047 -12.190 -22.910 1.00 16.03 189 MET A N 1
ATOM 1177 C CA . MET A 1 189 ? 35.090 -13.198 -21.858 1.00 18.07 189 MET A CA 1
ATOM 1178 C C . MET A 1 189 ? 35.297 -12.477 -20.537 1.00 17.40 189 MET A C 1
ATOM 1179 O O . MET A 1 189 ? 36.187 -11.676 -20.420 1.00 18.60 189 MET A O 1
ATOM 1184 N N . MET A 1 190 ? 34.440 -12.744 -19.566 1.00 17.08 190 MET A N 1
ATOM 1185 C CA . MET A 1 190 ? 34.566 -12.168 -18.236 1.00 18.04 190 MET A CA 1
ATOM 1186 C C . MET A 1 190 ? 34.705 -13.302 -17.241 1.00 16.61 190 MET A C 1
ATOM 1187 O O . MET A 1 190 ? 33.764 -14.094 -17.066 1.00 17.64 190 MET A O 1
ATOM 1192 N N . ALA A 1 191 ? 35.843 -13.357 -16.557 1.00 16.63 191 ALA A N 1
ATOM 1193 C CA . ALA A 1 191 ? 36.059 -14.360 -15.507 1.00 16.36 191 ALA A CA 1
ATOM 1194 C C . ALA A 1 191 ? 35.796 -13.743 -14.140 1.00 16.82 191 ALA A C 1
ATOM 1195 O O . ALA A 1 191 ? 36.356 -12.701 -13.794 1.00 16.33 191 ALA A O 1
ATOM 1197 N N . LEU A 1 192 ? 34.947 -14.405 -13.381 1.00 16.06 192 LEU A N 1
ATOM 1198 C CA . LEU A 1 192 ? 34.450 -13.931 -12.118 1.00 15.83 192 LEU A CA 1
ATOM 1199 C C . LEU A 1 192 ? 34.948 -14.717 -10.894 1.00 17.08 192 LEU A C 1
ATOM 1200 O O . LEU A 1 192 ? 35.142 -15.959 -10.950 1.00 16.82 192 LEU A O 1
ATOM 1205 N N . PRO A 1 193 ? 35.086 -14.019 -9.755 1.00 17.59 193 PRO A N 1
ATOM 1206 C CA . PRO A 1 193 ? 35.450 -14.657 -8.488 1.00 17.94 193 PRO A CA 1
ATOM 1207 C C . PRO A 1 193 ? 34.238 -15.283 -7.740 1.00 18.53 193 PRO A C 1
ATOM 1208 O O . PRO A 1 193 ? 34.416 -15.848 -6.653 1.00 20.47 193 PRO A O 1
ATOM 1212 N N . VAL A 1 194 ? 33.027 -15.189 -8.311 1.00 17.51 194 VAL A N 1
ATOM 1213 C CA . VAL A 1 194 ? 31.811 -15.743 -7.700 1.00 18.59 194 VAL A CA 1
ATOM 1214 C C . VAL A 1 194 ? 31.005 -16.473 -8.753 1.00 17.49 194 VAL A C 1
ATOM 1215 O O . VAL A 1 194 ? 31.152 -16.186 -9.923 1.00 18.12 194 VAL A O 1
ATOM 1219 N N . VAL A 1 195 ? 30.161 -17.419 -8.332 1.00 16.70 195 VAL A N 1
ATOM 1220 C CA . VAL A 1 195 ? 29.177 -18.022 -9.224 1.00 17.02 195 VAL A CA 1
ATOM 1221 C C . VAL A 1 195 ? 27.943 -17.093 -9.283 1.00 16.56 195 VAL A C 1
ATOM 1222 O O . VAL A 1 195 ? 27.332 -16.809 -8.243 1.00 17.58 195 VAL A O 1
ATOM 1226 N N . PRO A 1 196 ? 27.594 -16.596 -10.488 1.00 16.11 196 PRO A N 1
ATOM 1227 C CA . PRO A 1 196 ? 26.508 -15.607 -10.542 1.00 16.40 196 PRO A CA 1
ATOM 1228 C C . PRO A 1 196 ? 25.104 -16.194 -10.539 1.00 15.60 196 PRO A C 1
ATOM 1229 O O . PRO A 1 196 ? 24.949 -17.441 -10.631 1.00 16.33 196 PRO A O 1
ATOM 1233 N N . PRO A 1 197 ? 24.077 -15.323 -10.384 1.00 15.91 197 PRO A N 1
ATOM 1234 C CA . PRO A 1 197 ? 22.694 -15.746 -10.155 1.00 16.09 197 PRO A CA 1
ATOM 1235 C C . PRO A 1 197 ? 22.136 -16.728 -11.153 1.00 15.96 197 PRO A C 1
ATOM 1236 O O . PRO A 1 197 ? 21.436 -17.642 -10.726 1.00 17.27 197 PRO A O 1
ATOM 1240 N N . THR A 1 198 ? 22.438 -16.579 -12.445 1.00 14.94 198 THR A N 1
ATOM 1241 C CA . THR A 1 198 ? 21.774 -17.475 -13.412 1.00 15.76 198 THR A CA 1
ATOM 1242 C C . THR A 1 198 ? 22.306 -18.894 -13.211 1.00 15.52 198 THR A C 1
ATOM 1243 O O . THR A 1 198 ? 21.612 -19.873 -13.455 1.00 16.37 198 THR A O 1
ATOM 1247 N N . VAL A 1 199 ? 23.580 -18.945 -12.849 1.00 15.76 199 VAL A N 1
ATOM 1248 C CA . VAL A 1 199 ? 24.287 -20.231 -12.712 1.00 15.87 199 VAL A CA 1
ATOM 1249 C C . VAL A 1 199 ? 23.758 -20.916 -11.451 1.00 16.42 199 VAL A C 1
ATOM 1250 O O . VAL A 1 199 ? 23.454 -22.136 -11.469 1.00 16.00 199 VAL A O 1
ATOM 1254 N N . SER A 1 200 ? 23.685 -20.166 -10.350 1.00 17.13 200 SER A N 1
ATOM 1255 C CA . SER A 1 200 ? 23.049 -20.656 -9.096 1.00 19.34 200 SER A CA 1
ATOM 1256 C C . SER A 1 200 ? 21.634 -21.176 -9.328 1.00 17.84 200 SER A C 1
ATOM 1257 O O . SER A 1 200 ? 21.275 -22.311 -8.919 1.00 17.18 200 SER A O 1
ATOM 1260 N N . SER A 1 201 ? 20.826 -20.360 -10.020 1.00 17.68 201 SER A N 1
ATOM 1261 C CA . SER A 1 201 ? 19.437 -20.758 -10.328 1.00 17.39 201 SER A CA 1
ATOM 1262 C C . SER A 1 201 ? 19.373 -22.011 -11.176 1.00 16.45 201 SER A C 1
ATOM 1263 O O . SER A 1 201 ? 18.527 -22.869 -10.916 1.00 17.67 201 SER A O 1
ATOM 1266 N N . ARG A 1 202 ? 20.214 -22.080 -12.213 1.00 16.05 202 ARG A N 1
ATOM 1267 C CA . ARG A 1 202 ? 20.269 -23.240 -13.098 1.00 16.44 202 ARG A CA 1
ATOM 1268 C C . ARG A 1 202 ? 20.645 -24.524 -12.323 1.00 16.33 202 ARG A C 1
ATOM 1269 O O . ARG A 1 202 ? 20.025 -25.573 -12.495 1.00 16.63 202 ARG A O 1
ATOM 1277 N N . LEU A 1 203 ? 21.715 -24.445 -11.534 1.00 17.26 203 LEU A N 1
ATOM 1278 C CA . LEU A 1 203 ? 22.109 -25.543 -10.635 1.00 17.22 203 LEU A CA 1
ATOM 1279 C C . LEU A 1 203 ? 20.976 -26.009 -9.744 1.00 18.57 203 LEU A C 1
ATOM 1280 O O . LEU A 1 203 ? 20.721 -27.217 -9.604 1.00 17.27 203 LEU A O 1
ATOM 1285 N N . ASP A 1 204 ? 20.275 -25.059 -9.151 1.00 17.03 204 ASP A N 1
ATOM 1286 C CA . ASP A 1 204 ? 19.120 -25.380 -8.277 1.00 19.47 204 ASP A CA 1
ATOM 1287 C C . ASP A 1 204 ? 17.954 -26.040 -9.001 1.00 18.56 204 ASP A C 1
ATOM 1288 O O . ASP A 1 204 ? 17.423 -27.066 -8.538 1.00 20.28 204 ASP A O 1
ATOM 1293 N N . GLY A 1 205 ? 17.535 -25.486 -10.134 1.00 19.26 205 GLY A N 1
ATOM 1294 C CA . GLY A 1 205 ? 16.399 -26.045 -10.891 1.00 19.33 205 GLY A CA 1
ATOM 1295 C C . GLY A 1 205 ? 16.699 -27.395 -11.535 1.00 19.51 205 GLY A C 1
ATOM 1296 O O . GLY A 1 205 ? 15.877 -28.327 -11.491 1.00 20.76 205 GLY A O 1
ATOM 1297 N N . THR A 1 206 ? 17.885 -27.513 -12.123 1.00 18.67 206 THR A N 1
ATOM 1298 C CA . THR A 1 206 ? 18.277 -28.769 -12.790 1.00 18.67 206 THR A CA 1
ATOM 1299 C C . THR A 1 206 ? 18.448 -29.876 -11.737 1.00 19.53 206 THR A C 1
ATOM 1300 O O . THR A 1 206 ? 18.098 -31.039 -11.994 1.00 19.30 206 THR A O 1
ATOM 1304 N N . LYS A 1 207 ? 18.968 -29.513 -10.563 1.00 19.58 207 LYS A N 1
ATOM 1305 C CA . LYS A 1 207 ? 19.055 -30.455 -9.445 1.00 22.01 207 LYS A CA 1
ATOM 1306 C C . LYS A 1 207 ? 17.662 -30.956 -9.025 1.00 22.48 207 LYS A C 1
ATOM 1307 O O . LYS A 1 207 ? 17.465 -32.174 -8.877 1.00 22.49 207 LYS A O 1
ATOM 1313 N N . ASP A 1 208 ? 16.729 -30.028 -8.819 1.00 23.58 208 ASP A N 1
ATOM 1314 C CA . ASP A 1 208 ? 15.361 -30.411 -8.401 1.00 24.59 208 ASP A CA 1
ATOM 1315 C C . ASP A 1 208 ? 14.753 -31.353 -9.436 1.00 24.93 208 ASP A C 1
ATOM 1316 O O . ASP A 1 208 ? 14.107 -32.364 -9.099 1.00 25.25 208 ASP A O 1
ATOM 1321 N N . TYR A 1 209 ? 14.951 -31.028 -10.713 1.00 24.28 209 TYR A N 1
ATOM 1322 C CA . TYR A 1 209 ? 14.363 -31.830 -11.790 1.00 24.73 209 TYR A CA 1
ATOM 1323 C C . TYR A 1 209 ? 14.945 -33.237 -11.830 1.00 24.65 209 TYR A C 1
ATOM 1324 O O . TYR A 1 209 ? 14.218 -34.221 -12.013 1.00 23.50 209 TYR A O 1
ATOM 1333 N N . PHE A 1 210 ? 16.264 -33.310 -11.641 1.00 25.02 210 PHE A N 1
ATOM 1334 C CA . PHE A 1 210 ? 16.986 -34.579 -11.625 1.00 25.45 210 PHE A CA 1
ATOM 1335 C C . PHE A 1 210 ? 16.534 -35.448 -10.456 1.00 26.73 210 PHE A C 1
ATOM 1336 O O . PHE A 1 210 ? 16.354 -36.667 -10.598 1.00 26.87 210 PHE A O 1
ATOM 1344 N N . GLU A 1 211 ? 16.350 -34.821 -9.307 1.00 28.16 211 GLU A N 1
ATOM 1345 C CA . GLU A 1 211 ? 15.866 -35.540 -8.139 1.00 30.02 211 GLU A CA 1
ATOM 1346 C C . GLU A 1 211 ? 14.430 -36.014 -8.337 1.00 30.83 211 GLU A C 1
ATOM 1347 O O . GLU A 1 211 ? 14.056 -37.068 -7.850 1.00 30.54 211 GLU A O 1
ATOM 1353 N N . GLU A 1 212 ? 13.647 -35.236 -9.069 1.00 31.94 212 GLU A N 1
ATOM 1354 C CA . GLU A 1 212 ? 12.274 -35.602 -9.350 1.00 33.77 212 GLU A CA 1
ATOM 1355 C C . GLU A 1 212 ? 12.127 -36.725 -10.405 1.00 33.37 212 GLU A C 1
ATOM 1356 O O . GLU A 1 212 ? 11.252 -37.580 -10.273 1.00 33.69 212 GLU A O 1
ATOM 1362 N N . THR A 1 213 ? 12.967 -36.735 -11.438 1.00 31.94 213 THR A N 1
ATOM 1363 C CA . THR A 1 213 ? 12.724 -37.602 -12.600 1.00 32.06 213 THR A CA 1
ATOM 1364 C C . THR A 1 213 ? 13.854 -38.572 -12.890 1.00 31.04 213 THR A C 1
ATOM 1365 O O . THR A 1 213 ? 13.707 -39.480 -13.709 1.00 32.75 213 THR A O 1
ATOM 1369 N N . GLY A 1 214 ? 15.007 -38.341 -12.275 1.00 30.68 214 GLY A N 1
ATOM 1370 C CA . GLY A 1 214 ? 16.206 -39.092 -12.586 1.00 28.68 214 GLY A CA 1
ATOM 1371 C C . GLY A 1 214 ? 16.867 -38.654 -13.879 1.00 27.76 214 GLY A C 1
ATOM 1372 O O . GLY A 1 214 ? 17.814 -39.295 -14.317 1.00 27.97 214 GLY A O 1
ATOM 1373 N N . LYS A 1 215 ? 16.396 -37.552 -14.474 1.00 25.94 215 LYS A N 1
ATOM 1374 C CA . LYS A 1 215 ? 16.842 -37.154 -15.825 1.00 24.49 215 LYS A CA 1
ATOM 1375 C C . LYS A 1 215 ? 17.516 -35.774 -15.867 1.00 22.68 215 LYS A C 1
ATOM 1376 O O . LYS A 1 215 ? 17.210 -34.896 -15.068 1.00 21.55 215 LYS A O 1
ATOM 1382 N N . CYS A 1 216 ? 18.411 -35.606 -16.836 1.00 21.06 216 CYS A N 1
ATOM 1383 C CA . CYS A 1 216 ? 18.951 -34.287 -17.140 1.00 20.61 216 CYS A CA 1
ATOM 1384 C C . CYS A 1 216 ? 17.992 -33.647 -18.112 1.00 20.65 216 CYS A C 1
ATOM 1385 O O . CYS A 1 216 ? 17.652 -34.232 -19.147 1.00 19.75 216 CYS A O 1
ATOM 1388 N N . CYS A 1 217 ? 17.542 -32.439 -17.796 1.00 20.57 217 CYS A N 1
ATOM 1389 C CA . CYS A 1 217 ? 16.498 -31.827 -18.586 1.00 22.06 217 CYS A CA 1
ATOM 1390 C C . CYS A 1 217 ? 16.961 -31.420 -19.991 1.00 20.62 217 CYS A C 1
ATOM 1391 O O . CYS A 1 217 ? 16.157 -31.428 -20.930 1.00 20.20 217 CYS A O 1
ATOM 1394 N N . LEU A 1 218 ? 18.251 -31.085 -20.155 1.00 19.71 218 LEU A N 1
ATOM 1395 C CA . LEU A 1 218 ? 18.760 -30.744 -21.484 1.00 19.07 218 LEU A CA 1
ATOM 1396 C C . LEU A 1 218 ? 19.039 -31.994 -22.309 1.00 19.01 218 LEU A C 1
ATOM 1397 O O . LEU A 1 218 ? 18.973 -31.950 -23.531 1.00 18.67 218 LEU A O 1
ATOM 1402 N N . CYS A 1 219 ? 19.273 -33.132 -21.659 1.00 19.59 219 CYS A N 1
ATOM 1403 C CA . CYS A 1 219 ? 19.414 -34.356 -22.441 1.00 20.05 219 CYS A CA 1
ATOM 1404 C C . CYS A 1 219 ? 18.070 -34.666 -23.062 1.00 20.39 219 CYS A C 1
ATOM 1405 O O . CYS A 1 219 ? 18.006 -35.274 -24.125 1.00 21.56 219 CYS A O 1
ATOM 1408 N N . GLU A 1 220 ? 17.005 -34.210 -22.412 1.00 21.09 220 GLU A N 1
ATOM 1409 C CA . GLU A 1 220 ? 15.651 -34.403 -22.889 1.00 22.18 220 GLU A CA 1
ATOM 1410 C C . GLU A 1 220 ? 15.162 -33.277 -23.818 1.00 21.19 220 GLU A C 1
ATOM 1411 O O . GLU A 1 220 ? 13.950 -33.152 -24.028 1.00 20.80 220 GLU A O 1
ATOM 1417 N N . ALA A 1 221 ? 16.078 -32.472 -24.380 1.00 19.96 221 ALA A N 1
ATOM 1418 C CA . ALA A 1 221 ? 15.685 -31.221 -25.034 1.00 19.73 221 ALA A CA 1
ATOM 1419 C C . ALA A 1 221 ? 14.695 -31.451 -26.188 1.00 19.87 221 ALA A C 1
ATOM 1420 O O . ALA A 1 221 ? 13.781 -30.655 -26.412 1.00 19.10 221 ALA A O 1
ATOM 1422 N N . LYS A 1 222 ? 14.863 -32.551 -26.914 1.00 19.49 222 LYS A N 1
ATOM 1423 C CA . LYS A 1 222 ? 14.043 -32.757 -28.114 1.00 19.42 222 LYS A CA 1
ATOM 1424 C C . LYS A 1 222 ? 12.594 -33.038 -27.780 1.00 20.39 222 LYS A C 1
ATOM 1425 O O . LYS A 1 222 ? 11.702 -32.768 -28.604 1.00 20.68 222 LYS A O 1
ATOM 1431 N N . SER A 1 223 ? 12.335 -33.551 -26.579 1.00 20.41 223 SER A N 1
ATOM 1432 C CA . SER A 1 223 ? 10.946 -33.768 -26.123 1.00 21.63 223 SER A CA 1
ATOM 1433 C C . SER A 1 223 ? 10.401 -32.632 -25.267 1.00 20.86 223 SER A C 1
ATOM 1434 O O . SER A 1 223 ? 9.202 -32.480 -25.160 1.00 21.91 223 SER A O 1
ATOM 1437 N N . LYS A 1 224 ? 11.280 -31.841 -24.678 1.00 20.69 224 LYS A N 1
ATOM 1438 C CA . LYS A 1 224 ? 10.864 -30.775 -23.748 1.00 21.20 224 LYS A CA 1
ATOM 1439 C C . LYS A 1 224 ? 10.754 -29.353 -24.369 1.00 20.96 224 LYS A C 1
ATOM 1440 O O . LYS A 1 224 ? 9.951 -28.508 -23.910 1.00 20.62 224 LYS A O 1
ATOM 1446 N N . HIS A 1 225 ? 11.570 -29.104 -25.390 1.00 19.16 225 HIS A N 1
ATOM 1447 C CA . HIS A 1 225 ? 11.575 -27.823 -26.111 1.00 18.52 225 HIS A CA 1
ATOM 1448 C C . HIS A 1 225 ? 11.158 -28.030 -27.566 1.00 18.88 225 HIS A C 1
ATOM 1449 O O . HIS A 1 225 ? 10.878 -29.165 -27.979 1.00 19.81 225 HIS A O 1
ATOM 1456 N N . PHE A 1 226 ? 11.091 -26.946 -28.342 1.00 17.99 226 PHE A N 1
ATOM 1457 C CA . PHE A 1 226 ? 10.610 -27.066 -29.721 1.00 18.98 226 PHE A CA 1
ATOM 1458 C C . PHE A 1 226 ? 11.755 -27.030 -30.721 1.00 19.31 226 PHE A C 1
ATOM 1459 O O . PHE A 1 226 ? 12.416 -26.016 -30.900 1.00 19.73 226 PHE A O 1
ATOM 1467 N N . VAL A 1 227 ? 12.039 -28.184 -31.311 1.00 19.11 227 VAL A N 1
ATOM 1468 C CA . VAL A 1 227 ? 13.184 -28.291 -32.198 1.00 18.94 227 VAL A CA 1
ATOM 1469 C C . VAL A 1 227 ? 13.078 -27.423 -33.451 1.00 19.63 227 VAL A C 1
ATOM 1470 O O . VAL A 1 227 ? 11.996 -27.316 -34.100 1.00 19.10 227 VAL A O 1
ATOM 1474 N N . ILE A 1 228 ? 14.212 -26.811 -33.798 1.00 18.74 228 ILE A N 1
ATOM 1475 C CA . ILE A 1 228 ? 14.302 -25.961 -34.967 1.00 18.74 228 ILE A CA 1
ATOM 1476 C C . ILE A 1 228 ? 15.174 -26.628 -36.012 1.00 18.45 228 ILE A C 1
ATOM 1477 O O . ILE A 1 228 ? 14.709 -26.881 -37.135 1.00 18.86 228 ILE A O 1
ATOM 1482 N N . ASP A 1 229 ? 16.442 -26.848 -35.674 1.00 18.22 229 ASP A N 1
ATOM 1483 C CA . ASP A 1 229 ? 17.410 -27.507 -36.567 1.00 18.69 229 ASP A CA 1
ATOM 1484 C C . ASP A 1 229 ? 18.315 -28.425 -35.768 1.00 18.95 229 ASP A C 1
ATOM 1485 O O . ASP A 1 229 ? 18.403 -28.318 -34.547 1.00 18.63 229 ASP A O 1
ATOM 1490 N N . GLU A 1 230 ? 19.000 -29.326 -36.458 1.00 18.92 230 GLU A N 1
ATOM 1491 C CA . GLU A 1 230 ? 19.827 -30.311 -35.754 1.00 18.52 230 GLU A CA 1
ATOM 1492 C C . GLU A 1 230 ? 21.067 -30.532 -36.572 1.00 17.69 230 GLU A C 1
ATOM 1493 O O . GLU A 1 230 ? 20.996 -30.609 -37.797 1.00 18.05 230 GLU A O 1
ATOM 1499 N N . SER A 1 231 ? 22.216 -30.584 -35.918 1.00 17.10 231 SER A N 1
ATOM 1500 C CA . SER A 1 231 ? 23.424 -30.872 -36.627 1.00 19.12 231 SER A CA 1
ATOM 1501 C C . SER A 1 231 ? 23.939 -32.253 -36.147 1.00 19.11 231 SER A C 1
ATOM 1502 O O . SER A 1 231 ? 23.155 -33.068 -35.587 1.00 19.12 231 SER A O 1
ATOM 1505 N N . SER A 1 232 ? 25.211 -32.562 -36.381 1.00 20.90 232 SER A N 1
ATOM 1506 C CA . SER A 1 232 ? 25.696 -33.915 -36.013 1.00 22.00 232 SER A CA 1
ATOM 1507 C C . SER A 1 232 ? 25.758 -34.087 -34.499 1.00 22.31 232 SER A C 1
ATOM 1508 O O . SER A 1 232 ? 25.409 -35.159 -33.954 1.00 21.35 232 SER A O 1
ATOM 1511 N N . HIS A 1 233 ? 26.108 -32.994 -33.812 1.00 21.35 233 HIS A N 1
ATOM 1512 C CA . HIS A 1 233 ? 26.342 -33.036 -32.371 1.00 21.52 233 HIS A CA 1
ATOM 1513 C C . HIS A 1 233 ? 25.487 -32.106 -31.527 1.00 20.28 233 HIS A C 1
ATOM 1514 O O . HIS A 1 233 ? 25.558 -32.157 -30.313 1.00 21.58 233 HIS A O 1
ATOM 1521 N N . PHE A 1 234 ? 24.677 -31.281 -32.178 1.00 19.18 234 PHE A N 1
ATOM 1522 C CA . PHE A 1 234 ? 23.945 -30.219 -31.475 1.00 17.99 234 PHE A CA 1
ATOM 1523 C C . PHE A 1 234 ? 22.539 -30.128 -31.996 1.00 17.27 234 PHE A C 1
ATOM 1524 O O . PHE A 1 234 ? 22.280 -30.592 -33.095 1.00 17.81 234 PHE A O 1
ATOM 1532 N N . VAL A 1 235 ? 21.611 -29.581 -31.210 1.00 16.43 235 VAL A N 1
ATOM 1533 C CA . VAL A 1 235 ? 20.247 -29.391 -31.665 1.00 15.28 235 VAL A CA 1
ATOM 1534 C C . VAL A 1 235 ? 19.882 -27.962 -31.240 1.00 15.41 235 VAL A C 1
ATOM 1535 O O . VAL A 1 235 ? 20.287 -27.540 -30.129 1.00 14.80 235 VAL A O 1
ATOM 1539 N N . SER A 1 236 ? 19.197 -27.243 -32.117 1.00 14.35 236 SER A N 1
ATOM 1540 C CA . SER A 1 236 ? 18.681 -25.909 -31.735 1.00 15.37 236 SER A CA 1
ATOM 1541 C C . SER A 1 236 ? 17.208 -25.975 -31.449 1.00 15.34 236 SER A C 1
ATOM 1542 O O . SER A 1 236 ? 16.477 -26.704 -32.144 1.00 15.16 236 SER A O 1
ATOM 1545 N N . VAL A 1 237 ? 16.749 -25.183 -30.465 1.00 15.26 237 VAL A N 1
ATOM 1546 C CA . VAL A 1 237 ? 15.347 -25.201 -30.040 1.00 15.29 237 VAL A CA 1
ATOM 1547 C C . VAL A 1 237 ? 14.895 -23.800 -29.668 1.00 15.35 237 VAL A C 1
ATOM 1548 O O . VAL A 1 237 ? 15.732 -22.963 -29.263 1.00 15.54 237 VAL A O 1
ATOM 1552 N N . ALA A 1 238 ? 13.574 -23.594 -29.769 1.00 14.72 238 ALA A N 1
ATOM 1553 C CA . ALA A 1 238 ? 12.822 -22.560 -29.078 1.00 14.03 238 ALA A CA 1
ATOM 1554 C C . ALA A 1 238 ? 12.478 -23.135 -27.690 1.00 15.14 238 ALA A C 1
ATOM 1555 O O . ALA A 1 238 ? 11.740 -24.141 -27.607 1.00 14.78 238 ALA A O 1
ATOM 1557 N N . PRO A 1 239 ? 13.057 -22.551 -26.602 1.00 14.90 239 PRO A N 1
ATOM 1558 C CA . PRO A 1 239 ? 12.889 -23.044 -25.233 1.00 15.11 239 PRO A CA 1
ATOM 1559 C C . PRO A 1 239 ? 11.452 -22.942 -24.798 1.00 16.13 239 PRO A C 1
ATOM 1560 O O . PRO A 1 239 ? 10.804 -21.893 -24.990 1.00 14.82 239 PRO A O 1
ATOM 1564 N N . PHE A 1 240 ? 10.965 -24.036 -24.208 1.00 15.69 240 PHE A N 1
ATOM 1565 C CA . PHE A 1 240 ? 9.589 -24.109 -23.685 1.00 16.92 240 PHE A CA 1
ATOM 1566 C C . PHE A 1 240 ? 9.189 -22.879 -22.895 1.00 16.32 240 PHE A C 1
ATOM 1567 O O . PHE A 1 240 ? 8.080 -22.326 -23.097 1.00 15.74 240 PHE A O 1
ATOM 1575 N N . ALA A 1 241 ? 10.053 -22.454 -21.964 1.00 15.84 241 ALA A N 1
ATOM 1576 C CA . ALA A 1 241 ? 9.688 -21.288 -21.133 1.00 15.74 241 ALA A CA 1
ATOM 1577 C C . ALA A 1 241 ? 10.657 -20.131 -21.349 1.00 14.85 241 ALA A C 1
ATOM 1578 O O . ALA A 1 241 ? 11.174 -19.554 -20.396 1.00 16.24 241 ALA A O 1
ATOM 1580 N N . ALA A 1 242 ? 10.885 -19.836 -22.618 1.00 14.78 242 ALA A N 1
ATOM 1581 C CA . ALA A 1 242 ? 11.848 -18.862 -23.059 1.00 13.50 242 ALA A CA 1
ATOM 1582 C C . ALA A 1 242 ? 11.546 -17.498 -22.438 1.00 13.74 242 ALA A C 1
ATOM 1583 O O . ALA A 1 242 ? 10.397 -17.078 -22.355 1.00 11.75 242 ALA A O 1
ATOM 1585 N N . THR A 1 243 ? 12.614 -16.847 -22.006 1.00 14.60 243 THR A N 1
ATOM 1586 C CA . THR A 1 243 ? 12.551 -15.533 -21.392 1.00 13.48 243 THR A CA 1
ATOM 1587 C C . THR A 1 243 ? 12.217 -14.490 -22.457 1.00 14.53 243 THR A C 1
ATOM 1588 O O . THR A 1 243 ? 11.408 -13.587 -22.207 1.00 15.46 243 THR A O 1
ATOM 1592 N N . TYR A 1 244 ? 12.816 -14.619 -23.636 1.00 14.03 244 TYR A N 1
ATOM 1593 C CA . TYR A 1 244 ? 12.795 -13.523 -24.626 1.00 14.83 244 TYR A CA 1
ATOM 1594 C C . TYR A 1 244 ? 12.156 -14.011 -25.927 1.00 14.97 244 TYR A C 1
ATOM 1595 O O . TYR A 1 244 ? 12.340 -15.201 -26.306 1.00 13.56 244 TYR A O 1
ATOM 1604 N N . PRO A 1 245 ? 11.427 -13.134 -26.630 1.00 15.10 245 PRO A N 1
ATOM 1605 C CA . PRO A 1 245 ? 10.820 -13.599 -27.885 1.00 14.75 245 PRO A CA 1
ATOM 1606 C C . PRO A 1 245 ? 11.870 -13.996 -28.950 1.00 14.27 245 PRO A C 1
ATOM 1607 O O . PRO A 1 245 ? 12.879 -13.276 -29.172 1.00 14.04 245 PRO A O 1
ATOM 1611 N N . PHE A 1 246 ? 11.666 -15.162 -29.575 1.00 13.77 246 PHE A N 1
ATOM 1612 C CA . PHE A 1 246 ? 12.615 -15.658 -30.578 1.00 13.88 246 PHE A CA 1
ATOM 1613 C C . PHE A 1 246 ? 13.975 -16.033 -29.973 1.00 13.23 246 PHE A C 1
ATOM 1614 O O . PHE A 1 246 ? 14.961 -16.164 -30.698 1.00 14.63 246 PHE A O 1
ATOM 1622 N N . GLU A 1 247 ? 14.014 -16.221 -28.655 1.00 13.73 247 GLU A N 1
ATOM 1623 C CA . GLU A 1 247 ? 15.190 -16.851 -28.004 1.00 14.19 247 GLU A CA 1
ATOM 1624 C C . GLU A 1 247 ? 15.417 -18.262 -28.579 1.00 15.23 247 GLU A C 1
ATOM 1625 O O . GLU A 1 247 ? 14.464 -18.963 -28.909 1.00 15.06 247 GLU A O 1
ATOM 1631 N N . ILE A 1 248 ? 16.680 -18.593 -28.788 1.00 15.28 248 ILE A N 1
ATOM 1632 C CA . ILE A 1 248 ? 17.063 -19.916 -29.325 1.00 16.66 248 ILE A CA 1
ATOM 1633 C C . ILE A 1 248 ? 18.176 -20.459 -28.456 1.00 15.28 248 ILE A C 1
ATOM 1634 O O . ILE A 1 248 ? 19.061 -19.730 -28.078 1.00 15.08 248 ILE A O 1
ATOM 1639 N N . TRP A 1 249 ? 18.139 -21.766 -28.157 1.00 14.97 249 TRP A N 1
ATOM 1640 C CA . TRP A 1 249 ? 19.230 -22.410 -27.421 1.00 14.20 249 TRP A CA 1
ATOM 1641 C C . TRP A 1 249 ? 19.817 -23.458 -28.335 1.00 14.90 249 TRP A C 1
ATOM 1642 O O . TRP A 1 249 ? 19.082 -24.149 -29.024 1.00 14.96 249 TRP A O 1
ATOM 1653 N N . ILE A 1 250 ? 21.136 -23.476 -28.415 1.00 14.37 250 ILE A N 1
ATOM 1654 C CA . ILE A 1 250 ? 21.852 -24.554 -29.112 1.00 14.19 250 ILE A CA 1
ATOM 1655 C C . ILE A 1 250 ? 22.476 -25.439 -28.048 1.00 15.07 250 ILE A C 1
ATOM 1656 O O . ILE A 1 250 ? 23.204 -24.963 -27.176 1.00 13.76 250 ILE A O 1
ATOM 1661 N N . ILE A 1 251 ? 22.203 -26.749 -28.142 1.00 14.03 251 ILE A N 1
ATOM 1662 C CA . ILE A 1 251 ? 22.344 -27.650 -26.997 1.00 15.64 251 ILE A CA 1
ATOM 1663 C C . ILE A 1 251 ? 23.113 -28.892 -27.481 1.00 15.93 251 ILE A C 1
ATOM 1664 O O . ILE A 1 251 ? 22.752 -29.444 -28.503 1.00 16.65 251 ILE A O 1
ATOM 1669 N N . PRO A 1 252 ? 24.227 -29.243 -26.816 1.00 17.62 252 PRO A N 1
ATOM 1670 C CA . PRO A 1 252 ? 24.950 -30.472 -27.164 1.00 17.76 252 PRO A CA 1
ATOM 1671 C C . PRO A 1 252 ? 23.983 -31.628 -27.032 1.00 18.41 252 PRO A C 1
ATOM 1672 O O . PRO A 1 252 ? 23.194 -31.658 -26.087 1.00 18.08 252 PRO A O 1
ATOM 1676 N N . LYS A 1 253 ? 24.019 -32.556 -27.984 1.00 19.33 253 LYS A N 1
ATOM 1677 C CA . LYS A 1 253 ? 23.128 -33.727 -27.870 1.00 20.61 253 LYS A CA 1
ATOM 1678 C C . LYS A 1 253 ? 23.641 -34.732 -26.842 1.00 21.19 253 LYS A C 1
ATOM 1679 O O . LYS A 1 253 ? 22.847 -35.453 -26.218 1.00 22.01 253 LYS A O 1
ATOM 1685 N N . ASP A 1 254 ? 24.947 -34.793 -26.681 1.00 21.94 254 ASP A N 1
ATOM 1686 C CA . ASP A 1 254 ? 25.537 -35.634 -25.625 1.00 24.21 254 ASP A CA 1
ATOM 1687 C C . ASP A 1 254 ? 25.537 -34.888 -24.311 1.00 23.52 254 ASP A C 1
ATOM 1688 O O . ASP A 1 254 ? 25.623 -33.628 -24.274 1.00 24.06 254 ASP A O 1
ATOM 1693 N N . HIS A 1 255 ? 25.424 -35.615 -23.211 1.00 22.43 255 HIS A N 1
ATOM 1694 C CA . HIS A 1 255 ? 25.489 -34.936 -21.919 1.00 21.83 255 HIS A CA 1
ATOM 1695 C C . HIS A 1 255 ? 26.914 -34.385 -21.748 1.00 22.31 255 HIS A C 1
ATOM 1696 O O . HIS A 1 255 ? 27.883 -35.125 -21.689 1.00 21.58 255 HIS A O 1
ATOM 1703 N N . SER A 1 256 ? 27.033 -33.060 -21.699 1.00 20.74 256 SER A N 1
ATOM 1704 C CA . SER A 1 256 ? 28.325 -32.438 -21.564 1.00 21.26 256 SER A CA 1
ATOM 1705 C C . SER A 1 256 ? 28.180 -31.302 -20.571 1.00 20.61 256 SER A C 1
ATOM 1706 O O . SER A 1 256 ? 27.436 -30.3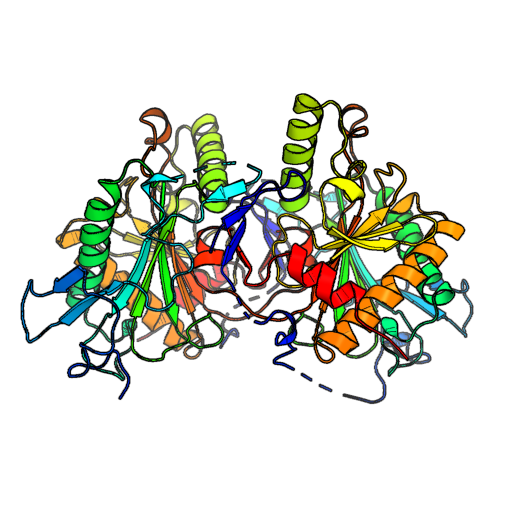48 -20.856 1.00 19.91 256 SER A O 1
ATOM 1709 N N . SER A 1 257 ? 28.899 -31.389 -19.446 1.00 19.54 257 SER A N 1
ATOM 1710 C CA . SER A 1 257 ? 28.798 -30.389 -18.360 1.00 21.10 257 SER A CA 1
ATOM 1711 C C . SER A 1 257 ? 29.566 -29.092 -18.667 1.00 20.53 257 SER A C 1
ATOM 1712 O O . SER A 1 257 ? 29.163 -27.993 -18.248 1.00 22.87 257 SER A O 1
ATOM 1715 N N . HIS A 1 258 ? 30.671 -29.239 -19.381 1.00 20.27 258 HIS A N 1
ATOM 1716 C CA . HIS A 1 258 ? 31.618 -28.136 -19.645 1.00 21.04 258 HIS A CA 1
ATOM 1717 C C . HIS A 1 258 ? 31.746 -27.759 -21.098 1.00 19.89 258 HIS A C 1
ATOM 1718 O O . HIS A 1 258 ? 32.104 -28.582 -21.955 1.00 19.91 258 HIS A O 1
ATOM 1725 N N . PHE A 1 259 ? 31.519 -26.483 -21.382 1.00 18.75 259 PHE A N 1
ATOM 1726 C CA . PHE A 1 259 ? 31.750 -26.010 -22.716 1.00 18.34 259 PHE A CA 1
ATOM 1727 C C . PHE A 1 259 ? 33.185 -26.320 -23.186 1.00 18.47 259 PHE A C 1
ATOM 1728 O O . PHE A 1 259 ? 33.401 -26.723 -24.328 1.00 17.93 259 PHE A O 1
ATOM 1736 N N . HIS A 1 260 ? 34.164 -26.129 -22.320 1.00 18.53 260 HIS A N 1
ATOM 1737 C CA . HIS A 1 260 ? 35.559 -26.179 -22.792 1.00 21.21 260 HIS A CA 1
ATOM 1738 C C . HIS A 1 260 ? 36.060 -27.600 -23.000 1.00 21.58 260 HIS A C 1
ATOM 1739 O O . HIS A 1 260 ? 37.217 -27.789 -23.311 1.00 22.51 260 HIS A O 1
ATOM 1746 N N . HIS A 1 261 ? 35.189 -28.577 -22.824 1.00 22.80 261 HIS A N 1
ATOM 1747 C CA . HIS A 1 261 ? 35.503 -29.940 -23.236 1.00 24.52 261 HIS A CA 1
ATOM 1748 C C . HIS A 1 261 ? 35.175 -30.192 -24.731 1.00 24.74 261 HIS A C 1
ATOM 1749 O O . HIS A 1 261 ? 35.437 -31.286 -25.248 1.00 24.57 261 HIS A O 1
ATOM 1756 N N . LEU A 1 262 ? 34.619 -29.184 -25.417 1.00 23.48 262 LEU A N 1
ATOM 1757 C CA . LEU A 1 262 ? 34.443 -29.193 -26.897 1.00 24.45 262 LEU A CA 1
ATOM 1758 C C . LEU A 1 262 ? 35.721 -29.675 -27.641 1.00 24.70 262 LEU A C 1
ATOM 1759 O O . LEU A 1 262 ? 36.829 -29.256 -27.319 1.00 25.13 262 LEU A O 1
ATOM 1764 N N . ASP A 1 263 ? 35.569 -30.540 -28.643 1.00 24.89 263 ASP A N 1
ATOM 1765 C CA . ASP A 1 263 ? 36.710 -30.867 -29.487 1.00 25.95 263 ASP A CA 1
ATOM 1766 C C . ASP A 1 263 ? 36.583 -30.204 -30.852 1.00 25.53 263 ASP A C 1
ATOM 1767 O O . ASP A 1 263 ? 35.571 -29.567 -31.144 1.00 25.07 263 ASP A O 1
ATOM 1772 N N . ASP A 1 264 ? 37.581 -30.372 -31.717 1.00 25.72 264 ASP A N 1
ATOM 1773 C CA . ASP A 1 264 ? 37.583 -29.671 -33.007 1.00 26.21 264 ASP A CA 1
ATOM 1774 C C . ASP A 1 264 ? 36.429 -30.074 -33.911 1.00 25.12 264 ASP A C 1
ATOM 1775 O O . ASP A 1 264 ? 35.905 -29.236 -34.650 1.00 24.27 264 ASP A O 1
ATOM 1780 N N . VAL A 1 265 ? 36.043 -31.349 -33.865 1.00 23.69 265 VAL A N 1
ATOM 1781 C CA . VAL A 1 265 ? 34.946 -31.809 -34.699 1.00 23.73 265 VAL A CA 1
ATOM 1782 C C . VAL A 1 265 ? 33.657 -31.142 -34.246 1.00 23.03 265 VAL A C 1
ATOM 1783 O O . VAL A 1 265 ? 32.937 -30.577 -35.086 1.00 23.87 265 VAL A O 1
ATOM 1787 N N . LYS A 1 266 ? 33.403 -31.171 -32.935 1.00 22.24 266 LYS A N 1
ATOM 1788 C CA . LYS A 1 266 ? 32.198 -30.556 -32.385 1.00 22.35 266 LYS A CA 1
ATOM 1789 C C . LYS A 1 266 ? 32.197 -29.055 -32.627 1.00 21.77 266 LYS A C 1
ATOM 1790 O O . LYS A 1 266 ? 31.159 -28.487 -32.945 1.00 21.47 266 LYS A O 1
ATOM 1796 N N . ALA A 1 267 ? 33.367 -28.439 -32.491 1.00 20.21 267 ALA A N 1
ATOM 1797 C CA . ALA A 1 267 ? 33.511 -26.994 -32.750 1.00 20.34 267 ALA A CA 1
ATOM 1798 C C . ALA A 1 267 ? 33.049 -26.534 -34.141 1.00 20.21 267 ALA A C 1
ATOM 1799 O O . ALA A 1 267 ? 32.384 -25.494 -34.253 1.00 21.58 267 ALA A O 1
ATOM 1801 N N . VAL A 1 268 ? 33.425 -27.261 -35.201 1.00 20.25 268 VAL A N 1
ATOM 1802 C CA . VAL A 1 268 ? 33.032 -26.897 -36.565 1.00 20.56 268 VAL A CA 1
ATOM 1803 C C . VAL A 1 268 ? 31.554 -27.218 -36.777 1.00 19.86 268 VAL A C 1
ATOM 1804 O O . VAL A 1 268 ? 30.836 -26.472 -37.424 1.00 18.81 268 VAL A O 1
ATOM 1808 N N . ASP A 1 269 ? 31.112 -28.344 -36.225 1.00 19.44 269 ASP A N 1
ATOM 1809 C CA . ASP A 1 269 ? 29.696 -28.706 -36.230 1.00 19.91 269 ASP A CA 1
ATOM 1810 C C . ASP A 1 269 ? 28.832 -27.661 -35.505 1.00 19.67 269 ASP A C 1
ATOM 1811 O O . ASP A 1 269 ? 27.774 -27.260 -36.015 1.00 19.02 269 ASP A O 1
ATOM 1816 N N . LEU A 1 270 ? 29.284 -27.220 -34.329 1.00 18.77 270 LEU A N 1
ATOM 1817 C CA . LEU A 1 270 ? 28.564 -26.160 -33.613 1.00 18.27 270 LEU A CA 1
ATOM 1818 C C . LEU A 1 270 ? 28.623 -24.845 -34.385 1.00 17.61 270 LEU A C 1
ATOM 1819 O O . LEU A 1 270 ? 27.637 -24.108 -34.444 1.00 18.05 270 LEU A O 1
ATOM 1824 N N . GLY A 1 271 ? 29.792 -24.560 -34.967 1.00 18.04 271 GLY A N 1
ATOM 1825 C CA . GLY A 1 271 ? 29.985 -23.330 -35.769 1.00 17.70 271 GLY A CA 1
ATOM 1826 C C . GLY A 1 271 ? 28.944 -23.241 -36.876 1.00 18.77 271 GLY A C 1
ATOM 1827 O O . GLY A 1 271 ? 28.355 -22.154 -37.115 1.00 17.81 271 GLY A O 1
ATOM 1828 N N . GLY A 1 272 ? 28.681 -24.376 -37.527 1.00 18.12 272 GLY A N 1
ATOM 1829 C CA . GLY A 1 272 ? 27.749 -24.423 -38.657 1.00 18.31 272 GLY A CA 1
ATOM 1830 C C . GLY A 1 272 ? 26.328 -24.184 -38.170 1.00 17.79 272 GLY A C 1
ATOM 1831 O O . GLY A 1 272 ? 25.542 -23.462 -38.808 1.00 18.60 272 GLY A O 1
ATOM 1832 N N . LEU A 1 273 ? 25.972 -24.812 -37.057 1.00 17.86 273 LEU A N 1
ATOM 1833 C CA . LEU A 1 273 ? 24.624 -24.627 -36.528 1.00 16.92 273 LEU A CA 1
ATOM 1834 C C . LEU A 1 273 ? 24.421 -23.199 -35.984 1.00 16.99 273 LEU A C 1
ATOM 1835 O O . LEU A 1 273 ? 23.360 -22.619 -36.164 1.00 17.24 273 LEU A O 1
ATOM 1840 N N . LEU A 1 274 ? 25.437 -22.651 -35.318 1.00 16.40 274 LEU A N 1
ATOM 1841 C CA . LEU A 1 274 ? 25.391 -21.259 -34.852 1.00 15.73 274 LEU A CA 1
ATOM 1842 C C . LEU A 1 274 ? 25.218 -20.311 -36.026 1.00 16.61 274 LEU A C 1
ATOM 1843 O O . LEU A 1 274 ? 24.356 -19.443 -35.984 1.00 16.62 274 LEU A O 1
ATOM 1848 N N . LYS A 1 275 ? 26.045 -20.487 -37.059 1.00 16.87 275 LYS A N 1
ATOM 1849 C CA . LYS A 1 275 ? 25.908 -19.724 -38.300 1.00 17.90 275 LYS A CA 1
ATOM 1850 C C . LYS A 1 275 ? 24.482 -19.775 -38.828 1.00 17.58 275 LYS A C 1
ATOM 1851 O O . LYS A 1 275 ? 23.868 -18.727 -39.120 1.00 18.03 275 LYS A O 1
ATOM 1857 N N . LEU A 1 276 ? 23.933 -20.992 -38.913 1.00 16.36 276 LEU A N 1
ATOM 1858 C CA . LEU A 1 276 ? 22.580 -21.180 -39.439 1.00 16.83 276 LEU A CA 1
ATOM 1859 C C . LEU A 1 276 ? 21.536 -20.401 -38.631 1.00 16.09 276 LEU A C 1
ATOM 1860 O O . LEU A 1 276 ? 20.647 -19.747 -39.201 1.00 14.98 276 LEU A O 1
ATOM 1865 N N . MET A 1 277 ? 21.632 -20.494 -37.302 1.00 15.12 277 MET A N 1
ATOM 1866 C CA . MET A 1 277 ? 20.640 -19.864 -36.447 1.00 15.10 277 MET A CA 1
ATOM 1867 C C . MET A 1 277 ? 20.783 -18.352 -36.616 1.00 15.29 277 MET A C 1
ATOM 1868 O O . MET A 1 277 ? 19.788 -17.640 -36.666 1.00 16.31 277 MET A O 1
ATOM 1873 N N . LEU A 1 278 ? 22.023 -17.891 -36.693 1.00 15.02 278 LEU A N 1
ATOM 1874 C CA . LEU A 1 278 ? 22.214 -16.442 -36.810 1.00 16.52 278 LEU A CA 1
ATOM 1875 C C . LEU A 1 278 ? 21.686 -15.938 -38.158 1.00 17.18 278 LEU A C 1
ATOM 1876 O O . LEU A 1 278 ? 21.050 -14.885 -38.231 1.00 16.42 278 LEU A O 1
ATOM 1881 N N . GLN A 1 279 ? 21.944 -16.689 -39.222 1.00 17.86 279 GLN A N 1
ATOM 1882 C CA . GLN A 1 279 ? 21.458 -16.274 -40.563 1.00 17.49 279 GLN A CA 1
ATOM 1883 C C . GLN A 1 279 ? 19.927 -16.348 -40.682 1.00 17.02 279 GLN A C 1
ATOM 1884 O O . GLN A 1 279 ? 19.321 -15.505 -41.331 1.00 16.07 279 GLN A O 1
ATOM 1890 N N . LYS A 1 280 ? 19.297 -17.335 -40.034 1.00 16.06 280 LYS A N 1
ATOM 1891 C CA . LYS A 1 280 ? 17.816 -17.446 -40.044 1.00 15.32 280 LYS A CA 1
ATOM 1892 C C . LYS A 1 280 ? 17.20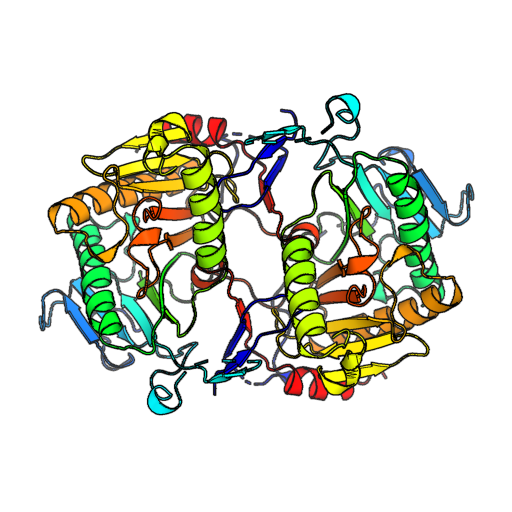6 -16.281 -39.253 1.00 16.14 280 LYS A C 1
ATOM 1893 O O . LYS A 1 280 ? 16.209 -15.682 -39.684 1.00 15.94 280 LYS A O 1
ATOM 1899 N N . ILE A 1 281 ? 17.824 -15.963 -38.121 1.00 16.44 281 ILE A N 1
ATOM 1900 C CA . ILE A 1 281 ? 17.428 -14.814 -37.296 1.00 16.78 281 ILE A CA 1
ATOM 1901 C C . ILE A 1 281 ? 17.534 -13.542 -38.162 1.00 16.71 281 ILE A C 1
ATOM 1902 O O . ILE A 1 281 ? 16.589 -12.754 -38.214 1.00 16.74 281 ILE A O 1
ATOM 1907 N N . ALA A 1 282 ? 18.674 -13.369 -38.826 1.00 16.71 282 ALA A N 1
ATOM 1908 C CA . ALA A 1 282 ? 18.955 -12.135 -39.596 1.00 17.33 282 ALA A CA 1
ATOM 1909 C C . ALA A 1 282 ? 17.894 -12.004 -40.708 1.00 17.93 282 ALA A C 1
ATOM 1910 O O . ALA A 1 282 ? 17.351 -10.927 -40.919 1.00 17.42 282 ALA A O 1
ATOM 1912 N N . LYS A 1 283 ? 17.551 -13.114 -41.376 1.00 17.86 283 LYS A N 1
ATOM 1913 C CA . LYS A 1 283 ? 16.486 -13.035 -42.390 1.00 18.66 283 LYS A CA 1
ATOM 1914 C C . LYS A 1 283 ? 15.088 -12.790 -41.795 1.00 19.02 283 LYS A C 1
ATOM 1915 O O . LYS A 1 283 ? 14.367 -11.851 -42.199 1.00 18.36 283 LYS A O 1
ATOM 1921 N N . GLN A 1 284 ? 14.695 -13.613 -40.837 1.00 17.32 284 GLN A N 1
ATOM 1922 C CA . GLN A 1 284 ? 13.323 -13.566 -40.349 1.00 17.11 284 GLN A CA 1
ATOM 1923 C C . GLN A 1 284 ? 12.990 -12.268 -39.620 1.00 15.93 284 GLN A C 1
ATOM 1924 O O . GLN A 1 284 ? 11.856 -11.777 -39.696 1.00 15.67 284 GLN A O 1
ATOM 1930 N N . LEU A 1 285 ? 13.982 -11.706 -38.905 1.00 16.56 285 LEU A N 1
ATOM 1931 C CA . LEU A 1 285 ? 13.692 -10.583 -37.989 1.00 16.33 285 LEU A CA 1
ATOM 1932 C C . LEU A 1 285 ? 14.294 -9.272 -38.482 1.00 17.00 285 LEU A C 1
ATOM 1933 O O . LEU A 1 285 ? 14.449 -8.333 -37.702 1.00 16.73 285 LEU A O 1
ATOM 1938 N N . ASN A 1 286 ? 14.679 -9.260 -39.752 1.00 18.58 286 ASN A N 1
ATOM 1939 C CA . ASN A 1 286 ? 15.323 -8.094 -40.393 1.00 19.34 286 ASN A CA 1
ATOM 1940 C C . ASN A 1 286 ? 16.607 -7.604 -39.689 1.00 19.38 286 ASN A C 1
ATOM 1941 O O . ASN A 1 286 ? 16.713 -6.422 -39.267 1.00 17.43 286 ASN A O 1
ATOM 1946 N N . ASP A 1 287 ? 17.571 -8.512 -39.559 1.00 18.29 287 ASP A N 1
ATOM 1947 C CA . ASP A 1 287 ? 18.907 -8.211 -38.997 1.00 18.90 287 ASP A CA 1
ATOM 1948 C C . ASP A 1 287 ? 18.858 -7.444 -37.666 1.00 19.10 287 ASP A C 1
ATOM 1949 O O . ASP A 1 287 ? 19.437 -6.331 -37.567 1.00 16.81 287 ASP A O 1
ATOM 1954 N N . PRO A 1 288 ? 18.194 -8.026 -36.634 1.00 17.87 288 PRO A N 1
ATOM 1955 C CA . PRO A 1 288 ? 18.133 -7.320 -35.341 1.00 17.46 288 PRO A CA 1
ATOM 1956 C C . PRO A 1 288 ? 19.513 -7.323 -34.675 1.00 17.48 288 PRO A C 1
ATOM 1957 O O . PRO A 1 288 ? 20.387 -8.144 -35.041 1.00 17.43 288 PRO A O 1
ATOM 1961 N N . PRO A 1 289 ? 19.742 -6.390 -33.727 1.00 17.85 289 PRO A N 1
ATOM 1962 C CA . PRO A 1 289 ? 20.948 -6.574 -32.885 1.00 17.22 289 PRO A CA 1
ATOM 1963 C C . PRO A 1 289 ? 20.745 -7.929 -32.159 1.00 16.55 289 PRO A C 1
ATOM 1964 O O . PRO A 1 289 ? 19.613 -8.421 -32.074 1.00 15.62 289 PRO A O 1
ATOM 1968 N N . TYR A 1 290 ? 21.803 -8.506 -31.628 1.00 14.89 290 TYR A N 1
ATOM 1969 C CA . TYR A 1 290 ? 21.611 -9.692 -30.798 1.00 15.04 290 TYR A CA 1
ATOM 1970 C C . TYR A 1 290 ? 22.708 -9.850 -29.754 1.00 13.79 290 TYR A C 1
ATOM 1971 O O . TYR A 1 290 ? 23.718 -9.153 -29.791 1.00 12.64 290 TYR A O 1
ATOM 1980 N N . ASN A 1 291 ? 22.522 -10.835 -28.861 1.00 12.98 291 ASN A N 1
ATOM 1981 C CA . ASN A 1 291 ? 23.542 -11.210 -27.911 1.00 11.95 291 ASN A CA 1
ATOM 1982 C C . ASN A 1 291 ? 23.520 -12.729 -27.927 1.00 13.86 291 ASN A C 1
ATOM 1983 O O . ASN A 1 291 ? 22.459 -13.317 -28.168 1.00 14.22 291 ASN A O 1
ATOM 1988 N N . TYR A 1 292 ? 24.681 -13.309 -27.738 1.00 13.20 292 TYR A N 1
ATOM 1989 C CA . TYR A 1 292 ? 24.731 -14.733 -27.376 1.00 14.43 292 TYR A CA 1
ATOM 1990 C C . TYR A 1 292 ? 25.635 -14.948 -26.173 1.00 15.15 292 TYR A C 1
ATOM 1991 O O . TYR A 1 292 ? 26.548 -14.149 -25.913 1.00 13.72 292 TYR A O 1
ATOM 2000 N N . MET A 1 293 ? 25.312 -15.991 -25.417 1.00 13.96 293 MET A N 1
ATOM 2001 C CA . MET A 1 293 ? 25.852 -16.234 -24.091 1.00 14.15 293 MET A CA 1
ATOM 2002 C C . MET A 1 293 ? 26.088 -17.740 -24.003 1.00 14.28 293 MET A C 1
ATOM 2003 O O . MET A 1 293 ? 25.138 -18.507 -24.216 1.00 13.83 293 MET A O 1
ATOM 2008 N N . ILE A 1 294 ? 27.281 -18.139 -23.574 1.00 14.27 294 ILE A N 1
ATOM 2009 C CA . ILE A 1 294 ? 27.537 -19.568 -23.263 1.00 14.53 294 ILE A CA 1
ATOM 2010 C C . ILE A 1 294 ? 27.248 -19.834 -21.776 1.00 14.88 294 ILE A C 1
ATOM 2011 O O . ILE A 1 294 ? 27.757 -19.112 -20.872 1.00 13.52 294 ILE A O 1
ATOM 2016 N N . HIS A 1 295 ? 26.387 -20.840 -21.529 1.00 14.28 295 HIS A N 1
ATOM 2017 C CA . HIS A 1 295 ? 26.033 -21.228 -20.153 1.00 14.86 295 HIS A CA 1
ATOM 2018 C C . HIS A 1 295 ? 26.699 -22.546 -19.887 1.00 15.68 295 HIS A C 1
ATOM 2019 O O . HIS A 1 295 ? 26.393 -23.519 -20.564 1.00 15.78 295 HIS A O 1
ATOM 2026 N N . THR A 1 296 ? 27.621 -22.557 -18.926 1.00 15.75 296 THR A N 1
ATOM 2027 C CA . THR A 1 296 ? 28.508 -23.682 -18.745 1.00 17.02 296 THR A CA 1
ATOM 2028 C C . THR A 1 296 ? 28.586 -24.006 -17.245 1.00 17.06 296 THR A C 1
ATOM 2029 O O . THR A 1 296 ? 27.895 -23.410 -16.436 1.00 18.20 296 THR A O 1
ATOM 2033 N N . SER A 1 297 ? 29.454 -24.931 -16.877 1.00 18.10 297 SER A N 1
ATOM 2034 C CA . SER A 1 297 ? 29.575 -25.341 -15.516 1.00 19.04 297 SER A CA 1
ATOM 2035 C C . SER A 1 297 ? 30.396 -24.339 -14.673 1.00 18.40 297 SER A C 1
ATOM 2036 O O . SER A 1 297 ? 31.293 -23.687 -15.197 1.00 19.96 297 SER A O 1
ATOM 2039 N N . PRO A 1 298 ? 30.101 -24.233 -13.365 1.00 17.83 298 PRO A N 1
ATOM 2040 C CA . PRO A 1 298 ? 31.075 -23.562 -12.497 1.00 18.10 298 PRO A CA 1
ATOM 2041 C C . PRO A 1 298 ? 32.399 -24.314 -12.535 1.00 18.98 298 PRO A C 1
ATOM 2042 O O . PRO A 1 298 ? 32.422 -25.541 -12.743 1.00 17.95 298 PRO A O 1
ATOM 2046 N N . LEU A 1 299 ? 33.499 -23.590 -12.362 1.00 19.80 299 LEU A N 1
ATOM 2047 C CA . LEU A 1 299 ? 34.817 -24.245 -12.397 1.00 21.08 299 LEU A CA 1
ATOM 2048 C C . LEU A 1 299 ? 35.026 -25.241 -11.249 1.00 21.30 299 LEU A C 1
ATOM 2049 O O . LEU A 1 299 ? 35.773 -26.202 -11.420 1.00 21.62 299 LEU A O 1
ATOM 2054 N N . LYS A 1 300 ? 34.366 -25.038 -10.110 1.00 19.19 300 LYS A N 1
ATOM 2055 C CA . LYS A 1 300 ? 34.509 -25.999 -9.000 1.00 20.43 300 LYS A CA 1
ATOM 2056 C C . LYS A 1 300 ? 33.281 -26.912 -8.857 1.00 19.25 300 LYS A C 1
ATOM 2057 O O . LYS A 1 300 ? 32.887 -27.285 -7.765 1.00 20.53 300 LYS A O 1
ATOM 2063 N N . VAL A 1 301 ? 32.674 -27.248 -9.989 1.00 18.56 301 VAL A N 1
ATOM 2064 C CA . VAL A 1 301 ? 31.486 -28.082 -10.003 1.00 19.04 301 VAL A CA 1
ATOM 2065 C C . VAL A 1 301 ? 31.840 -29.383 -9.301 1.00 18.48 301 VAL A C 1
ATOM 2066 O O . VAL A 1 301 ? 32.960 -29.897 -9.445 1.00 18.99 301 VAL A O 1
ATOM 2070 N N . THR A 1 302 ? 30.884 -29.909 -8.557 1.00 19.27 302 THR A N 1
ATOM 2071 C CA . THR A 1 302 ? 31.116 -31.116 -7.779 1.00 17.75 302 THR A CA 1
ATOM 2072 C C . THR A 1 302 ? 30.712 -32.358 -8.562 1.00 17.48 302 THR A C 1
ATOM 2073 O O . THR A 1 302 ? 29.907 -32.311 -9.507 1.00 15.17 302 THR A O 1
ATOM 2077 N N . GLU A 1 303 ? 31.260 -33.492 -8.142 1.00 16.50 303 GLU A N 1
ATOM 2078 C CA . GLU A 1 303 ? 30.900 -34.731 -8.828 1.00 17.33 303 GLU A CA 1
ATOM 2079 C C . GLU A 1 303 ? 29.388 -34.952 -8.807 1.00 17.55 303 GLU A C 1
ATOM 2080 O O . GLU A 1 303 ? 28.773 -35.393 -9.811 1.00 18.99 303 GLU A O 1
ATOM 2086 N N . SER A 1 304 ? 28.765 -34.629 -7.679 1.00 19.22 304 SER A N 1
ATOM 2087 C CA . SER A 1 304 ? 27.325 -34.863 -7.512 1.00 20.43 304 SER A CA 1
ATOM 2088 C C . SER A 1 304 ? 26.459 -33.987 -8.431 1.00 19.76 304 SER A C 1
ATOM 2089 O O . SER A 1 304 ? 25.340 -34.357 -8.748 1.00 18.65 304 SER A O 1
ATOM 2092 N N . GLN A 1 305 ? 26.977 -32.815 -8.839 1.00 18.43 305 GLN A N 1
ATOM 2093 C CA . GLN A 1 305 ? 26.246 -31.933 -9.760 1.00 17.92 305 GLN A CA 1
ATOM 2094 C C . GLN A 1 305 ? 26.348 -32.344 -11.215 1.00 17.46 305 GLN A C 1
ATOM 2095 O O . GLN A 1 305 ? 25.537 -31.904 -12.058 1.00 17.67 305 GLN A O 1
ATOM 2101 N N . LEU A 1 306 ? 27.342 -33.189 -11.534 1.00 17.93 306 LEU A N 1
ATOM 2102 C CA . LEU A 1 306 ? 27.632 -33.524 -12.940 1.00 18.64 306 LEU A CA 1
ATOM 2103 C C . LEU A 1 306 ? 26.465 -34.113 -13.739 1.00 19.24 306 LEU A C 1
ATOM 2104 O O . LEU A 1 306 ? 26.347 -33.783 -14.886 1.00 19.42 306 LEU A O 1
ATOM 2109 N N . PRO A 1 307 ? 25.647 -35.034 -13.151 1.00 19.96 307 PRO A N 1
ATOM 2110 C CA . PRO A 1 307 ? 24.616 -35.744 -13.953 1.00 20.27 307 PRO A CA 1
ATOM 2111 C C . PRO A 1 307 ? 23.491 -34.856 -14.512 1.00 20.70 307 PRO A C 1
ATOM 2112 O O . PRO A 1 307 ? 22.794 -35.250 -15.473 1.00 20.34 307 PRO A O 1
ATOM 2116 N N . TYR A 1 308 ? 23.313 -33.699 -13.885 1.00 19.54 308 TYR A N 1
ATOM 2117 C CA . TYR A 1 308 ? 22.261 -32.760 -14.284 1.00 19.27 308 TYR A CA 1
ATOM 2118 C C . TYR A 1 308 ? 22.799 -31.411 -14.750 1.00 19.28 308 TYR A C 1
ATOM 2119 O O . TYR A 1 308 ? 22.020 -30.471 -14.974 1.00 19.24 308 TYR A O 1
ATOM 2128 N N . THR A 1 309 ? 24.103 -31.322 -14.940 1.00 18.17 309 THR A N 1
ATOM 2129 C CA . THR A 1 309 ? 24.725 -30.101 -15.451 1.00 17.94 309 THR A CA 1
A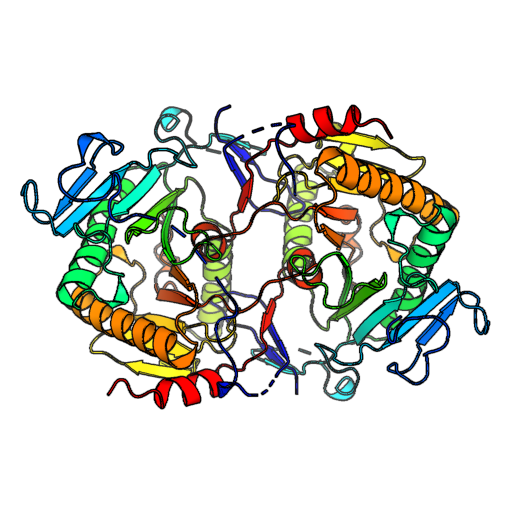TOM 2130 C C . THR A 1 309 ? 25.112 -30.297 -16.936 1.00 18.40 309 THR A C 1
ATOM 2131 O O . THR A 1 309 ? 25.885 -31.195 -17.290 1.00 18.70 309 THR A O 1
ATOM 2135 N N . HIS A 1 310 ? 24.579 -29.457 -17.821 1.00 17.44 310 HIS A N 1
ATOM 2136 C CA . HIS A 1 310 ? 24.687 -29.702 -19.258 1.00 16.58 310 HIS A CA 1
ATOM 2137 C C . HIS A 1 310 ? 24.800 -28.302 -19.871 1.00 15.23 310 HIS A C 1
ATOM 2138 O O . HIS A 1 310 ? 23.882 -27.471 -19.674 1.00 14.06 310 HIS A O 1
ATOM 2145 N N . TRP A 1 311 ? 25.900 -28.035 -20.583 1.00 15.25 311 TRP A N 1
ATOM 2146 C CA . TRP A 1 311 ? 26.152 -26.622 -21.052 1.00 15.27 311 TRP A CA 1
ATOM 2147 C C . TRP A 1 311 ? 25.264 -26.366 -22.265 1.00 15.45 311 TRP A C 1
ATOM 2148 O O . TRP A 1 311 ? 24.762 -27.308 -22.885 1.00 12.97 311 TRP A O 1
ATOM 2159 N N . PHE A 1 312 ? 25.039 -25.104 -22.623 1.00 12.53 312 PHE A N 1
ATOM 2160 C CA . PHE A 1 312 ? 24.310 -24.781 -23.852 1.00 12.81 312 PHE A CA 1
ATOM 2161 C C . PHE A 1 312 ? 24.617 -23.347 -24.230 1.00 13.35 312 PHE A C 1
ATOM 2162 O O . PHE A 1 312 ? 25.191 -22.623 -23.414 1.00 14.08 312 PHE A O 1
ATOM 2170 N N . LEU A 1 313 ? 24.228 -22.955 -25.445 1.00 13.08 313 LEU A N 1
ATOM 2171 C CA . LEU A 1 313 ? 24.467 -21.611 -25.948 1.00 14.52 313 LEU A CA 1
ATOM 2172 C C . LEU A 1 313 ? 23.123 -20.904 -26.175 1.00 13.57 313 LEU A C 1
ATOM 2173 O O . LEU A 1 313 ? 22.223 -21.422 -26.842 1.00 12.68 313 LEU A O 1
ATOM 2178 N N . GLN A 1 314 ? 22.970 -19.710 -25.592 1.00 13.05 314 GLN A N 1
ATOM 2179 C CA . GLN A 1 314 ? 21.685 -19.003 -25.650 1.00 13.51 314 GLN A CA 1
ATOM 2180 C C . GLN A 1 314 ? 21.828 -17.811 -26.599 1.00 14.01 314 GLN A C 1
ATOM 2181 O O . GLN A 1 314 ? 22.751 -17.045 -26.438 1.00 13.22 314 GLN A O 1
ATOM 2187 N N . ILE A 1 315 ? 20.921 -17.648 -27.562 1.00 13.72 315 ILE A N 1
ATOM 2188 C CA . ILE A 1 315 ? 20.992 -16.537 -28.533 1.00 14.49 315 ILE A CA 1
ATOM 2189 C C . ILE A 1 315 ? 19.734 -15.716 -28.289 1.00 14.36 315 ILE A C 1
ATOM 2190 O O . ILE A 1 315 ? 18.618 -16.262 -28.251 1.00 13.49 315 ILE A O 1
ATOM 2195 N N . VAL A 1 316 ? 19.892 -14.392 -28.143 1.00 14.49 316 VAL A N 1
ATOM 2196 C CA . VAL A 1 316 ? 18.738 -13.591 -27.866 1.00 13.91 316 VAL A CA 1
ATOM 2197 C C . VAL A 1 316 ? 18.750 -12.420 -28.841 1.00 16.22 316 VAL A C 1
ATOM 2198 O O . VAL A 1 316 ? 19.582 -11.521 -28.684 1.00 14.38 316 VAL A O 1
ATOM 2202 N N . PRO A 1 317 ? 17.835 -12.416 -29.823 1.00 16.52 317 PRO A N 1
ATOM 2203 C CA . PRO A 1 317 ? 17.762 -11.262 -30.727 1.00 16.50 317 PRO A CA 1
ATOM 2204 C C . PRO A 1 317 ? 17.142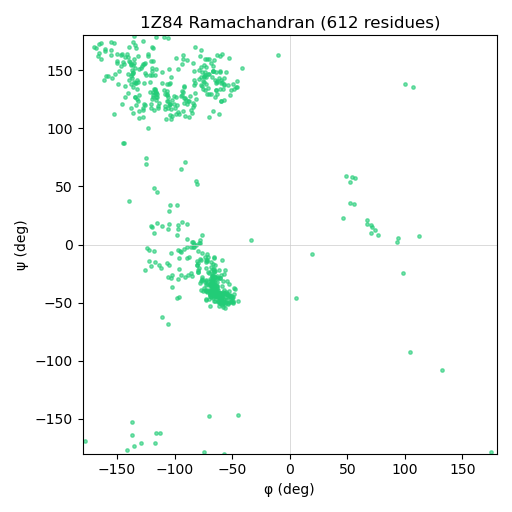 -10.110 -29.970 1.00 17.24 317 PRO A C 1
ATOM 2205 O O . PRO A 1 317 ? 16.285 -10.333 -29.093 1.00 16.35 317 PRO A O 1
ATOM 2209 N N . GLN A 1 318 ? 17.564 -8.881 -30.252 1.00 17.54 318 GLN A N 1
ATOM 2210 C CA . GLN A 1 318 ? 16.970 -7.781 -29.478 1.00 21.18 318 GLN A CA 1
ATOM 2211 C C . GLN A 1 318 ? 15.740 -7.228 -30.167 1.00 21.62 318 GLN A C 1
ATOM 2212 O O . GLN A 1 318 ? 15.848 -6.579 -31.222 1.00 22.05 318 GLN A O 1
ATOM 2218 N N . LEU A 1 319 ? 14.571 -7.458 -29.576 1.00 21.73 319 LEU A N 1
ATOM 2219 C CA . LEU A 1 319 ? 13.322 -7.104 -30.228 1.00 23.32 319 LEU A CA 1
ATOM 2220 C C . LEU A 1 319 ? 12.452 -6.110 -29.457 1.00 25.41 319 LEU A C 1
ATOM 2221 O O . LEU A 1 319 ? 11.518 -5.546 -30.038 1.00 26.42 319 LEU A O 1
ATOM 2226 N N . SER A 1 320 ? 12.716 -5.966 -28.163 1.00 26.01 320 SER A N 1
ATOM 2227 C CA . SER A 1 320 ? 11.823 -5.223 -27.256 1.00 27.90 320 SER A CA 1
ATOM 2228 C C . SER A 1 320 ? 12.587 -4.986 -25.972 1.00 27.30 320 SER A C 1
ATOM 2229 O O . SER A 1 320 ? 13.610 -5.619 -25.734 1.00 27.18 320 SER A O 1
ATOM 2232 N N . GLY A 1 321 ? 12.121 -4.043 -25.159 1.00 27.26 321 GLY A N 1
ATOM 2233 C CA . GLY A 1 321 ? 12.796 -3.746 -23.894 1.00 26.33 321 GLY A CA 1
ATOM 2234 C C . GLY A 1 321 ? 11.866 -4.047 -22.738 1.00 25.35 321 GLY A C 1
ATOM 2235 O O . GLY A 1 321 ? 10.785 -4.617 -22.936 1.00 25.67 321 GLY A O 1
ATOM 2236 N N . VAL A 1 322 ? 12.274 -3.646 -21.536 1.00 24.73 322 VAL A N 1
ATOM 2237 C CA . VAL A 1 322 ? 11.458 -3.864 -20.334 1.00 24.22 322 VAL A CA 1
ATOM 2238 C C . VAL A 1 322 ? 11.091 -2.549 -19.652 1.00 24.24 322 VAL A C 1
ATOM 2239 O O . VAL A 1 322 ? 11.639 -1.489 -19.987 1.00 23.91 322 VAL A O 1
ATOM 2243 N N . GLY A 1 323 ? 10.185 -2.656 -18.681 1.00 23.15 323 GLY A N 1
ATOM 2244 C CA . GLY A 1 323 ? 9.792 -1.521 -17.860 1.00 21.72 323 GLY A CA 1
ATOM 2245 C C . GLY A 1 323 ? 9.714 -1.977 -16.440 1.00 20.14 323 GLY A C 1
ATOM 2246 O O . GLY A 1 323 ? 10.378 -2.950 -16.047 1.00 16.92 323 GLY A O 1
ATOM 2247 N N . GLY A 1 324 ? 8.877 -1.293 -15.675 1.00 18.64 324 GLY A N 1
ATOM 2248 C CA . GLY A 1 324 ? 8.845 -1.477 -14.231 1.00 18.25 324 GLY A CA 1
ATOM 2249 C C . GLY A 1 324 ? 8.366 -2.839 -13.789 1.00 18.00 324 GLY A C 1
ATOM 2250 O O . GLY A 1 324 ? 8.772 -3.320 -12.715 1.00 18.06 324 GLY A O 1
ATOM 2251 N N . PHE A 1 325 ? 7.494 -3.475 -14.573 1.00 17.48 325 PHE A N 1
ATOM 2252 C CA . PHE A 1 325 ? 7.069 -4.826 -14.182 1.00 16.41 325 PHE A CA 1
ATOM 2253 C C . PHE A 1 325 ? 8.240 -5.826 -14.053 1.00 16.96 325 PHE A C 1
ATOM 2254 O O . PHE A 1 325 ? 8.383 -6.523 -13.039 1.00 16.94 325 PHE A O 1
ATOM 2262 N N . GLU A 1 326 ? 9.052 -5.906 -15.096 1.00 17.49 326 GLU A N 1
ATOM 2263 C CA . GLU A 1 326 ? 10.179 -6.855 -15.143 1.00 18.16 326 GLU A CA 1
ATOM 2264 C C . GLU A 1 326 ? 11.264 -6.478 -14.159 1.00 18.28 326 GLU A C 1
ATOM 2265 O O . GLU A 1 326 ? 11.842 -7.327 -13.483 1.00 17.36 326 GLU A O 1
ATOM 2271 N N . ILE A 1 327 ? 11.563 -5.188 -14.053 1.00 16.76 327 ILE A N 1
ATOM 2272 C CA . ILE A 1 327 ? 12.544 -4.783 -13.047 1.00 16.56 327 ILE A CA 1
ATOM 2273 C C . ILE A 1 327 ? 12.097 -5.108 -11.650 1.00 16.44 327 ILE A C 1
ATOM 2274 O O . ILE A 1 327 ? 12.922 -5.592 -10.817 1.00 18.29 327 ILE A O 1
ATOM 2279 N N . GLY A 1 328 ? 10.825 -4.849 -11.370 1.00 16.15 328 GLY A N 1
ATOM 2280 C CA . GLY A 1 328 ? 10.274 -5.052 -10.043 1.00 16.03 328 GLY A CA 1
ATOM 2281 C C . GLY A 1 328 ? 10.235 -6.519 -9.640 1.00 16.21 328 GLY A C 1
ATOM 2282 O O . GLY A 1 328 ? 10.524 -6.838 -8.483 1.00 17.09 328 GLY A O 1
ATOM 2283 N N . THR A 1 329 ? 9.893 -7.388 -10.590 1.00 15.01 329 THR A N 1
ATOM 2284 C CA . THR A 1 329 ? 9.598 -8.807 -10.302 1.00 16.10 329 THR A CA 1
ATOM 2285 C C . THR A 1 329 ? 10.662 -9.813 -10.711 1.00 15.81 329 THR A C 1
ATOM 2286 O O . THR A 1 329 ? 10.722 -10.873 -10.103 1.00 17.07 329 THR A O 1
ATOM 2290 N N . GLY A 1 330 ? 11.455 -9.516 -11.732 1.00 16.83 330 GLY A N 1
ATOM 2291 C CA . GLY A 1 330 ? 12.397 -10.524 -12.302 1.00 18.22 330 GLY A CA 1
ATOM 2292 C C . GLY A 1 330 ? 11.664 -11.578 -13.132 1.00 19.59 330 GLY A C 1
ATOM 2293 O O . GLY A 1 330 ? 12.218 -12.643 -13.450 1.00 20.13 330 GLY A O 1
ATOM 2294 N N . CYS A 1 331 ? 10.392 -11.295 -13.426 1.00 19.91 331 CYS A N 1
ATOM 2295 C CA . CYS A 1 331 ? 9.570 -12.133 -14.300 1.00 20.23 331 CYS A CA 1
ATOM 2296 C C . CYS A 1 331 ? 9.446 -11.358 -15.621 1.00 20.16 331 CYS A C 1
ATOM 2297 O O . CYS A 1 331 ? 9.182 -10.130 -15.631 1.00 20.71 331 CYS A O 1
ATOM 2300 N N . TYR A 1 332 ? 9.672 -12.050 -16.734 1.00 18.58 332 TYR A N 1
ATOM 2301 C CA . TYR A 1 332 ? 9.556 -11.421 -18.038 1.00 17.82 332 TYR A CA 1
ATOM 2302 C C . TYR A 1 332 ? 8.209 -11.737 -18.679 1.00 17.50 332 TYR A C 1
ATOM 2303 O O . TYR A 1 332 ? 7.520 -12.679 -18.289 1.00 15.21 332 TYR A O 1
ATOM 2312 N N . ILE A 1 333 ? 7.875 -10.902 -19.648 1.00 16.91 333 ILE A N 1
ATOM 2313 C CA . ILE A 1 333 ? 6.713 -11.088 -20.484 1.00 16.99 333 ILE A CA 1
ATOM 2314 C C . ILE A 1 333 ? 7.174 -11.357 -21.933 1.00 16.44 333 ILE A C 1
ATOM 2315 O O . ILE A 1 333 ? 7.815 -10.525 -22.609 1.00 16.56 333 ILE A O 1
ATOM 2320 N N . ASN A 1 334 ? 6.833 -12.549 -22.422 1.00 15.74 334 ASN A N 1
ATOM 2321 C CA . ASN A 1 334 ? 7.238 -12.949 -23.750 1.00 14.65 334 ASN A CA 1
ATOM 2322 C C . ASN A 1 334 ? 5.990 -12.931 -24.654 1.00 15.63 334 ASN A C 1
ATOM 2323 O O . ASN A 1 334 ? 5.018 -13.641 -24.363 1.00 15.80 334 ASN A O 1
ATOM 2328 N N . PRO A 1 335 ? 6.010 -12.101 -25.714 1.00 16.28 335 PRO A N 1
ATOM 2329 C CA . PRO A 1 335 ? 4.858 -12.013 -26.618 1.00 17.42 335 PRO A CA 1
ATOM 2330 C C . PRO A 1 335 ? 4.751 -13.088 -27.683 1.00 18.11 335 PRO A C 1
ATOM 2331 O O . PRO A 1 335 ? 3.784 -13.054 -28.455 1.00 18.00 335 PRO A O 1
ATOM 2335 N N . VAL A 1 336 ? 5.692 -14.036 -27.755 1.00 17.66 336 VAL A N 1
ATOM 2336 C CA . VAL A 1 336 ? 5.630 -15.061 -28.817 1.00 18.26 336 VAL A CA 1
ATOM 2337 C C . VAL A 1 336 ? 5.868 -16.475 -28.229 1.00 17.81 336 VAL A C 1
ATOM 2338 O O . VAL A 1 336 ? 6.913 -16.730 -27.652 1.00 16.01 336 VAL A O 1
ATOM 2342 N N . PHE A 1 337 ? 4.916 -17.390 -28.358 1.00 17.82 337 PHE A N 1
ATOM 2343 C CA . PHE A 1 337 ? 5.161 -18.744 -27.842 1.00 17.93 337 PHE A CA 1
ATOM 2344 C C . PHE A 1 337 ? 6.257 -19.446 -28.615 1.00 17.47 337 PHE A C 1
ATOM 2345 O O . PHE A 1 337 ? 6.403 -19.206 -29.813 1.00 17.34 337 PHE A O 1
ATOM 2353 N N . PRO A 1 338 ? 7.010 -20.351 -27.940 1.00 17.84 338 PRO A N 1
ATOM 2354 C CA . PRO A 1 338 ? 8.068 -21.084 -28.640 1.00 18.38 338 PRO A CA 1
ATOM 2355 C C . PRO A 1 338 ? 7.584 -22.070 -29.719 1.00 18.74 338 PRO A C 1
ATOM 2356 O O . PRO A 1 338 ? 8.302 -22.301 -30.675 1.00 19.33 338 PRO A O 1
ATOM 2360 N N . GLU A 1 339 ? 6.380 -22.617 -29.569 1.00 19.58 339 GLU A N 1
ATOM 2361 C CA . GLU A 1 339 ? 5.699 -23.402 -30.600 1.00 21.27 339 GLU A CA 1
ATOM 2362 C C . GLU A 1 339 ? 5.702 -22.639 -31.908 1.00 21.24 339 GLU A C 1
ATOM 2363 O O . GLU A 1 339 ? 5.956 -23.206 -32.978 1.00 21.67 339 GLU A O 1
ATOM 2369 N N . ASP A 1 340 ? 5.364 -21.352 -31.807 1.00 21.89 340 ASP A N 1
ATOM 2370 C CA . ASP A 1 340 ? 5.231 -20.494 -32.967 1.00 21.02 340 ASP A CA 1
ATOM 2371 C C . ASP A 1 340 ? 6.577 -20.055 -33.515 1.00 19.93 340 ASP A C 1
ATOM 2372 O O . ASP A 1 340 ? 6.741 -19.988 -34.718 1.00 19.90 340 ASP A O 1
ATOM 2377 N N . VAL A 1 341 ? 7.545 -19.760 -32.638 1.00 18.41 341 VAL A N 1
ATOM 2378 C CA . VAL A 1 341 ? 8.898 -19.421 -33.076 1.00 16.93 341 VAL A CA 1
ATOM 2379 C C . VAL A 1 341 ? 9.477 -20.611 -33.822 1.00 16.88 341 VAL A C 1
ATOM 2380 O O . VAL A 1 341 ? 10.099 -20.462 -34.880 1.00 16.82 341 VAL A O 1
ATOM 2384 N N . ALA A 1 342 ? 9.272 -21.810 -33.289 1.00 16.92 342 ALA A N 1
ATOM 2385 C CA . ALA A 1 342 ? 9.889 -22.975 -33.950 1.00 17.33 342 ALA A CA 1
ATOM 2386 C C . ALA A 1 342 ? 9.284 -23.173 -35.353 1.00 17.72 342 ALA A C 1
ATOM 2387 O O . ALA A 1 342 ? 10.016 -23.419 -36.311 1.00 17.55 342 ALA A O 1
ATOM 2389 N N . LYS A 1 343 ? 7.956 -23.071 -35.464 1.00 19.97 343 LYS A N 1
ATOM 2390 C CA . LYS A 1 343 ? 7.256 -23.165 -36.768 1.00 22.25 343 LYS A CA 1
ATOM 2391 C C . LYS A 1 343 ? 7.856 -22.169 -37.758 1.00 21.18 343 LYS A C 1
ATOM 2392 O O . LYS A 1 343 ? 8.220 -22.531 -38.886 1.00 20.79 343 LYS A O 1
ATOM 2398 N N . VAL A 1 344 ? 7.977 -20.917 -37.320 1.00 20.68 344 VAL A N 1
ATOM 2399 C CA . VAL A 1 344 ? 8.475 -19.850 -38.180 1.00 19.88 344 VAL A CA 1
ATOM 2400 C C . VAL A 1 344 ? 9.893 -20.163 -38.603 1.00 19.68 344 VAL A C 1
ATOM 2401 O O . VAL A 1 344 ? 10.214 -20.101 -39.787 1.00 19.55 344 VAL A O 1
ATOM 2405 N N . MET A 1 345 ? 10.736 -20.514 -37.638 1.00 19.59 345 MET A N 1
ATOM 2406 C CA . MET A 1 345 ? 12.182 -20.636 -37.873 1.00 19.43 345 MET A CA 1
ATOM 2407 C C . MET A 1 345 ? 12.515 -21.883 -38.698 1.00 19.98 345 MET A C 1
ATOM 2408 O O . MET A 1 345 ? 13.485 -21.888 -39.444 1.00 18.73 345 MET A O 1
ATOM 2413 N N . ARG A 1 346 ? 11.709 -22.926 -38.549 1.00 21.20 346 ARG A N 1
ATOM 2414 C CA . ARG A 1 346 ? 11.827 -24.111 -39.403 1.00 24.25 346 ARG A CA 1
ATOM 2415 C C . ARG A 1 346 ? 11.444 -23.800 -40.861 1.00 24.31 346 ARG A C 1
ATOM 2416 O O . ARG A 1 346 ? 11.927 -24.457 -41.788 1.00 25.90 346 ARG A O 1
ATOM 2424 N N . GLU A 1 347 ? 10.566 -22.820 -41.076 1.00 24.03 347 GLU A N 1
ATOM 2425 C CA . GLU A 1 347 ? 10.159 -22.489 -42.458 1.00 25.05 347 GLU A CA 1
ATOM 2426 C C . GLU A 1 347 ? 11.077 -21.479 -43.149 1.00 24.60 347 GLU A C 1
ATOM 2427 O O . GLU A 1 347 ? 10.955 -21.252 -44.357 1.00 23.18 347 GLU A O 1
ATOM 2433 N N . VAL A 1 348 ? 11.986 -20.861 -42.388 1.00 23.21 348 VAL A N 1
ATOM 2434 C CA . VAL A 1 348 ? 12.962 -19.944 -42.985 1.00 22.51 348 VAL A CA 1
ATOM 2435 C C . VAL A 1 348 ? 13.837 -20.609 -44.037 1.00 23.81 348 VAL A C 1
ATOM 2436 O O . VAL A 1 348 ? 14.526 -21.595 -43.759 1.00 23.71 348 VAL A O 1
ATOM 2440 N N . SER A 1 349 ? 13.815 -20.033 -45.243 1.00 24.27 349 SER A N 1
ATOM 2441 C CA . SER A 1 349 ? 14.671 -20.483 -46.351 1.00 25.45 349 SER A CA 1
ATOM 2442 C C . SER A 1 349 ? 15.745 -19.450 -46.609 1.00 24.74 349 SER A C 1
ATOM 2443 O O . SER A 1 349 ? 15.434 -18.222 -46.691 1.00 25.10 349 SER A O 1
ATOM 2446 N N . LEU A 1 350 ? 16.988 -19.910 -46.742 1.00 23.62 350 LEU A N 1
ATOM 2447 C CA . LEU A 1 350 ? 18.114 -19.012 -47.002 1.00 25.26 350 LEU A CA 1
ATOM 2448 C C . LEU A 1 350 ? 18.528 -18.922 -48.491 1.00 27.08 350 LEU A C 1
ATOM 2449 O O . LEU A 1 350 ? 19.530 -18.303 -48.835 1.00 27.70 350 LEU A O 1
ATOM 2454 N N . THR A 1 351 ? 17.731 -19.513 -49.370 1.00 28.29 351 THR A N 1
ATOM 2455 C CA . THR A 1 351 ? 17.971 -19.434 -50.814 1.00 29.43 351 THR A CA 1
ATOM 2456 C C . THR A 1 351 ? 17.148 -18.303 -51.470 1.00 30.06 351 THR A C 1
ATOM 2457 O O . THR A 1 351 ? 17.381 -17.944 -52.628 1.00 29.84 351 THR A O 1
ATOM 2462 N N . GLN B 1 21 ? 38.185 5.073 -9.602 1.00 42.02 21 GLN B N 1
ATOM 2463 C CA . GLN B 1 21 ? 38.418 4.227 -8.390 1.00 41.45 21 GLN B CA 1
ATOM 2464 C C . GLN B 1 21 ? 38.515 2.721 -8.759 1.00 39.96 21 GLN B C 1
ATOM 2465 O O . GLN B 1 21 ? 38.409 2.336 -9.936 1.00 40.73 21 GLN B O 1
ATOM 2471 N N . SER B 1 22 ? 38.710 1.882 -7.748 1.00 37.46 22 SER B N 1
ATOM 2472 C CA . SER B 1 22 ? 39.019 0.455 -7.943 1.00 34.75 22 SER B CA 1
ATOM 2473 C C . SER B 1 22 ? 37.753 -0.446 -7.970 1.00 31.67 22 SER B C 1
ATOM 2474 O O . SER B 1 22 ? 36.853 -0.277 -7.153 1.00 30.39 22 SER B O 1
ATOM 2477 N N . PRO B 1 23 ? 37.683 -1.405 -8.920 1.00 29.31 23 PRO B N 1
ATOM 2478 C CA . PRO B 1 23 ? 36.414 -2.159 -8.992 1.00 27.42 23 PRO B CA 1
ATOM 2479 C C . PRO B 1 23 ? 36.193 -3.008 -7.729 1.00 26.35 23 PRO B C 1
ATOM 2480 O O . PRO B 1 23 ? 37.136 -3.323 -7.027 1.00 24.42 23 PRO B O 1
ATOM 2484 N N . GLU B 1 24 ? 34.944 -3.370 -7.476 1.00 24.85 24 GLU B N 1
ATOM 2485 C CA . GLU B 1 24 ? 34.555 -4.008 -6.231 1.00 25.65 24 GLU B CA 1
ATOM 2486 C C . GLU B 1 24 ? 33.248 -4.723 -6.464 1.00 24.46 24 GLU B C 1
ATOM 2487 O O . GLU B 1 24 ? 32.427 -4.213 -7.204 1.00 23.67 24 GLU B O 1
ATOM 2493 N N . LEU B 1 25 ? 33.050 -5.875 -5.822 1.00 23.68 25 LEU B N 1
ATOM 2494 C CA . LEU B 1 25 ? 31.762 -6.548 -5.816 1.00 23.43 25 LEU B CA 1
ATOM 2495 C C . LEU B 1 25 ? 31.069 -6.333 -4.472 1.00 23.26 25 LEU B C 1
ATOM 2496 O O . LEU B 1 25 ? 31.707 -6.404 -3.418 1.00 23.86 25 LEU B O 1
ATOM 2501 N N . ARG B 1 26 ? 29.763 -6.087 -4.522 1.00 22.68 26 ARG B N 1
ATOM 2502 C CA . ARG B 1 26 ? 28.972 -5.769 -3.321 1.00 22.59 26 ARG B CA 1
ATOM 2503 C C . ARG B 1 26 ? 27.667 -6.538 -3.364 1.00 22.67 26 ARG B C 1
ATOM 2504 O O . ARG B 1 26 ? 27.125 -6.777 -4.442 1.00 20.86 26 ARG B O 1
ATOM 2512 N N . LYS B 1 27 ? 27.165 -6.904 -2.190 1.00 24.18 27 LYS B N 1
ATOM 2513 C CA . LYS B 1 27 ? 25.953 -7.714 -2.087 1.00 26.17 27 LYS B CA 1
ATOM 2514 C C . LYS B 1 27 ? 25.054 -7.117 -1.024 1.00 26.02 27 LYS B C 1
ATOM 2515 O O . LYS B 1 27 ? 25.522 -6.441 -0.112 1.00 26.03 27 LYS B O 1
ATOM 2521 N N . ASP B 1 28 ? 23.751 -7.328 -1.169 1.00 26.08 28 ASP B N 1
ATOM 2522 C CA . ASP B 1 28 ? 22.797 -6.848 -0.180 1.00 26.83 28 ASP B CA 1
ATOM 2523 C C . ASP B 1 28 ? 21.782 -7.956 0.062 1.00 25.06 28 ASP B C 1
ATOM 2524 O O . ASP B 1 28 ? 21.402 -8.621 -0.892 1.00 23.91 28 ASP B O 1
ATOM 2529 N N . PRO B 1 29 ? 21.321 -8.126 1.316 1.00 24.21 29 PRO B N 1
ATOM 2530 C CA . PRO B 1 29 ? 20.336 -9.204 1.562 1.00 22.86 29 PRO B CA 1
ATOM 2531 C C . PRO B 1 29 ? 19.047 -9.013 0.746 1.00 21.66 29 PRO B C 1
ATOM 2532 O O . PRO B 1 29 ? 18.378 -9.979 0.398 1.00 19.94 29 PRO B O 1
ATOM 2536 N N . VAL B 1 30 ? 18.716 -7.753 0.450 1.00 20.89 30 VAL B N 1
ATOM 2537 C CA . VAL B 1 30 ? 17.506 -7.411 -0.282 1.00 21.89 30 VAL B CA 1
ATOM 2538 C C . VAL B 1 30 ? 17.540 -7.917 -1.737 1.00 21.94 30 VAL B C 1
ATOM 2539 O O . VAL B 1 30 ? 16.561 -8.459 -2.227 1.00 23.23 30 VAL B O 1
ATOM 2543 N N . THR B 1 31 ? 18.647 -7.715 -2.437 1.00 22.63 31 THR B N 1
ATOM 2544 C CA . THR B 1 31 ? 18.812 -8.287 -3.791 1.00 22.16 31 THR B CA 1
ATOM 2545 C C . THR B 1 31 ? 19.332 -9.710 -3.732 1.00 21.64 31 THR B C 1
ATOM 2546 O O . THR B 1 31 ? 19.114 -10.485 -4.658 1.00 21.68 31 THR B O 1
ATOM 2550 N N . ASN B 1 32 ? 20.063 -10.003 -2.661 1.00 21.63 32 ASN B N 1
ATOM 2551 C CA . ASN B 1 32 ? 20.718 -11.305 -2.448 1.00 22.96 32 ASN B CA 1
ATOM 2552 C C . ASN B 1 32 ? 21.586 -11.739 -3.645 1.00 23.86 32 ASN B C 1
ATOM 2553 O O . ASN B 1 32 ? 21.686 -12.943 -3.992 1.00 23.59 32 ASN B O 1
ATOM 2558 N N . ARG B 1 33 ? 22.221 -10.753 -4.279 1.00 23.14 33 ARG B N 1
ATOM 2559 C CA . ARG B 1 33 ? 23.151 -11.011 -5.353 1.00 23.57 33 ARG B CA 1
ATOM 2560 C C . ARG B 1 33 ? 24.262 -10.002 -5.355 1.00 23.44 33 ARG B C 1
ATOM 2561 O O . ARG B 1 33 ? 24.107 -8.858 -4.872 1.00 23.05 33 ARG B O 1
ATOM 2569 N N . TRP B 1 34 ? 25.393 -10.440 -5.900 1.00 23.68 34 TRP B N 1
ATOM 2570 C CA . TRP B 1 34 ? 26.529 -9.560 -6.145 1.00 22.09 34 TRP B CA 1
ATOM 2571 C C . TRP B 1 34 ? 26.241 -8.679 -7.351 1.00 20.36 34 TRP B C 1
ATOM 2572 O O . TRP B 1 34 ? 25.700 -9.137 -8.359 1.00 19.43 34 TRP B O 1
ATOM 2583 N N . VAL B 1 35 ? 26.667 -7.425 -7.234 1.00 18.99 35 VAL B N 1
ATOM 2584 C CA . VAL B 1 35 ? 26.794 -6.502 -8.351 1.00 18.73 35 VAL B CA 1
ATOM 2585 C C . VAL B 1 35 ? 28.291 -6.062 -8.451 1.00 17.57 35 VAL B C 1
ATOM 2586 O O . VAL B 1 35 ? 28.985 -6.022 -7.440 1.00 17.41 35 VAL B O 1
ATOM 2590 N N . ILE B 1 36 ? 28.771 -5.766 -9.655 1.00 15.80 36 ILE B N 1
ATOM 2591 C CA . ILE B 1 36 ? 30.156 -5.384 -9.862 1.00 15.64 36 ILE B CA 1
ATOM 2592 C C . ILE B 1 36 ? 30.091 -3.880 -9.964 1.00 15.76 36 ILE B C 1
ATOM 2593 O O . ILE B 1 36 ? 29.386 -3.376 -10.828 1.00 16.56 36 ILE B O 1
ATOM 2598 N N . PHE B 1 37 ? 30.795 -3.189 -9.077 1.00 16.68 37 PHE B N 1
ATOM 2599 C CA . PHE B 1 37 ? 31.006 -1.740 -9.257 1.00 18.62 37 PHE B CA 1
ATOM 2600 C C . PHE B 1 37 ? 32.294 -1.489 -10.018 1.00 19.99 37 PHE B C 1
ATOM 2601 O O . PHE B 1 37 ? 33.366 -1.909 -9.583 1.00 20.67 37 PHE B O 1
ATOM 2609 N N . SER B 1 38 ? 32.188 -0.817 -11.153 1.00 21.74 38 SER B N 1
ATOM 2610 C CA . SER B 1 38 ? 33.329 -0.626 -12.044 1.00 23.23 38 SER B CA 1
ATOM 2611 C C . SER B 1 38 ? 33.235 0.757 -12.683 1.00 25.79 38 SER B C 1
ATOM 2612 O O . SER B 1 38 ? 32.683 0.918 -13.773 1.00 25.92 38 SER B O 1
ATOM 2615 N N . PRO B 1 39 ? 33.782 1.772 -11.994 1.00 28.82 39 PRO B N 1
ATOM 2616 C CA . PRO B 1 39 ? 33.633 3.141 -12.523 1.00 29.75 39 PRO B CA 1
ATOM 2617 C C . PRO B 1 39 ? 34.531 3.394 -13.728 1.00 30.99 39 PRO B C 1
ATOM 2618 O O . PRO B 1 39 ? 35.494 2.646 -13.921 1.00 31.79 39 PRO B O 1
ATOM 2622 N N . THR B 1 46 ? 28.719 12.716 -11.056 1.00 61.28 46 THR B N 1
ATOM 2623 C CA . THR B 1 46 ? 28.135 14.048 -11.286 1.00 61.51 46 THR B CA 1
ATOM 2624 C C . THR B 1 46 ? 28.041 14.326 -12.788 1.00 61.38 46 THR B C 1
ATOM 2625 O O . THR B 1 46 ? 27.437 15.306 -13.235 1.00 61.50 46 THR B O 1
ATOM 2629 N N . ASP B 1 47 ? 28.640 13.421 -13.551 1.00 61.26 47 ASP B N 1
ATOM 2630 C CA . ASP B 1 47 ? 28.784 13.531 -14.997 1.00 60.99 47 ASP B CA 1
ATOM 2631 C C . ASP B 1 47 ? 27.678 12.770 -15.734 1.00 60.24 47 ASP B C 1
ATOM 2632 O O . ASP B 1 47 ? 27.501 12.929 -16.941 1.00 60.09 47 ASP B O 1
ATOM 2637 N N . PHE B 1 48 ? 26.933 11.951 -14.991 1.00 59.54 48 PHE B N 1
ATOM 2638 C CA . PHE B 1 48 ? 25.886 11.102 -15.554 1.00 58.62 48 PHE B CA 1
ATOM 2639 C C . PHE B 1 48 ? 24.638 11.893 -15.872 1.00 58.23 48 PHE B C 1
ATOM 2640 O O . PHE B 1 48 ? 24.244 12.744 -15.083 1.00 58.57 48 PHE B O 1
ATOM 2648 N N . LYS B 1 49 ? 24.039 11.617 -17.033 1.00 57.55 49 LYS B N 1
ATOM 2649 C CA . LYS B 1 49 ? 22.806 12.279 -17.485 1.00 57.18 49 LYS B CA 1
ATOM 2650 C C . LYS B 1 49 ? 22.024 11.419 -18.467 1.00 56.80 49 LYS B C 1
ATOM 2651 O O . LYS B 1 49 ? 22.539 10.425 -18.969 1.00 56.79 49 LYS B O 1
ATOM 2657 N N . SER B 1 50 ? 20.779 11.811 -18.727 1.00 56.73 50 SER B N 1
ATOM 2658 C CA . SER B 1 50 ? 19.867 11.089 -19.625 1.00 56.70 50 SER B CA 1
ATOM 2659 C C . SER B 1 50 ? 20.528 10.654 -20.939 1.00 57.01 50 SER B C 1
ATOM 2660 O O . SER B 1 50 ? 20.896 11.488 -21.771 1.00 56.82 50 SER B O 1
ATOM 2663 N N . SER B 1 62 ? -3.915 15.906 -26.288 1.00 37.32 62 SER B N 1
ATOM 2664 C CA . SER B 1 62 ? -5.050 15.036 -25.985 1.00 36.72 62 SER B CA 1
ATOM 2665 C C . SER B 1 62 ? -4.732 13.556 -26.271 1.00 36.39 62 SER B C 1
ATOM 2666 O O . SER B 1 62 ? -3.881 13.258 -27.126 1.00 36.66 62 SER B O 1
ATOM 2669 N N . CYS B 1 63 ? -5.400 12.653 -25.543 1.00 35.12 63 CYS B N 1
ATOM 2670 C CA . CYS B 1 63 ? -5.224 11.192 -25.679 1.00 33.82 63 CYS B CA 1
ATOM 2671 C C . CYS B 1 63 ? -6.407 10.586 -24.988 1.00 33.11 63 CYS B C 1
ATOM 2672 O O . CYS B 1 63 ? -7.145 11.330 -24.351 1.00 33.75 63 CYS B O 1
ATOM 2675 N N . PRO B 1 64 ? -6.588 9.244 -25.069 1.00 32.78 64 PRO B N 1
ATOM 2676 C CA . PRO B 1 64 ? -7.723 8.526 -24.479 1.00 32.80 64 PRO B CA 1
ATOM 2677 C C . PRO B 1 64 ? -7.835 8.519 -22.950 1.00 33.33 64 PRO B C 1
ATOM 2678 O O . PRO B 1 64 ? -8.866 8.091 -22.419 1.00 33.08 64 PRO B O 1
ATOM 2682 N N . PHE B 1 65 ? -6.783 8.963 -22.255 1.00 33.79 65 PHE B N 1
ATOM 2683 C CA . PHE B 1 65 ? -6.766 9.005 -20.790 1.00 33.25 65 PHE B CA 1
ATOM 2684 C C . PHE B 1 65 ? -7.187 10.410 -20.301 1.00 33.93 65 PHE B C 1
ATOM 2685 O O . PHE B 1 65 ? -7.348 10.631 -19.088 1.00 33.68 65 PHE B O 1
ATOM 2693 N N . CYS B 1 66 ? -7.364 11.339 -21.242 1.00 34.62 66 CYS B N 1
ATOM 2694 C CA . CYS B 1 66 ? -7.639 12.750 -20.918 1.00 35.12 66 CYS B CA 1
ATOM 2695 C C . CYS B 1 66 ? -9.057 12.939 -20.436 1.00 36.25 66 CYS B C 1
ATOM 2696 O O . CYS B 1 66 ? -9.979 12.252 -20.872 1.00 35.89 66 CYS B O 1
ATOM 2699 N N . ILE B 1 67 ? -9.225 13.858 -19.488 1.00 38.76 67 ILE B N 1
ATOM 2700 C CA . ILE B 1 67 ? -10.547 14.093 -18.920 1.00 40.46 67 ILE B CA 1
ATOM 2701 C C . ILE B 1 67 ? -11.444 14.506 -20.089 1.00 41.27 67 ILE B C 1
ATOM 2702 O O . ILE B 1 67 ? -11.100 15.422 -20.869 1.00 42.09 67 ILE B O 1
ATOM 2707 N N . GLY B 1 68 ? -12.525 13.755 -20.251 1.00 41.59 68 GLY B N 1
ATOM 2708 C CA . GLY B 1 68 ? -13.428 13.927 -21.365 1.00 43.55 68 GLY B CA 1
ATOM 2709 C C . GLY B 1 68 ? -13.427 12.774 -22.356 1.00 44.64 68 GLY B C 1
ATOM 2710 O O . GLY B 1 68 ? -14.075 12.879 -23.384 1.00 45.33 68 GLY B O 1
ATOM 2711 N N . ARG B 1 69 ? -12.741 11.663 -22.048 1.00 45.11 69 ARG B N 1
ATOM 2712 C CA . ARG B 1 69 ? -12.613 10.532 -22.998 1.00 44.67 69 ARG B CA 1
ATOM 2713 C C . ARG B 1 69 ? -12.728 9.141 -22.400 1.00 45.07 69 ARG B C 1
ATOM 2714 O O . ARG B 1 69 ? -12.058 8.221 -22.860 1.00 45.24 69 ARG B O 1
ATOM 2722 N N . GLU B 1 70 ? -13.603 8.971 -21.414 1.00 45.73 70 GLU B N 1
ATOM 2723 C CA . GLU B 1 70 ? -13.647 7.756 -20.600 1.00 45.64 70 GLU B CA 1
ATOM 2724 C C . GLU B 1 70 ? -14.215 6.483 -21.240 1.00 46.06 70 GLU B C 1
ATOM 2725 O O . GLU B 1 70 ? -13.793 5.374 -20.887 1.00 45.47 70 GLU B O 1
ATOM 2731 N N . GLN B 1 71 ? -15.185 6.618 -22.151 1.00 46.39 71 GLN B N 1
ATOM 2732 C CA . GLN B 1 71 ? -15.866 5.435 -22.737 1.00 46.30 71 GLN B CA 1
ATOM 2733 C C . GLN B 1 71 ? -14.895 4.641 -23.623 1.00 45.12 71 GLN B C 1
ATOM 2734 O O . GLN B 1 71 ? -15.112 3.456 -23.930 1.00 45.04 71 GLN B O 1
ATOM 2740 N N . GLU B 1 72 ? -13.842 5.356 -24.003 1.00 44.05 72 GLU B N 1
ATOM 2741 C CA . GLU B 1 72 ? -12.672 4.923 -24.761 1.00 43.52 72 GLU B CA 1
ATOM 2742 C C . GLU B 1 72 ? -11.640 4.103 -23.929 1.00 42.17 72 GLU B C 1
ATOM 2743 O O . GLU B 1 72 ? -10.551 3.806 -24.427 1.00 41.69 72 GLU B O 1
ATOM 2749 N N . CYS B 1 73 ? -11.993 3.741 -22.685 1.00 40.87 73 CYS B N 1
ATOM 2750 C CA . CYS B 1 73 ? -11.137 2.925 -21.800 1.00 39.11 73 CYS B CA 1
ATOM 2751 C C . CYS B 1 73 ? -11.786 1.614 -21.414 1.00 38.74 73 CYS B C 1
ATOM 2752 O O . CYS B 1 73 ? -13.018 1.494 -21.409 1.00 38.82 73 CYS B O 1
ATOM 2755 N N . ALA B 1 74 ? -10.967 0.642 -21.016 1.00 36.69 74 ALA B N 1
ATOM 2756 C CA . ALA B 1 74 ? -11.499 -0.573 -20.440 1.00 36.51 74 ALA B CA 1
ATOM 2757 C C . ALA B 1 74 ? -12.228 -0.171 -19.146 1.00 35.72 74 ALA B C 1
ATOM 2758 O O . ALA B 1 74 ? -12.022 0.945 -18.659 1.00 36.21 74 ALA B O 1
ATOM 2760 N N . PRO B 1 75 ? -13.095 -1.050 -18.613 1.00 35.80 75 PRO B N 1
ATOM 2761 C CA . PRO B 1 75 ? -13.919 -0.740 -17.433 1.00 35.56 75 PRO B CA 1
ATOM 2762 C C . PRO B 1 75 ? -13.155 -0.124 -16.234 1.00 36.14 75 PRO B C 1
ATOM 2763 O O . PRO B 1 75 ? -12.059 -0.595 -15.857 1.00 35.48 75 PRO B O 1
ATOM 2767 N N . GLU B 1 76 ? -13.748 0.935 -15.671 1.00 35.77 76 GLU B N 1
ATOM 2768 C CA . GLU B 1 76 ? -13.244 1.618 -14.487 1.00 35.22 76 GLU B CA 1
ATOM 2769 C C . GLU B 1 76 ? -13.500 0.780 -13.233 1.00 34.81 76 GLU B C 1
ATOM 2770 O O . GLU B 1 76 ? -14.536 0.129 -13.098 1.00 34.30 76 GLU B O 1
ATOM 2776 N N . LEU B 1 77 ? -12.525 0.748 -12.324 1.00 33.37 77 LEU B N 1
ATOM 2777 C CA . LEU B 1 77 ? -12.681 -0.035 -11.104 1.00 32.61 77 LEU B CA 1
ATOM 2778 C C . LEU B 1 77 ? -13.179 0.876 -9.972 1.00 32.54 77 LEU B C 1
ATOM 2779 O O . LEU B 1 77 ? -14.097 0.528 -9.238 1.00 33.25 77 LEU B O 1
ATOM 2784 N N . PHE B 1 78 ? -12.568 2.040 -9.853 1.00 31.99 78 PHE B N 1
ATOM 2785 C CA . PHE B 1 78 ? -13.060 3.084 -8.972 1.00 31.86 78 PHE B CA 1
ATOM 2786 C C . PHE B 1 78 ? -12.339 4.328 -9.385 1.00 31.44 78 PHE B C 1
ATOM 2787 O O . PHE B 1 78 ? -11.435 4.285 -10.198 1.00 31.14 78 PHE B O 1
ATOM 2795 N N . ARG B 1 79 ? -12.740 5.454 -8.827 1.00 32.36 79 ARG B N 1
ATOM 2796 C CA . ARG B 1 79 ? -12.078 6.701 -9.103 1.00 32.30 79 ARG B CA 1
ATOM 2797 C C . ARG B 1 79 ? -11.983 7.459 -7.786 1.00 33.30 79 ARG B C 1
ATOM 2798 O O . ARG B 1 79 ? -12.552 7.025 -6.772 1.00 34.37 79 ARG B O 1
ATOM 2806 N N . VAL B 1 80 ? -11.225 8.545 -7.799 1.00 33.23 80 VAL B N 1
ATOM 2807 C CA . VAL B 1 80 ? -11.063 9.435 -6.652 1.00 33.98 80 VAL B CA 1
ATOM 2808 C C . VAL B 1 80 ? -11.188 10.892 -7.114 1.00 34.50 80 VAL B C 1
ATOM 2809 O O . VAL B 1 80 ? -10.484 11.297 -8.032 1.00 33.41 80 VAL B O 1
ATOM 2813 N N . PRO B 1 81 ? -12.081 11.688 -6.468 1.00 35.64 81 PRO B N 1
ATOM 2814 C CA . PRO B 1 81 ? -13.105 11.315 -5.480 1.00 36.89 81 PRO B CA 1
ATOM 2815 C C . PRO B 1 81 ? -14.100 10.241 -5.934 1.00 38.66 81 PRO B C 1
ATOM 2816 O O . PRO B 1 81 ? -14.423 10.135 -7.120 1.00 38.88 81 PRO B O 1
ATOM 2820 N N . ASP B 1 82 ? -14.568 9.451 -4.976 1.00 40.72 82 ASP B N 1
ATOM 2821 C CA . ASP B 1 82 ? -15.374 8.260 -5.244 1.00 43.26 82 ASP B CA 1
ATOM 2822 C C . ASP B 1 82 ? -16.677 8.608 -5.952 1.00 44.40 82 ASP B C 1
ATOM 2823 O O . ASP B 1 82 ? -17.562 9.245 -5.365 1.00 44.75 82 ASP B O 1
ATOM 2828 N N . HIS B 1 83 ? -16.786 8.188 -7.215 1.00 45.42 83 HIS B N 1
ATOM 2829 C CA . HIS B 1 83 ? -17.987 8.421 -8.048 1.00 46.34 83 HIS B CA 1
ATOM 2830 C C . HIS B 1 83 ? -18.154 9.887 -8.476 1.00 46.84 83 HIS B C 1
ATOM 2831 O O . HIS B 1 83 ? -19.232 10.304 -8.927 1.00 47.43 83 HIS B O 1
ATOM 2838 N N . ASP B 1 84 ? -17.095 10.668 -8.329 1.00 46.65 84 ASP B N 1
ATOM 2839 C CA . ASP B 1 84 ? -17.118 12.065 -8.712 1.00 46.84 84 ASP B CA 1
ATOM 2840 C C . ASP B 1 84 ? -16.834 12.195 -10.203 1.00 47.29 84 ASP B C 1
ATOM 2841 O O . ASP B 1 84 ? -15.776 11.757 -10.662 1.00 47.30 84 ASP B O 1
ATOM 2846 N N . PRO B 1 85 ? -17.773 12.804 -10.972 1.00 47.05 85 PRO B N 1
ATOM 2847 C CA . PRO B 1 85 ? -17.525 13.144 -12.385 1.00 46.50 85 PRO B CA 1
ATOM 2848 C C . PRO B 1 85 ? -16.240 13.953 -12.597 1.00 45.66 85 PRO B C 1
ATOM 2849 O O . PRO B 1 85 ? -15.585 13.813 -13.633 1.00 46.15 85 PRO B O 1
ATOM 2853 N N . ASN B 1 86 ? -15.898 14.807 -11.636 1.00 44.44 86 ASN B N 1
ATOM 2854 C CA . ASN B 1 86 ? -14.681 15.601 -11.719 1.00 42.79 86 ASN B CA 1
ATOM 2855 C C . ASN B 1 86 ? -13.488 14.861 -11.045 1.00 41.21 86 ASN B C 1
ATOM 2856 O O . ASN B 1 86 ? -13.011 15.252 -9.974 1.00 40.38 86 ASN B O 1
ATOM 2861 N N . TRP B 1 87 ? -13.013 13.797 -11.687 1.00 39.02 87 TRP B N 1
ATOM 2862 C CA . TRP B 1 87 ? -11.994 12.912 -11.079 1.00 37.53 87 TRP B CA 1
ATOM 2863 C C . TRP B 1 87 ? -10.577 13.498 -11.021 1.00 36.23 87 TRP B C 1
ATOM 2864 O O . TRP B 1 87 ? -10.184 14.269 -11.881 1.00 35.35 87 TRP B O 1
ATOM 2875 N N . LYS B 1 88 ? -9.812 13.119 -9.991 1.00 35.12 88 LYS B N 1
ATOM 2876 C CA . LYS B 1 88 ? -8.401 13.506 -9.908 1.00 33.83 88 LYS B CA 1
ATOM 2877 C C . LYS B 1 88 ? -7.516 12.303 -10.294 1.00 31.33 88 LYS B C 1
ATOM 2878 O O . LYS B 1 88 ? -6.441 12.477 -10.819 1.00 30.82 88 LYS B O 1
ATOM 2884 N N . LEU B 1 89 ? -8.015 11.104 -10.053 1.00 30.26 89 LEU B N 1
ATOM 2885 C CA . LEU B 1 89 ? -7.367 9.890 -10.558 1.00 29.94 89 LEU B CA 1
ATOM 2886 C C . LEU B 1 89 ? -8.391 8.807 -10.810 1.00 30.35 89 LEU B C 1
ATOM 2887 O O . LEU B 1 89 ? -9.472 8.829 -10.229 1.00 30.65 89 LEU B O 1
ATOM 2892 N N . ARG B 1 90 ? -8.054 7.845 -11.669 1.00 29.35 90 ARG B N 1
ATOM 2893 C CA . ARG B 1 90 ? -8.948 6.740 -11.942 1.00 29.95 90 ARG B CA 1
ATOM 2894 C C . ARG B 1 90 ? -8.131 5.472 -11.944 1.00 28.86 90 ARG B C 1
ATOM 2895 O O . ARG B 1 90 ? -6.984 5.478 -12.346 1.00 29.28 90 ARG B O 1
ATOM 2903 N N . VAL B 1 91 ? -8.725 4.383 -11.518 1.00 28.98 91 VAL B N 1
ATOM 2904 C CA . VAL B 1 91 ? -8.054 3.107 -11.566 1.00 29.37 91 VAL B CA 1
ATOM 2905 C C . VAL B 1 91 ? -8.904 2.261 -12.502 1.00 29.47 91 VAL B C 1
ATOM 2906 O O . VAL B 1 91 ? -10.080 1.998 -12.218 1.00 29.54 91 VAL B O 1
ATOM 2910 N N . ILE B 1 92 ? -8.308 1.875 -13.628 1.00 28.68 92 ILE B N 1
ATOM 2911 C CA . ILE B 1 92 ? -9.030 1.131 -14.670 1.00 27.86 92 ILE B CA 1
ATOM 2912 C C . ILE B 1 92 ? -8.378 -0.206 -15.009 1.00 27.98 92 ILE B C 1
ATOM 2913 O O . ILE B 1 92 ? -7.211 -0.453 -14.661 1.00 25.39 92 ILE B O 1
ATOM 2918 N N . GLU B 1 93 ? -9.141 -1.062 -15.682 1.00 26.84 93 GLU B N 1
ATOM 2919 C CA . GLU B 1 93 ? -8.572 -2.275 -16.256 1.00 27.29 93 GLU B CA 1
ATOM 2920 C C . GLU B 1 93 ? -7.694 -1.860 -17.432 1.00 25.64 93 GLU B C 1
ATOM 2921 O O . GLU B 1 93 ? -7.938 -0.825 -18.094 1.00 25.09 93 GLU B O 1
ATOM 2927 N N . ASN B 1 94 ? -6.619 -2.615 -17.648 1.00 24.90 94 ASN B N 1
ATOM 2928 C CA . ASN B 1 94 ? -5.761 -2.413 -18.816 1.00 24.16 94 ASN B CA 1
ATOM 2929 C C . ASN B 1 94 ? -6.492 -2.987 -20.036 1.00 24.70 94 ASN B C 1
ATOM 2930 O O . ASN B 1 94 ? -6.981 -4.094 -19.982 1.00 24.86 94 ASN B O 1
ATOM 2935 N N . LEU B 1 95 ? -6.505 -2.228 -21.118 1.00 26.12 95 LEU B N 1
ATOM 2936 C CA . LEU B 1 95 ? -7.144 -2.597 -22.394 1.00 27.03 95 LEU B CA 1
ATOM 2937 C C . LEU B 1 95 ? -6.414 -3.748 -23.076 1.00 27.10 95 LEU B C 1
ATOM 2938 O O . LEU B 1 95 ? -7.028 -4.516 -23.814 1.00 27.54 95 LEU B O 1
ATOM 2943 N N . TYR B 1 96 ? -5.101 -3.843 -22.860 1.00 26.73 96 TYR B N 1
ATOM 2944 C CA . TYR B 1 96 ? -4.293 -4.923 -23.432 1.00 27.15 96 TYR B CA 1
ATOM 2945 C C . TYR B 1 96 ? -3.541 -5.643 -22.331 1.00 26.02 96 TYR B C 1
ATOM 2946 O O . TYR B 1 96 ? -2.358 -5.417 -22.186 1.00 26.46 96 TYR B O 1
ATOM 2955 N N . PRO B 1 97 ? -4.235 -6.475 -21.532 1.00 24.99 97 PRO B N 1
ATOM 2956 C CA . PRO B 1 97 ? -3.648 -7.036 -20.313 1.00 24.39 97 PRO B CA 1
ATOM 2957 C C . PRO B 1 97 ? -2.679 -8.182 -20.581 1.00 23.69 97 PRO B C 1
ATOM 2958 O O . PRO B 1 97 ? -2.886 -8.970 -21.516 1.00 23.37 97 PRO B O 1
ATOM 2962 N N . ALA B 1 98 ? -1.623 -8.247 -19.777 1.00 21.93 98 ALA B N 1
ATOM 2963 C CA . ALA B 1 98 ? -0.620 -9.303 -19.890 1.00 22.42 98 ALA B CA 1
ATOM 2964 C C . ALA B 1 98 ? -1.129 -10.632 -19.306 1.00 21.32 98 ALA B C 1
ATOM 2965 O O . ALA B 1 98 ? -0.712 -11.726 -19.716 1.00 23.23 98 ALA B O 1
ATOM 2967 N N . LEU B 1 99 ? -2.034 -10.532 -18.344 1.00 21.15 99 LEU B N 1
ATOM 2968 C CA . LEU B 1 99 ? -2.670 -11.693 -17.736 1.00 21.42 99 LEU B CA 1
ATOM 2969 C C . LEU B 1 99 ? -4.202 -11.548 -17.818 1.00 22.64 99 LEU B C 1
ATOM 2970 O O . LEU B 1 99 ? -4.714 -10.435 -17.930 1.00 22.45 99 LEU B O 1
ATOM 2975 N N . SER B 1 100 ? -4.928 -12.657 -17.772 1.00 21.10 100 SER B N 1
ATOM 2976 C CA . SER B 1 100 ? -6.360 -12.578 -18.024 1.00 22.45 100 SER B CA 1
ATOM 2977 C C . SER B 1 100 ? -7.173 -12.704 -16.742 1.00 21.90 100 SER B C 1
ATOM 2978 O O . SER B 1 100 ? -7.094 -13.713 -16.067 1.00 21.70 100 SER B O 1
ATOM 2981 N N . ARG B 1 101 ? -7.965 -11.688 -16.423 1.00 22.62 101 ARG B N 1
ATOM 2982 C CA . ARG B 1 101 ? -8.860 -11.750 -15.254 1.00 24.11 101 ARG B CA 1
ATOM 2983 C C . ARG B 1 101 ? -9.954 -12.800 -15.482 1.00 24.64 101 ARG B C 1
ATOM 2984 O O . ARG B 1 101 ? -10.637 -13.183 -14.547 1.00 26.13 101 ARG B O 1
ATOM 2999 N N . ASN B 1 102 ? -10.153 -13.218 -16.724 1.00 25.91 102 ASN B N 1
ATOM 3000 C CA . ASN B 1 102 ? -11.230 -14.194 -17.019 1.00 27.62 102 ASN B CA 1
ATOM 3001 C C . ASN B 1 102 ? -10.833 -15.652 -16.799 1.00 27.73 102 ASN B C 1
ATOM 3002 O O . ASN B 1 102 ? -11.638 -16.573 -17.035 1.00 28.09 102 ASN B O 1
ATOM 3007 N N . LEU B 1 103 ? -9.607 -15.876 -16.339 1.00 27.53 103 LEU B N 1
ATOM 3008 C CA . LEU B 1 103 ? -9.124 -17.245 -16.155 1.00 27.07 103 LEU B CA 1
ATOM 3009 C C . LEU B 1 103 ? -9.081 -17.686 -14.709 1.00 26.77 103 LEU B C 1
ATOM 3010 O O . LEU B 1 103 ? -8.446 -18.686 -14.391 1.00 26.41 103 LEU B O 1
ATOM 3015 N N . GLU B 1 104 ? -9.789 -16.983 -13.832 1.00 26.70 104 GLU B N 1
ATOM 3016 C CA . GLU B 1 104 ? -9.656 -17.220 -12.399 1.00 28.52 104 GLU B CA 1
ATOM 3017 C C . GLU B 1 104 ? -10.032 -18.623 -11.964 1.00 29.79 104 GLU B C 1
ATOM 3018 O O . GLU B 1 104 ? -9.323 -19.253 -11.193 1.00 29.96 104 GLU B O 1
ATOM 3024 N N . THR B 1 105 ? -11.152 -19.115 -12.471 1.00 31.16 105 THR B N 1
ATOM 3025 C CA . THR B 1 105 ? -11.642 -20.420 -12.050 1.00 33.29 105 THR B CA 1
ATOM 3026 C C . THR B 1 105 ? -10.631 -21.508 -12.468 1.00 33.74 105 THR B C 1
ATOM 3027 O O . THR B 1 105 ? -10.382 -22.445 -11.707 1.00 35.03 105 THR B O 1
ATOM 3031 N N . GLN B 1 106 ? -10.000 -21.335 -13.629 1.00 34.18 106 GLN B N 1
ATOM 3032 C CA . GLN B 1 106 ? -8.950 -22.273 -14.094 1.00 36.30 106 GLN B CA 1
ATOM 3033 C C . GLN B 1 106 ? -7.661 -22.105 -13.289 1.00 36.76 106 GLN B C 1
ATOM 3034 O O . GLN B 1 106 ? -6.811 -22.994 -13.271 1.00 37.23 106 GLN B O 1
ATOM 3040 N N . SER B 1 107 ? -7.536 -20.940 -12.654 1.00 37.70 107 SER B N 1
ATOM 3041 C CA . SER B 1 107 ? -6.513 -20.618 -11.644 1.00 38.33 107 SER B CA 1
ATOM 3042 C C . SER B 1 107 ? -5.815 -19.300 -11.851 1.00 38.51 107 SER B C 1
ATOM 3043 O O . SER B 1 107 ? -4.878 -18.965 -11.118 1.00 39.51 107 SER B O 1
ATOM 3046 N N . ARG B 1 116 ? 4.754 -27.728 -15.381 1.00 32.13 116 ARG B N 1
ATOM 3047 C CA . ARG B 1 116 ? 5.617 -26.636 -15.864 1.00 31.58 116 ARG B CA 1
ATOM 3048 C C . ARG B 1 116 ? 4.827 -25.477 -16.513 1.00 30.96 116 ARG B C 1
ATOM 3049 O O . ARG B 1 116 ? 5.415 -24.539 -17.031 1.00 29.29 116 ARG B O 1
ATOM 3057 N N . THR B 1 117 ? 3.498 -25.579 -16.477 1.00 30.85 117 THR B N 1
ATOM 3058 C CA . THR B 1 117 ? 2.586 -24.625 -17.089 1.00 31.51 117 THR B CA 1
ATOM 3059 C C . THR B 1 117 ? 1.462 -24.322 -16.103 1.00 31.27 117 THR B C 1
ATOM 3060 O O . THR B 1 117 ? 0.983 -25.232 -15.409 1.00 30.80 117 THR B O 1
ATOM 3064 N N . ILE B 1 118 ? 1.062 -23.055 -16.026 1.00 29.23 118 ILE B N 1
ATOM 3065 C CA . ILE B 1 118 ? -0.164 -22.704 -15.306 1.00 29.19 118 ILE B CA 1
ATOM 3066 C C . ILE B 1 118 ? -0.960 -21.651 -16.092 1.00 28.25 118 ILE B C 1
ATOM 3067 O O . ILE B 1 118 ? -0.372 -20.911 -16.906 1.00 27.18 118 ILE B O 1
ATOM 3072 N N . VAL B 1 119 ? -2.282 -21.577 -15.883 1.00 26.26 119 VAL B N 1
ATOM 3073 C CA . VAL B 1 119 ? -3.058 -20.644 -16.717 1.00 25.24 119 VAL B CA 1
ATOM 3074 C C . VAL B 1 119 ? -2.687 -19.190 -16.411 1.00 24.23 119 VAL B C 1
ATOM 3075 O O . VAL B 1 119 ? -2.321 -18.868 -15.286 1.00 24.32 119 VAL B O 1
ATOM 3079 N N . GLY B 1 120 ? -2.788 -18.330 -17.418 1.00 22.65 120 GLY B N 1
ATOM 3080 C CA . GLY B 1 120 ? -2.361 -16.942 -17.306 1.00 23.12 120 GLY B CA 1
ATOM 3081 C C . GLY B 1 120 ? -3.381 -16.057 -16.636 1.00 21.64 120 GLY B C 1
ATOM 3082 O O . GLY B 1 120 ? -3.772 -15.013 -17.170 1.00 21.04 120 GLY B O 1
ATOM 3083 N N . PHE B 1 121 ? -3.779 -16.463 -15.443 1.00 21.53 121 PHE B N 1
ATOM 3084 C CA . PHE B 1 121 ? -4.717 -15.701 -14.667 1.00 21.98 121 PHE B CA 1
ATOM 3085 C C . PHE B 1 121 ? -3.995 -14.582 -13.935 1.00 22.24 121 PHE B C 1
ATOM 3086 O O . PHE B 1 121 ? -2.909 -14.803 -13.385 1.00 23.25 121 PHE B O 1
ATOM 3094 N N . GLY B 1 122 ? -4.613 -13.409 -13.908 1.00 23.13 122 GLY B N 1
ATOM 3095 C CA . GLY B 1 122 ? -4.128 -12.322 -13.050 1.00 22.69 122 GLY B CA 1
ATOM 3096 C C . GLY B 1 122 ? -4.925 -11.081 -13.315 1.00 23.95 122 GLY B C 1
ATOM 3097 O O . GLY B 1 122 ? -5.852 -11.073 -14.160 1.00 24.79 122 GLY B O 1
ATOM 3098 N N . PHE B 1 123 ? -4.559 -10.012 -12.618 1.00 23.10 123 PHE B N 1
ATOM 3099 C CA . PHE B 1 123 ? -5.186 -8.718 -12.852 1.00 24.22 123 PHE B CA 1
ATOM 3100 C C . PHE B 1 123 ? -4.137 -7.752 -13.352 1.00 24.65 123 PHE B C 1
ATOM 3101 O O . PHE B 1 123 ? -3.023 -7.658 -12.804 1.00 25.18 123 PHE B O 1
ATOM 3109 N N . HIS B 1 124 ? -4.471 -7.034 -14.414 1.00 23.98 124 HIS B N 1
ATOM 3110 C CA . HIS B 1 124 ? -3.567 -6.043 -14.941 1.00 23.68 124 HIS B CA 1
ATOM 3111 C C . HIS B 1 124 ? -4.330 -4.735 -15.057 1.00 24.22 124 HIS B C 1
ATOM 3112 O O . HIS B 1 124 ? -5.245 -4.599 -15.893 1.00 22.73 124 HIS B O 1
ATOM 3119 N N . ASP B 1 125 ? -3.975 -3.784 -14.194 1.00 23.40 125 ASP B N 1
ATOM 3120 C CA . ASP B 1 125 ? -4.705 -2.519 -14.086 1.00 24.35 125 ASP B CA 1
ATOM 3121 C C . ASP B 1 125 ? -3.837 -1.288 -14.372 1.00 24.03 125 ASP B C 1
ATOM 3122 O O . ASP B 1 125 ? -2.593 -1.335 -14.277 1.00 24.36 125 ASP B O 1
ATOM 3127 N N . VAL B 1 126 ? -4.490 -0.182 -14.736 1.00 22.49 126 VAL B N 1
ATOM 3128 C CA . VAL B 1 126 ? -3.825 1.065 -15.030 1.00 22.87 126 VAL B CA 1
ATOM 3129 C C . VAL B 1 126 ? -4.315 2.127 -14.038 1.00 23.42 126 VAL B C 1
ATOM 3130 O O . VAL B 1 126 ? -5.524 2.236 -13.785 1.00 23.98 126 VAL B O 1
ATOM 3134 N N . VAL B 1 127 ? -3.381 2.854 -13.435 1.00 23.43 127 VAL B N 1
ATOM 3135 C CA . VAL B 1 127 ? -3.722 3.981 -12.553 1.00 23.79 127 VAL B CA 1
ATOM 3136 C C . VAL B 1 127 ? -3.459 5.244 -13.311 1.00 23.52 127 VAL B C 1
ATOM 3137 O O . VAL B 1 127 ? -2.323 5.557 -13.625 1.00 23.64 127 VAL B O 1
ATOM 3141 N N . ILE B 1 128 ? -4.524 5.975 -13.652 1.00 23.87 128 ILE B N 1
ATOM 3142 C CA . ILE B 1 128 ? -4.364 7.250 -14.336 1.00 24.01 128 ILE B CA 1
ATOM 3143 C C . ILE B 1 128 ? -4.246 8.349 -13.281 1.00 24.48 128 ILE B C 1
ATOM 3144 O O . ILE B 1 128 ? -5.169 8.561 -12.498 1.00 25.88 128 ILE B O 1
ATOM 3149 N N . GLU B 1 129 ? -3.134 9.065 -13.296 1.00 25.62 129 GLU B N 1
ATOM 3150 C CA . GLU B 1 129 ? -2.657 9.824 -12.130 1.00 26.71 129 GLU B CA 1
ATOM 3151 C C . GLU B 1 129 ? -3.075 11.290 -12.115 1.00 27.59 129 GLU B C 1
ATOM 3152 O O . GLU B 1 129 ? -2.860 11.992 -11.122 1.00 26.00 129 GLU B O 1
ATOM 3158 N N . SER B 1 130 ? -3.694 11.722 -13.208 1.00 29.05 130 SER B N 1
ATOM 3159 C CA . SER B 1 130 ? -4.039 13.122 -13.399 1.00 31.19 130 SER B CA 1
ATOM 3160 C C . SER B 1 130 ? -5.105 13.271 -14.476 1.00 32.40 130 SER B C 1
ATOM 3161 O O . SER B 1 130 ? -5.069 12.555 -15.476 1.00 32.26 130 SER B O 1
ATOM 3164 N N . PRO B 1 131 ? -6.062 14.209 -14.284 1.00 34.05 131 PRO B N 1
ATOM 3165 C CA . PRO B 1 131 ? -6.972 14.542 -15.406 1.00 34.38 131 PRO B CA 1
ATOM 3166 C C . PRO B 1 131 ? -6.298 15.349 -16.545 1.00 34.27 131 PRO B C 1
ATOM 3167 O O . PRO B 1 131 ? -6.852 15.447 -17.642 1.00 35.43 131 PRO B O 1
ATOM 3171 N N . VAL B 1 132 ? -5.105 15.885 -16.297 1.00 33.98 132 VAL B N 1
ATOM 3172 C CA . VAL B 1 132 ? -4.433 16.836 -17.190 1.00 34.51 132 VAL B CA 1
ATOM 3173 C C . VAL B 1 132 ? -3.325 16.180 -18.026 1.00 34.81 132 VAL B C 1
ATOM 3174 O O . VAL B 1 132 ? -2.383 15.600 -17.455 1.00 34.68 132 VAL B O 1
ATOM 3178 N N . HIS B 1 133 ? -3.395 16.306 -19.358 1.00 33.87 133 HIS B N 1
ATOM 3179 C CA . HIS B 1 133 ? -2.482 15.534 -20.238 1.00 33.50 133 HIS B CA 1
ATOM 3180 C C . HIS B 1 133 ? -0.970 15.791 -20.069 1.00 33.74 133 HIS B C 1
ATOM 3181 O O . HIS B 1 133 ? -0.176 14.845 -20.052 1.00 34.38 133 HIS B O 1
ATOM 3188 N N . SER B 1 134 ? -0.560 17.044 -19.929 1.00 33.71 134 SER B N 1
ATOM 3189 C CA . SER B 1 134 ? 0.867 17.357 -19.892 1.00 34.09 134 SER B CA 1
ATOM 3190 C C . SER B 1 134 ? 1.530 17.326 -18.483 1.00 33.11 134 SER B C 1
ATOM 3191 O O . SER B 1 134 ? 2.730 17.584 -18.369 1.00 34.28 134 SER B O 1
ATOM 3194 N N . ILE B 1 135 ? 0.748 17.061 -17.439 1.00 32.42 135 ILE B N 1
ATOM 3195 C CA . ILE B 1 135 ? 1.260 16.948 -16.070 1.00 32.28 135 ILE B CA 1
ATOM 3196 C C . ILE B 1 135 ? 2.094 15.654 -15.935 1.00 31.19 135 ILE B C 1
ATOM 3197 O O . ILE B 1 135 ? 1.647 14.617 -16.344 1.00 29.61 135 ILE B O 1
ATOM 3202 N N . GLN B 1 136 ? 3.305 15.752 -15.397 1.00 30.65 136 GLN B N 1
ATOM 3203 C CA . GLN B 1 136 ? 4.105 14.571 -15.046 1.00 30.43 136 GLN B CA 1
ATOM 3204 C C . GLN B 1 136 ? 3.904 14.281 -13.558 1.00 28.93 136 GLN B C 1
ATOM 3205 O O . GLN B 1 136 ? 3.643 15.199 -12.784 1.00 28.11 136 GLN B O 1
ATOM 3211 N N . LEU B 1 137 ? 4.020 13.010 -13.166 1.00 27.48 137 LEU B N 1
ATOM 3212 C CA . LEU B 1 137 ? 3.754 12.608 -11.785 1.00 26.95 137 LEU B CA 1
ATOM 3213 C C . LEU B 1 137 ? 4.467 13.524 -10.815 1.00 26.40 137 LEU B C 1
ATOM 3214 O O . LEU B 1 137 ? 3.883 13.944 -9.802 1.00 27.21 137 LEU B O 1
ATOM 3219 N N . SER B 1 138 ? 5.708 13.858 -11.121 1.00 25.37 138 SER B N 1
ATOM 3220 C CA . SER B 1 138 ? 6.523 14.599 -10.162 1.00 25.52 138 SER B CA 1
ATOM 3221 C C . SER B 1 138 ? 6.100 16.066 -10.026 1.00 25.18 138 SER B C 1
ATOM 3222 O O . SER B 1 138 ? 6.553 16.735 -9.104 1.00 23.97 138 SER B O 1
ATOM 3225 N N . ASP B 1 139 ? 5.272 16.550 -10.959 1.00 24.89 139 ASP B N 1
ATOM 3226 C CA . ASP B 1 139 ? 4.753 17.932 -10.904 1.00 25.86 139 ASP B CA 1
ATOM 3227 C C . ASP B 1 139 ? 3.608 18.036 -9.922 1.00 25.94 139 ASP B C 1
ATOM 3228 O O . ASP B 1 139 ? 3.304 19.141 -9.464 1.00 27.06 139 ASP B O 1
ATOM 3233 N N . ILE B 1 140 ? 2.951 16.913 -9.625 1.00 24.75 140 ILE B N 1
ATOM 3234 C CA . ILE B 1 140 ? 1.793 16.868 -8.711 1.00 25.61 140 ILE B CA 1
ATOM 3235 C C . ILE B 1 140 ? 2.188 17.210 -7.275 1.00 25.53 140 ILE B C 1
ATOM 3236 O O . ILE B 1 140 ? 3.329 16.982 -6.868 1.00 25.64 140 ILE B O 1
ATOM 3241 N N . ASP B 1 141 ? 1.270 17.811 -6.516 1.00 26.53 141 ASP B N 1
ATOM 3242 C CA . ASP B 1 141 ? 1.600 18.209 -5.149 1.00 27.12 141 ASP B CA 1
ATOM 3243 C C . ASP B 1 141 ? 1.634 16.977 -4.258 1.00 25.85 141 ASP B C 1
ATOM 3244 O O . ASP B 1 141 ? 0.990 15.972 -4.571 1.00 26.06 141 ASP B O 1
ATOM 3249 N N . PRO B 1 142 ? 2.400 17.044 -3.155 1.00 25.35 142 PRO B N 1
ATOM 3250 C CA . PRO B 1 142 ? 2.523 15.891 -2.240 1.00 24.49 142 PRO B CA 1
ATOM 3251 C C . PRO B 1 142 ? 1.186 15.246 -1.832 1.00 24.59 142 PRO B C 1
ATOM 3252 O O . PRO B 1 142 ? 1.082 14.005 -1.727 1.00 23.17 142 PRO B O 1
ATOM 3256 N N . VAL B 1 143 ? 0.139 16.054 -1.625 1.00 24.03 143 VAL B N 1
ATOM 3257 C CA . VAL B 1 143 ? -1.158 15.480 -1.253 1.00 24.20 143 VAL B CA 1
ATOM 3258 C C . VAL B 1 143 ? -1.774 14.608 -2.364 1.00 23.15 143 VAL B C 1
ATOM 3259 O O . VAL B 1 143 ? -2.335 13.530 -2.093 1.00 23.28 143 VAL B O 1
ATOM 3263 N N . GLY B 1 144 ? -1.661 15.093 -3.596 1.00 23.99 144 GLY B N 1
ATOM 3264 C CA . GLY B 1 144 ? -2.177 14.395 -4.783 1.00 22.54 144 GLY B CA 1
ATOM 3265 C C . GLY B 1 144 ? -1.392 13.118 -5.029 1.00 22.35 144 GLY B C 1
ATOM 3266 O O . GLY B 1 144 ? -1.964 12.095 -5.406 1.00 22.40 144 GLY B O 1
ATOM 3267 N N . ILE B 1 145 ? -0.080 13.169 -4.812 1.00 21.81 145 ILE B N 1
ATOM 3268 C CA . ILE B 1 145 ? 0.727 11.938 -4.882 1.00 21.69 145 ILE B CA 1
ATOM 3269 C C . ILE B 1 145 ? 0.275 10.983 -3.784 1.00 21.33 145 ILE B C 1
ATOM 3270 O O . ILE B 1 145 ? 0.063 9.788 -4.017 1.00 21.25 145 ILE B O 1
ATOM 3275 N N . GLY B 1 146 ? 0.067 11.516 -2.574 1.00 20.66 146 GLY B N 1
ATOM 3276 C CA . GLY B 1 146 ? -0.559 10.749 -1.512 1.00 20.05 146 GLY B CA 1
ATOM 3277 C C . GLY B 1 146 ? -1.835 10.050 -1.901 1.00 19.96 146 GLY B C 1
ATOM 3278 O O . GLY B 1 146 ? -2.007 8.879 -1.584 1.00 18.71 146 GLY B O 1
ATOM 3279 N N . ASP B 1 147 ? -2.730 10.745 -2.609 1.00 20.62 147 ASP B N 1
ATOM 3280 C CA . ASP B 1 147 ? -3.985 10.156 -3.071 1.00 21.71 147 ASP B CA 1
ATOM 3281 C C . ASP B 1 147 ? -3.754 8.939 -3.981 1.00 21.41 147 ASP B C 1
ATOM 3282 O O . ASP B 1 147 ? -4.444 7.908 -3.866 1.00 22.08 147 ASP B O 1
ATOM 3287 N N . ILE B 1 148 ? -2.765 9.079 -4.858 1.00 21.31 148 ILE B N 1
ATOM 3288 C CA . ILE B 1 148 ? -2.400 8.021 -5.795 1.00 20.92 148 ILE B CA 1
ATOM 3289 C C . ILE B 1 148 ? -1.908 6.811 -4.999 1.00 20.44 148 ILE B C 1
ATOM 3290 O O . ILE B 1 148 ? -2.308 5.680 -5.262 1.00 20.10 148 ILE B O 1
ATOM 3295 N N . LEU B 1 149 ? -1.067 7.066 -4.002 1.00 19.35 149 LEU B N 1
ATOM 3296 C CA . LEU B 1 149 ? -0.583 5.994 -3.131 1.00 18.53 149 LEU B CA 1
ATOM 3297 C C . LEU B 1 149 ? -1.706 5.324 -2.363 1.00 19.36 149 LEU B C 1
ATOM 3298 O O . LEU B 1 149 ? -1.738 4.111 -2.271 1.00 19.34 149 LEU B O 1
ATOM 3303 N N . ILE B 1 150 ? -2.686 6.100 -1.888 1.00 19.00 150 ILE B N 1
ATOM 3304 C CA . ILE B 1 150 ? -3.849 5.539 -1.188 1.00 19.74 150 ILE B CA 1
ATOM 3305 C C . ILE B 1 150 ? -4.757 4.740 -2.153 1.00 19.60 150 ILE B C 1
ATOM 3306 O O . ILE B 1 150 ? -5.367 3.731 -1.770 1.00 20.34 150 ILE B O 1
ATOM 3311 N N . ALA B 1 151 ? -4.792 5.173 -3.406 1.00 20.45 151 ALA B N 1
ATOM 3312 C CA . ALA B 1 151 ? -5.507 4.418 -4.435 1.00 20.24 151 ALA B CA 1
ATOM 3313 C C . ALA B 1 151 ? -4.828 3.072 -4.696 1.00 20.68 151 ALA B C 1
ATOM 3314 O O . ALA B 1 151 ? -5.509 2.052 -4.760 1.00 19.88 151 ALA B O 1
ATOM 3316 N N . TYR B 1 152 ? -3.488 3.050 -4.799 1.00 20.38 152 TYR B N 1
ATOM 3317 C CA . TYR B 1 152 ? -2.787 1.734 -4.850 1.00 20.10 152 TYR B CA 1
ATOM 3318 C C . TYR B 1 152 ? -3.229 0.856 -3.712 1.00 20.82 152 TYR B C 1
ATOM 3319 O O . TYR B 1 152 ? -3.539 -0.332 -3.880 1.00 20.12 152 TYR B O 1
ATOM 3328 N N . LYS B 1 153 ? -3.225 1.418 -2.498 1.00 19.95 153 LYS B N 1
ATOM 3329 C CA . LYS B 1 153 ? -3.685 0.700 -1.326 1.00 20.66 153 LYS B CA 1
ATOM 3330 C C . LYS B 1 153 ? -5.115 0.153 -1.468 1.00 21.08 153 LYS B C 1
ATOM 3331 O O . LYS B 1 153 ? -5.357 -0.985 -1.128 1.00 18.81 153 LYS B O 1
ATOM 3337 N N . LYS B 1 154 ? -6.059 1.001 -1.895 1.00 21.12 154 LYS B N 1
ATOM 3338 C CA . LYS B 1 154 ? -7.455 0.569 -2.087 1.00 22.89 154 LYS B CA 1
ATOM 3339 C C . LYS B 1 154 ? -7.549 -0.655 -3.005 1.00 22.62 154 LYS B C 1
ATOM 3340 O O . LYS B 1 154 ? -8.192 -1.693 -2.659 1.00 23.07 154 LYS B O 1
ATOM 3346 N N . ARG B 1 155 ? -6.907 -0.524 -4.162 1.00 21.92 155 ARG B N 1
ATOM 3347 C CA . ARG B 1 155 ? -6.900 -1.593 -5.181 1.00 21.96 155 ARG B CA 1
ATOM 3348 C C . ARG B 1 155 ? -6.215 -2.889 -4.712 1.00 22.46 155 ARG B C 1
ATOM 3349 O O . ARG B 1 155 ? -6.702 -3.976 -4.987 1.00 20.89 155 ARG B O 1
ATOM 3357 N N . ILE B 1 156 ? -5.083 -2.780 -4.015 1.00 21.95 156 ILE B N 1
ATOM 3358 C CA . ILE B 1 156 ? -4.492 -3.960 -3.379 1.00 21.60 156 ILE B CA 1
ATOM 3359 C C . ILE B 1 156 ? -5.455 -4.714 -2.464 1.00 22.43 156 ILE B C 1
ATOM 3360 O O . ILE B 1 156 ? -5.545 -5.969 -2.484 1.00 22.42 156 ILE B O 1
ATOM 3365 N N . ASN B 1 157 ? -6.178 -3.971 -1.634 1.00 23.10 157 ASN B N 1
ATOM 3366 C CA . ASN B 1 157 ? -7.104 -4.614 -0.720 1.00 23.83 157 ASN B CA 1
ATOM 3367 C C . ASN B 1 157 ? -8.258 -5.305 -1.438 1.00 24.05 157 ASN B C 1
ATOM 3368 O O . ASN B 1 157 ? -8.713 -6.337 -0.991 1.00 24.88 157 ASN B O 1
ATOM 3373 N N . GLN B 1 158 ? -8.699 -4.733 -2.555 1.00 25.11 158 GLN B N 1
ATOM 3374 C CA . GLN B 1 158 ? -9.673 -5.415 -3.436 1.00 25.62 158 GLN B CA 1
ATOM 3375 C C . GLN B 1 158 ? -9.084 -6.707 -3.964 1.00 26.31 158 GLN B C 1
ATOM 3376 O O . GLN B 1 158 ? -9.675 -7.785 -3.807 1.00 26.63 158 GLN B O 1
ATOM 3382 N N . ILE B 1 159 ? -7.891 -6.608 -4.555 1.00 26.04 159 ILE B N 1
ATOM 3383 C CA . ILE B 1 159 ? -7.226 -7.792 -5.112 1.00 26.11 159 ILE B CA 1
ATOM 3384 C C . ILE B 1 159 ? -6.968 -8.874 -4.080 1.00 26.60 159 ILE B C 1
ATOM 3385 O O . ILE B 1 159 ? -7.194 -10.075 -4.357 1.00 26.35 159 ILE B O 1
ATOM 3390 N N . ALA B 1 160 ? -6.519 -8.473 -2.890 1.00 26.01 160 ALA B N 1
ATOM 3391 C CA . ALA B 1 160 ? -6.228 -9.403 -1.806 1.00 26.94 160 ALA B CA 1
ATOM 3392 C C . ALA B 1 160 ? -7.424 -10.264 -1.354 1.00 27.61 160 ALA B C 1
ATOM 3393 O O . ALA B 1 160 ? -7.234 -11.217 -0.622 1.00 27.40 160 ALA B O 1
ATOM 3395 N N . GLN B 1 161 ? -8.633 -9.913 -1.783 1.00 28.57 161 GLN B N 1
ATOM 3396 C CA . GLN B 1 161 ? -9.810 -10.742 -1.528 1.00 31.07 161 GLN B CA 1
ATOM 3397 C C . GLN B 1 161 ? -9.800 -12.037 -2.355 1.00 30.00 161 GLN B C 1
ATOM 3398 O O . GLN B 1 161 ? -10.616 -12.926 -2.107 1.00 29.68 161 GLN B O 1
ATOM 3404 N N . HIS B 1 162 ? -8.885 -12.144 -3.326 1.00 29.69 162 HIS B N 1
ATOM 3405 C CA . HIS B 1 162 ? -8.800 -13.315 -4.199 1.00 30.17 162 HIS B CA 1
ATOM 3406 C C . HIS B 1 162 ? -7.702 -14.268 -3.760 1.00 30.26 162 HIS B C 1
ATOM 3407 O O . HIS B 1 162 ? -6.515 -13.908 -3.784 1.00 30.49 162 HIS B O 1
ATOM 3414 N N . ASP B 1 163 ? -8.079 -15.489 -3.380 1.00 30.47 163 ASP B N 1
ATOM 3415 C CA . ASP B 1 163 ? -7.121 -16.435 -2.835 1.00 30.32 163 ASP B CA 1
ATOM 3416 C C . ASP B 1 163 ? -6.093 -16.866 -3.881 1.00 29.23 163 ASP B C 1
ATOM 3417 O O . ASP B 1 163 ? -5.022 -17.342 -3.539 1.00 27.93 163 ASP B O 1
ATOM 3422 N N . SER B 1 164 ? -6.436 -16.699 -5.154 1.00 28.72 164 SER B N 1
ATOM 3423 C CA . SER B 1 164 ? -5.605 -17.170 -6.257 1.00 28.62 164 SER B CA 1
ATOM 3424 C C . SER B 1 164 ? -4.405 -16.256 -6.551 1.00 27.54 164 SER B C 1
ATOM 3425 O O . SER B 1 164 ? -3.491 -16.644 -7.294 1.00 28.03 164 SER B O 1
ATOM 3428 N N . ILE B 1 165 ? -4.413 -15.055 -5.972 1.00 26.17 165 ILE B N 1
ATOM 3429 C CA . ILE B 1 165 ? -3.331 -14.073 -6.169 1.00 23.83 165 ILE B CA 1
ATOM 3430 C C . ILE B 1 165 ? -2.269 -14.192 -5.067 1.00 23.63 165 ILE B C 1
ATOM 3431 O O . ILE B 1 165 ? -2.590 -14.216 -3.884 1.00 22.89 165 ILE B O 1
ATOM 3436 N N . ASN B 1 166 ? -0.994 -14.232 -5.450 1.00 21.85 166 ASN B N 1
ATOM 3437 C CA . ASN B 1 166 ? 0.077 -14.339 -4.452 1.00 20.69 166 ASN B CA 1
ATOM 3438 C C . ASN B 1 166 ? 1.005 -13.131 -4.322 1.00 19.65 166 ASN B C 1
ATOM 3439 O O . ASN B 1 166 ? 1.714 -12.983 -3.308 1.00 17.89 166 ASN B O 1
ATOM 3444 N N . TYR B 1 167 ? 0.997 -12.269 -5.326 1.00 19.31 167 TYR B N 1
ATOM 3445 C CA . TYR B 1 167 ? 1.862 -11.095 -5.242 1.00 18.66 167 TYR B CA 1
ATOM 3446 C C . TYR B 1 167 ? 1.346 -10.017 -6.152 1.00 18.97 167 TYR B C 1
ATOM 3447 O O . TYR B 1 167 ? 0.878 -10.316 -7.244 1.00 19.81 167 TYR B O 1
ATOM 3456 N N . ILE B 1 168 ? 1.487 -8.756 -5.751 1.00 18.77 168 ILE B N 1
ATOM 3457 C CA . ILE B 1 168 ? 1.037 -7.651 -6.581 1.00 18.30 168 ILE B CA 1
ATOM 3458 C C . ILE B 1 168 ? 2.171 -6.640 -6.831 1.00 17.75 168 ILE B C 1
ATOM 3459 O O . ILE B 1 168 ? 2.724 -6.113 -5.867 1.00 18.43 168 ILE B O 1
ATOM 3464 N N . GLN B 1 169 ? 2.533 -6.422 -8.100 1.00 16.58 169 GLN B N 1
ATOM 3465 C CA . GLN B 1 169 ? 3.573 -5.487 -8.474 1.00 16.17 169 GLN B CA 1
ATOM 3466 C C . GLN B 1 169 ? 2.961 -4.146 -8.923 1.00 16.71 169 GLN B C 1
ATOM 3467 O O . GLN B 1 169 ? 2.362 -4.028 -10.027 1.00 16.93 169 GLN B O 1
ATOM 3473 N N . VAL B 1 170 ? 3.200 -3.130 -8.109 1.00 16.51 170 VAL B N 1
ATOM 3474 C CA . VAL B 1 170 ? 2.876 -1.762 -8.482 1.00 16.46 170 VAL B CA 1
ATOM 3475 C C . VAL B 1 170 ? 4.112 -1.118 -9.106 1.00 16.82 170 VAL B C 1
ATOM 3476 O O . VAL B 1 170 ? 5.218 -1.221 -8.549 1.00 17.29 170 VAL B O 1
ATOM 3480 N N . PHE B 1 171 ? 3.965 -0.521 -10.290 1.00 16.03 171 PHE B N 1
ATOM 3481 C CA . PHE B 1 171 ? 5.126 0.028 -10.971 1.00 16.90 171 PHE B CA 1
ATOM 3482 C C . PHE B 1 171 ? 4.743 1.209 -11.831 1.00 17.60 171 PHE B C 1
ATOM 3483 O O . PHE B 1 171 ? 3.568 1.338 -12.199 1.00 19.07 171 PHE B O 1
ATOM 3491 N N . LYS B 1 172 ? 5.714 2.084 -12.111 1.00 17.76 172 LYS B N 1
ATOM 3492 C CA . LYS B 1 172 ? 5.525 3.195 -13.035 1.00 17.71 172 LYS B CA 1
ATOM 3493 C C . LYS B 1 172 ? 6.592 3.188 -14.107 1.00 18.34 172 LYS B C 1
ATOM 3494 O O . LYS B 1 172 ? 7.749 2.945 -13.822 1.00 17.86 172 LYS B O 1
ATOM 3500 N N . ASN B 1 173 ? 6.186 3.478 -15.345 1.00 18.47 173 ASN B N 1
ATOM 3501 C CA . ASN B 1 173 ? 7.099 3.743 -16.452 1.00 19.57 173 ASN B CA 1
ATOM 3502 C C . ASN B 1 173 ? 6.888 5.172 -16.887 1.00 20.65 173 ASN B C 1
ATOM 3503 O O . ASN B 1 173 ? 5.735 5.577 -17.079 1.00 21.01 173 ASN B O 1
ATOM 3508 N N . GLN B 1 174 ? 7.966 5.930 -17.032 1.00 20.54 174 GLN B N 1
ATOM 3509 C CA . GLN B 1 174 ? 7.905 7.254 -17.673 1.00 20.58 174 GLN B CA 1
ATOM 3510 C C . GLN B 1 174 ? 8.931 7.321 -18.794 1.00 21.10 174 GLN B C 1
ATOM 3511 O O . GLN B 1 174 ? 10.130 7.144 -18.563 1.00 20.36 174 GLN B O 1
ATOM 3517 N N . GLY B 1 175 ? 8.477 7.575 -20.022 1.00 21.44 175 GLY B N 1
ATOM 3518 C CA . GLY B 1 175 ? 9.397 7.649 -21.162 1.00 22.68 175 GLY B CA 1
ATOM 3519 C C . GLY B 1 175 ? 9.398 6.359 -21.971 1.00 24.56 175 GLY B C 1
ATOM 3520 O O . GLY B 1 175 ? 9.374 5.269 -21.405 1.00 25.11 175 GLY B O 1
ATOM 3521 N N . ALA B 1 176 ? 9.410 6.485 -23.299 1.00 26.35 176 ALA B N 1
ATOM 3522 C CA . ALA B 1 176 ? 9.236 5.331 -24.199 1.00 27.33 176 ALA B CA 1
ATOM 3523 C C . ALA B 1 176 ? 10.252 4.220 -23.917 1.00 27.15 176 ALA B C 1
ATOM 3524 O O . ALA B 1 176 ? 9.905 3.034 -23.912 1.00 28.04 176 ALA B O 1
ATOM 3526 N N . SER B 1 177 ? 11.488 4.633 -23.666 1.00 27.85 177 SER B N 1
ATOM 3527 C CA . SER B 1 177 ? 12.626 3.721 -23.501 1.00 28.42 177 SER B CA 1
ATOM 3528 C C . SER B 1 177 ? 12.640 3.030 -22.139 1.00 27.77 177 SER B C 1
ATOM 3529 O O . SER B 1 177 ? 13.364 2.047 -21.930 1.00 27.28 177 SER B O 1
ATOM 3532 N N . ALA B 1 178 ? 11.822 3.547 -21.221 1.00 25.65 178 ALA B N 1
ATOM 3533 C CA . ALA B 1 178 ? 11.580 2.917 -19.939 1.00 24.38 178 ALA B CA 1
ATOM 3534 C C . ALA B 1 178 ? 10.286 2.111 -20.013 1.00 24.05 178 ALA B C 1
ATOM 3535 O O . ALA B 1 178 ? 9.753 1.706 -18.995 1.00 22.96 178 ALA B O 1
ATOM 3537 N N . GLY B 1 179 ? 9.775 1.882 -21.228 1.00 24.55 179 GLY B N 1
ATOM 3538 C CA . GLY B 1 179 ? 8.615 1.004 -21.402 1.00 25.83 179 GLY B CA 1
ATOM 3539 C C . GLY B 1 179 ? 7.240 1.645 -21.431 1.00 26.50 179 GLY B C 1
ATOM 3540 O O . GLY B 1 179 ? 6.217 0.943 -21.425 1.00 26.62 179 GLY B O 1
ATOM 3541 N N . ALA B 1 180 ? 7.200 2.972 -21.406 1.00 27.36 180 ALA B N 1
ATOM 3542 C CA . ALA B 1 180 ? 5.948 3.684 -21.528 1.00 27.98 180 ALA B CA 1
ATOM 3543 C C . ALA B 1 180 ? 5.494 3.571 -22.988 1.00 29.29 180 ALA B C 1
ATOM 3544 O O . ALA B 1 180 ? 6.322 3.564 -23.920 1.00 29.43 180 ALA B O 1
ATOM 3546 N N . SER B 1 181 ? 4.189 3.469 -23.175 1.00 30.09 181 SER B N 1
ATOM 3547 C CA . SER B 1 181 ? 3.593 3.538 -24.506 1.00 31.26 181 SER B CA 1
ATOM 3548 C C . SER B 1 181 ? 2.650 4.728 -24.615 1.00 32.53 181 SER B C 1
ATOM 3549 O O . SER B 1 181 ? 2.115 5.003 -25.699 1.00 32.60 181 SER B O 1
ATOM 3552 N N . MET B 1 182 ? 2.434 5.418 -23.495 1.00 32.88 182 MET B N 1
ATOM 3553 C CA . MET B 1 182 ? 1.572 6.601 -23.474 1.00 33.98 182 MET B CA 1
ATOM 3554 C C . MET B 1 182 ? 2.127 7.702 -22.610 1.00 33.18 182 MET B C 1
ATOM 3555 O O . MET B 1 182 ? 2.702 7.441 -21.560 1.00 32.30 182 MET B O 1
ATOM 3560 N N . SER B 1 183 ? 1.966 8.935 -23.077 1.00 31.78 183 SER B N 1
ATOM 3561 C CA . SER B 1 183 ? 2.609 10.070 -22.439 1.00 31.67 183 SER B CA 1
ATOM 3562 C C . SER B 1 183 ? 1.804 10.650 -21.275 1.00 30.36 183 SER B C 1
ATOM 3563 O O . SER B 1 183 ? 2.391 11.269 -20.403 1.00 30.73 183 SER B O 1
ATOM 3566 N N . HIS B 1 184 ? 0.488 10.458 -21.269 1.00 29.40 184 HIS B N 1
ATOM 3567 C CA . HIS B 1 184 ? -0.365 10.832 -20.137 1.00 28.95 184 HIS B CA 1
ATOM 3568 C C . HIS B 1 184 ? 0.148 10.096 -18.882 1.00 28.94 184 HIS B C 1
ATOM 3569 O O . HIS B 1 184 ? 0.436 8.885 -18.924 1.00 27.87 184 HIS B O 1
ATOM 3576 N N . SER B 1 185 ? 0.273 10.833 -17.776 1.00 27.47 185 SER B N 1
ATOM 3577 C CA . SER B 1 185 ? 0.745 10.252 -16.520 1.00 26.59 185 SER B CA 1
ATOM 3578 C C . SER B 1 185 ? -0.050 9.072 -15.985 1.00 25.57 185 SER B C 1
ATOM 3579 O O . SER B 1 185 ? -1.262 9.145 -15.720 1.00 24.99 185 SER B O 1
ATOM 3582 N N . HIS B 1 186 ? 0.651 7.958 -15.761 1.00 23.98 186 HIS B N 1
ATOM 3583 C CA . HIS B 1 186 ? -0.042 6.770 -15.301 1.00 22.63 186 HIS B CA 1
ATOM 3584 C C . HIS B 1 186 ? 0.943 5.776 -14.747 1.00 21.09 186 HIS B C 1
ATOM 3585 O O . HIS B 1 186 ? 2.154 5.857 -15.020 1.00 21.81 186 HIS B O 1
ATOM 3592 N N . SER B 1 187 ? 0.415 4.878 -13.935 1.00 20.88 187 SER B N 1
ATOM 3593 C CA . SER B 1 187 ? 1.229 3.772 -13.409 1.00 20.67 187 SER B CA 1
ATOM 3594 C C . SER B 1 187 ? 0.385 2.544 -13.549 1.00 20.60 187 SER B C 1
ATOM 3595 O O . SER B 1 187 ? -0.729 2.623 -14.095 1.00 21.20 187 SER B O 1
ATOM 3598 N N . GLN B 1 188 ? 0.912 1.392 -13.151 1.00 20.44 188 GLN B N 1
ATOM 3599 C CA . GLN B 1 188 ? 0.230 0.134 -13.411 1.00 20.57 188 GLN B CA 1
ATOM 3600 C C . GLN B 1 188 ? 0.327 -0.823 -12.239 1.00 21.72 188 GLN B C 1
ATOM 3601 O O . GLN B 1 188 ? 1.178 -0.663 -11.337 1.00 21.65 188 GLN B O 1
ATOM 3607 N N . MET B 1 189 ? -0.554 -1.808 -12.218 1.00 20.64 189 MET B N 1
ATOM 3608 C CA . MET B 1 189 ? -0.492 -2.836 -11.191 1.00 21.62 189 MET B CA 1
ATOM 3609 C C . MET B 1 189 ? -0.702 -4.159 -11.871 1.00 21.86 189 MET B C 1
ATOM 3610 O O . MET B 1 189 ? -1.582 -4.282 -12.718 1.00 21.71 189 MET B O 1
ATOM 3615 N N . MET B 1 190 ? 0.116 -5.137 -11.507 1.00 20.57 190 MET B N 1
ATOM 3616 C CA . MET B 1 190 ? -0.026 -6.457 -12.039 1.00 21.81 190 MET B CA 1
ATOM 3617 C C . MET B 1 190 ? -0.101 -7.447 -10.897 1.00 19.79 190 MET B C 1
ATOM 3618 O O . MET B 1 190 ? 0.857 -7.590 -10.126 1.00 19.93 190 MET B O 1
ATOM 3623 N N . ALA B 1 191 ? -1.231 -8.145 -10.793 1.00 19.17 191 ALA B N 1
ATOM 3624 C CA . ALA B 1 191 ? -1.456 -9.100 -9.736 1.00 19.04 191 ALA B CA 1
ATOM 3625 C C . ALA B 1 191 ? -1.208 -10.522 -10.276 1.00 19.27 191 ALA B C 1
ATOM 3626 O O . ALA B 1 191 ? -1.787 -10.882 -11.315 1.00 19.17 191 ALA B O 1
ATOM 3628 N N . LEU B 1 192 ? -0.364 -11.295 -9.583 1.00 19.05 192 LEU B N 1
ATOM 3629 C CA . LEU B 1 192 ? 0.210 -12.542 -10.116 1.00 19.53 192 LEU B CA 1
ATOM 3630 C C . LEU B 1 192 ? -0.217 -13.742 -9.306 1.00 20.42 192 LEU B C 1
ATOM 3631 O O . LEU B 1 192 ? -0.363 -13.628 -8.097 1.00 20.48 192 LEU B O 1
ATOM 3636 N N . PRO B 1 193 ? -0.401 -14.913 -9.957 1.00 20.74 193 PRO B N 1
ATOM 3637 C CA . PRO B 1 193 ? -0.728 -16.131 -9.227 1.00 21.86 193 PRO B CA 1
ATOM 3638 C C . PRO B 1 193 ? 0.495 -16.771 -8.572 1.00 21.44 193 PRO B C 1
ATOM 3639 O O . PRO B 1 193 ? 0.372 -17.779 -7.902 1.00 23.86 193 PRO B O 1
ATOM 3643 N N . VAL B 1 194 ? 1.670 -16.162 -8.713 1.00 21.57 194 VAL B N 1
ATOM 3644 C CA . VAL B 1 194 ? 2.909 -16.750 -8.212 1.00 21.83 194 VAL B CA 1
ATOM 3645 C C . VAL B 1 194 ? 3.758 -15.669 -7.551 1.00 21.54 194 VAL B C 1
ATOM 3646 O O . VAL B 1 194 ? 3.591 -14.495 -7.861 1.00 21.54 194 VAL B O 1
ATOM 3650 N N . VAL B 1 195 ? 4.615 -16.068 -6.626 1.00 20.50 195 VAL B N 1
ATOM 3651 C CA . VAL B 1 195 ? 5.587 -15.121 -6.036 1.00 20.57 195 VAL B CA 1
ATOM 3652 C C . VAL B 1 195 ? 6.782 -15.076 -6.991 1.00 20.15 195 VAL B C 1
ATOM 3653 O O . VAL B 1 195 ? 7.386 -16.144 -7.242 1.00 20.07 195 VAL B O 1
ATOM 3657 N N . PRO B 1 196 ? 7.091 -13.888 -7.569 1.00 18.37 196 PRO B N 1
ATOM 3658 C CA . PRO B 1 196 ? 8.153 -13.758 -8.590 1.00 17.78 196 PRO B CA 1
ATOM 3659 C C . PRO B 1 196 ? 9.580 -13.776 -8.027 1.00 16.54 196 PRO B C 1
ATOM 3660 O O . PRO B 1 196 ? 9.758 -13.676 -6.843 1.00 16.85 196 PRO B O 1
ATOM 3664 N N . PRO B 1 197 ? 10.600 -13.916 -8.887 1.00 17.82 197 PRO B N 1
ATOM 3665 C CA . PRO B 1 197 ? 12.003 -14.138 -8.433 1.00 17.56 197 PRO B CA 1
ATOM 3666 C C . PRO B 1 197 ? 12.631 -13.101 -7.523 1.00 17.36 197 PRO B C 1
ATOM 3667 O O . PRO B 1 197 ? 13.307 -13.449 -6.546 1.00 16.94 197 PRO B O 1
ATOM 3671 N N . THR B 1 198 ? 12.396 -11.811 -7.781 1.00 16.29 198 THR B N 1
ATOM 3672 C CA . THR B 1 198 ? 12.990 -10.831 -6.867 1.00 16.44 198 THR B CA 1
ATOM 3673 C C . THR B 1 198 ? 12.441 -10.973 -5.457 1.00 17.21 198 THR B C 1
ATOM 3674 O O . THR B 1 198 ? 13.168 -10.787 -4.495 1.00 15.75 198 THR B O 1
ATOM 3678 N N . VAL B 1 199 ? 11.145 -11.315 -5.345 1.00 17.54 199 VAL B N 1
ATOM 3679 C CA . VAL B 1 199 ? 10.484 -11.430 -4.051 1.00 18.19 199 VAL B CA 1
ATOM 3680 C C . VAL B 1 199 ? 11.038 -12.669 -3.325 1.00 19.69 199 VAL B C 1
ATOM 3681 O O . VAL B 1 199 ? 11.389 -12.585 -2.145 1.00 20.46 199 VAL B O 1
ATOM 3685 N N . SER B 1 200 ? 11.127 -13.796 -4.033 1.00 20.35 200 SER B N 1
ATOM 3686 C CA . SER B 1 200 ? 11.713 -15.019 -3.455 1.00 21.80 200 SER B CA 1
ATOM 3687 C C . SER B 1 200 ? 13.157 -14.779 -3.018 1.00 21.17 200 SER B C 1
ATOM 3688 O O . SER B 1 200 ? 13.582 -15.172 -1.917 1.00 22.02 200 SER B O 1
ATOM 3691 N N . SER B 1 201 ? 13.925 -14.099 -3.865 1.00 22.45 201 SER B N 1
ATOM 3692 C CA . SER B 1 201 ? 15.304 -13.753 -3.526 1.00 21.29 201 SER B CA 1
ATOM 3693 C C . SER B 1 201 ? 15.393 -12.880 -2.304 1.00 21.04 201 SER B C 1
ATOM 3694 O O . SER B 1 201 ? 16.255 -13.078 -1.453 1.00 21.38 201 SER B O 1
ATOM 3697 N N . ARG B 1 202 ? 14.543 -11.862 -2.238 1.00 20.02 202 ARG B N 1
ATOM 3698 C CA . ARG B 1 202 ? 14.532 -10.941 -1.099 1.00 18.77 202 ARG B CA 1
ATOM 3699 C C . ARG B 1 202 ? 14.157 -11.687 0.171 1.00 18.91 202 ARG B C 1
ATOM 3700 O O . ARG B 1 202 ? 14.772 -11.478 1.204 1.00 18.27 202 ARG B O 1
ATOM 3708 N N . LEU B 1 203 ? 13.176 -12.601 0.091 1.00 20.21 203 LEU B N 1
ATOM 3709 C CA . LEU B 1 203 ? 12.784 -13.354 1.271 1.00 20.90 203 LEU B CA 1
ATOM 3710 C C . LEU B 1 203 ? 13.939 -14.225 1.789 1.00 21.02 203 LEU B C 1
ATOM 3711 O O . LEU B 1 203 ? 14.199 -14.255 2.983 1.00 20.70 203 LEU B O 1
ATOM 3716 N N . ASP B 1 204 ? 14.621 -14.911 0.877 1.00 22.07 204 ASP B N 1
ATOM 3717 C CA . ASP B 1 204 ? 15.818 -15.705 1.199 1.00 21.72 204 ASP B CA 1
ATOM 3718 C C . ASP B 1 204 ? 16.946 -14.894 1.835 1.00 21.71 204 ASP B C 1
ATOM 3719 O O . ASP B 1 204 ? 17.528 -15.288 2.863 1.00 21.31 204 ASP B O 1
ATOM 3724 N N . GLY B 1 205 ? 17.289 -13.786 1.193 1.00 20.33 205 GLY B N 1
ATOM 3725 C CA . GLY B 1 205 ? 18.441 -12.992 1.630 1.00 19.67 205 GLY B CA 1
ATOM 3726 C C . GLY B 1 205 ? 18.218 -12.300 2.949 1.00 19.63 205 GLY B C 1
ATOM 3727 O O . GLY B 1 205 ? 19.104 -12.282 3.817 1.00 19.72 205 GLY B O 1
ATOM 3728 N N . THR B 1 206 ? 17.037 -11.703 3.111 1.00 19.63 206 THR B N 1
ATOM 3729 C CA . THR B 1 206 ? 16.697 -11.055 4.380 1.00 19.53 206 THR B CA 1
ATOM 3730 C C . THR B 1 206 ? 16.512 -12.074 5.492 1.00 20.23 206 THR B C 1
ATOM 3731 O O . THR B 1 206 ? 16.845 -11.792 6.635 1.00 20.61 206 THR B O 1
ATOM 3735 N N . LYS B 1 207 ? 15.985 -13.256 5.169 1.00 20.81 207 LYS B N 1
ATOM 3736 C CA . LYS B 1 207 ? 15.959 -14.356 6.149 1.00 21.91 207 LYS B CA 1
ATOM 3737 C C . LYS B 1 207 ? 17.354 -14.730 6.663 1.00 21.95 207 LYS B C 1
ATOM 3738 O O . LYS B 1 207 ? 17.569 -14.798 7.853 1.00 21.99 207 LYS B O 1
ATOM 3744 N N . ASP B 1 208 ? 18.273 -15.012 5.741 1.00 23.81 208 ASP B N 1
ATOM 3745 C CA . ASP B 1 208 ? 19.670 -15.288 6.055 1.00 24.67 208 ASP B CA 1
ATOM 3746 C C . ASP B 1 208 ? 20.289 -14.260 6.980 1.00 24.96 208 ASP B C 1
ATOM 3747 O O . ASP B 1 208 ? 20.910 -14.614 7.988 1.00 24.18 208 ASP B O 1
ATOM 3752 N N . TYR B 1 209 ? 20.108 -12.986 6.641 1.00 24.71 209 TYR B N 1
ATOM 3753 C CA . TYR B 1 209 ? 20.688 -11.907 7.413 1.00 25.68 209 TYR B CA 1
ATOM 3754 C C . TYR B 1 209 ? 20.098 -11.849 8.821 1.00 25.99 209 TYR B C 1
ATOM 3755 O O . TYR B 1 209 ? 20.816 -11.610 9.791 1.00 26.12 209 TYR B O 1
ATOM 3764 N N . PHE B 1 210 ? 18.780 -12.012 8.921 1.00 26.71 210 PHE B N 1
ATOM 3765 C CA . PHE B 1 210 ? 18.106 -11.965 10.207 1.00 27.70 210 PHE B CA 1
ATOM 3766 C C . PHE B 1 210 ? 18.593 -13.155 11.063 1.00 28.48 210 PHE B C 1
ATOM 3767 O O . PHE B 1 210 ? 18.813 -13.005 12.265 1.00 28.74 210 PHE B O 1
ATOM 3775 N N . GLU B 1 211 ? 18.764 -14.322 10.437 1.00 30.09 211 GLU B N 1
ATOM 3776 C CA . GLU B 1 211 ? 19.275 -15.518 11.143 1.00 31.91 211 GLU B CA 1
ATOM 3777 C C . GLU B 1 211 ? 20.695 -15.329 11.673 1.00 32.46 211 GLU B C 1
ATOM 3778 O O . GLU B 1 211 ? 21.049 -15.852 12.739 1.00 32.92 211 GLU B O 1
ATOM 3784 N N . GLU B 1 212 ? 21.491 -14.537 10.957 1.00 33.15 212 GLU B N 1
ATOM 3785 C CA . GLU B 1 212 ? 22.857 -14.287 11.369 1.00 34.22 212 GLU B CA 1
ATOM 3786 C C . GLU B 1 212 ? 23.017 -13.057 12.273 1.00 33.28 212 GLU B C 1
ATOM 3787 O O . GLU B 1 212 ? 23.913 -13.040 13.102 1.00 34.11 212 GLU B O 1
ATOM 3793 N N . THR B 1 213 ? 22.147 -12.056 12.164 1.00 32.14 213 THR B N 1
ATOM 3794 C CA . THR B 1 213 ? 22.320 -10.824 12.961 1.00 30.97 213 THR B CA 1
ATOM 3795 C C . THR B 1 213 ? 21.207 -10.524 13.971 1.00 30.32 213 THR B C 1
ATOM 3796 O O . THR B 1 213 ? 21.362 -9.666 14.848 1.00 29.35 213 THR B O 1
ATOM 3800 N N . GLY B 1 214 ? 20.069 -11.197 13.821 1.00 29.82 214 GLY B N 1
ATOM 3801 C CA . GLY B 1 214 ? 18.874 -10.862 14.596 1.00 29.56 214 GLY B CA 1
ATOM 3802 C C . GLY B 1 214 ? 18.249 -9.532 14.176 1.00 29.66 214 GLY B C 1
ATOM 3803 O O . GLY B 1 214 ? 17.345 -9.044 14.852 1.00 29.44 214 GLY B O 1
ATOM 3804 N N . LYS B 1 215 ? 18.723 -8.959 13.059 1.00 29.16 215 LYS B N 1
ATOM 3805 C CA . LYS B 1 215 ? 18.229 -7.651 12.560 1.00 27.72 215 LYS B CA 1
ATOM 3806 C C . LYS B 1 215 ? 17.532 -7.694 11.194 1.00 26.19 215 LYS B C 1
ATOM 3807 O O . LYS B 1 215 ? 17.851 -8.506 10.351 1.00 25.93 215 LYS B O 1
ATOM 3813 N N . CYS B 1 216 ? 16.599 -6.767 10.987 1.00 24.38 216 CYS B N 1
ATOM 3814 C CA . CYS B 1 216 ? 16.040 -6.509 9.666 1.00 23.82 216 CYS B CA 1
ATOM 3815 C C . CYS B 1 216 ? 16.929 -5.495 8.969 1.00 23.65 216 CYS B C 1
ATOM 3816 O O . CYS B 1 216 ? 17.138 -4.413 9.475 1.00 23.14 216 CYS B O 1
ATOM 3819 N N . CYS B 1 217 ? 17.441 -5.828 7.795 1.00 23.67 217 CYS B N 1
ATOM 3820 C CA . CYS B 1 217 ? 18.462 -4.987 7.170 1.00 24.98 217 CYS B CA 1
ATOM 3821 C C . CYS B 1 217 ? 17.959 -3.592 6.767 1.00 23.28 217 CYS B C 1
ATOM 3822 O O . CYS B 1 217 ? 18.746 -2.663 6.730 1.00 23.57 217 CYS B O 1
ATOM 3825 N N . LEU B 1 218 ? 16.674 -3.472 6.423 1.00 21.72 218 LEU B N 1
ATOM 3826 C CA . LEU B 1 218 ? 16.117 -2.152 6.043 1.00 20.79 218 LEU B CA 1
ATOM 3827 C C . LEU B 1 218 ? 15.789 -1.289 7.242 1.00 20.92 218 LEU B C 1
ATOM 3828 O O . LEU B 1 218 ? 15.728 -0.064 7.131 1.00 20.95 218 LEU B O 1
ATOM 3833 N N . CYS B 1 219 ? 15.566 -1.923 8.391 1.00 21.03 219 CYS B N 1
ATOM 3834 C CA . CYS B 1 219 ? 15.491 -1.171 9.654 1.00 21.02 219 CYS B CA 1
ATOM 3835 C C . CYS B 1 219 ? 16.817 -0.444 9.988 1.00 22.24 219 CYS B C 1
ATOM 3836 O O . CYS B 1 219 ? 16.802 0.612 10.630 1.00 22.63 219 CYS B O 1
ATOM 3839 N N . GLU B 1 220 ? 17.933 -1.004 9.519 1.00 22.05 220 GLU B N 1
ATOM 3840 C CA . GLU B 1 220 ? 19.272 -0.420 9.666 1.00 22.81 220 GLU B CA 1
ATOM 3841 C C . GLU B 1 220 ? 19.701 0.445 8.475 1.00 21.76 220 GLU B C 1
ATOM 3842 O O . GLU B 1 220 ? 20.905 0.656 8.271 1.00 21.63 220 GLU B O 1
ATOM 3848 N N . ALA B 1 221 ? 18.745 0.906 7.668 1.00 20.33 221 ALA B N 1
ATOM 3849 C CA . ALA B 1 221 ? 19.087 1.584 6.406 1.00 20.33 221 ALA B CA 1
ATOM 3850 C C . ALA B 1 221 ? 20.031 2.747 6.612 1.00 20.09 221 ALA B C 1
ATOM 3851 O O . ALA B 1 221 ? 20.838 3.042 5.723 1.00 19.68 221 ALA B O 1
ATOM 3853 N N . LYS B 1 222 ? 19.920 3.413 7.770 1.00 20.95 222 LYS B N 1
ATOM 3854 C CA . LYS B 1 222 ? 20.723 4.614 8.047 1.00 22.03 222 LYS B CA 1
ATOM 3855 C C . LYS B 1 222 ? 22.200 4.297 8.268 1.00 23.14 222 LYS B C 1
ATOM 3856 O O . LYS B 1 222 ? 23.069 5.145 8.079 1.00 24.48 222 LYS B O 1
ATOM 3862 N N . SER B 1 223 ? 22.477 3.072 8.660 1.00 23.81 223 SER B N 1
ATOM 3863 C CA . SER B 1 223 ? 23.862 2.658 8.831 1.00 24.84 223 SER B CA 1
ATOM 3864 C C . SER B 1 223 ? 24.374 1.744 7.718 1.00 24.37 223 SER B C 1
ATOM 3865 O O . SER B 1 223 ? 25.589 1.632 7.551 1.00 24.50 223 SER B O 1
ATOM 3868 N N . LYS B 1 224 ? 23.465 1.135 6.943 1.00 23.45 224 LYS B N 1
ATOM 3869 C CA . LYS B 1 224 ? 23.858 0.193 5.858 1.00 23.58 224 LYS B CA 1
ATOM 3870 C C . LYS B 1 224 ? 23.971 0.861 4.458 1.00 22.26 224 LYS B C 1
ATOM 3871 O O . LYS B 1 224 ? 24.740 0.413 3.607 1.00 21.40 224 LYS B O 1
ATOM 3877 N N . HIS B 1 225 ? 23.238 1.964 4.251 1.00 19.79 225 HIS B N 1
ATOM 3878 C CA . HIS B 1 225 ? 23.069 2.573 2.936 1.00 18.89 225 HIS B CA 1
ATOM 3879 C C . HIS B 1 225 ? 23.451 4.066 3.056 1.00 19.18 225 HIS B C 1
ATOM 3880 O O . HIS B 1 225 ? 23.774 4.536 4.153 1.00 18.72 225 HIS B O 1
ATOM 3887 N N . PHE B 1 226 ? 23.456 4.788 1.945 1.00 18.96 226 PHE B N 1
ATOM 3888 C CA . PHE B 1 226 ? 23.982 6.150 1.936 1.00 19.90 226 PHE B CA 1
ATOM 3889 C C . PHE B 1 226 ? 22.810 7.087 1.811 1.00 19.28 226 PHE B C 1
ATOM 3890 O O . PHE B 1 226 ? 22.142 7.130 0.772 1.00 18.66 226 PHE B O 1
ATOM 3898 N N . VAL B 1 227 ? 22.527 7.759 2.920 1.00 19.38 227 VAL B N 1
ATOM 3899 C CA . VAL B 1 227 ? 21.316 8.554 3.066 1.00 19.41 227 VAL B CA 1
ATOM 3900 C C . VAL B 1 227 ? 21.389 9.808 2.196 1.00 20.02 227 VAL B C 1
ATOM 3901 O O . VAL B 1 227 ? 22.440 10.474 2.146 1.00 20.80 227 VAL B O 1
ATOM 3905 N N . ILE B 1 228 ? 20.283 10.083 1.491 1.00 19.81 228 ILE B N 1
ATOM 3906 C CA . ILE B 1 228 ? 20.138 11.241 0.641 1.00 20.94 228 ILE B CA 1
ATOM 3907 C C . ILE B 1 228 ? 19.225 12.219 1.369 1.00 20.64 228 ILE B C 1
ATOM 3908 O O . ILE B 1 228 ? 19.686 13.252 1.862 1.00 21.17 228 ILE B O 1
ATOM 3913 N N . ASP B 1 229 ? 17.950 11.862 1.507 1.00 19.74 229 ASP B N 1
ATOM 3914 C CA . ASP B 1 229 ? 16.996 12.739 2.167 1.00 18.62 229 ASP B CA 1
ATOM 3915 C C . ASP B 1 229 ? 16.180 11.904 3.123 1.00 17.99 229 ASP B C 1
ATOM 3916 O O . ASP B 1 229 ? 16.322 10.670 3.175 1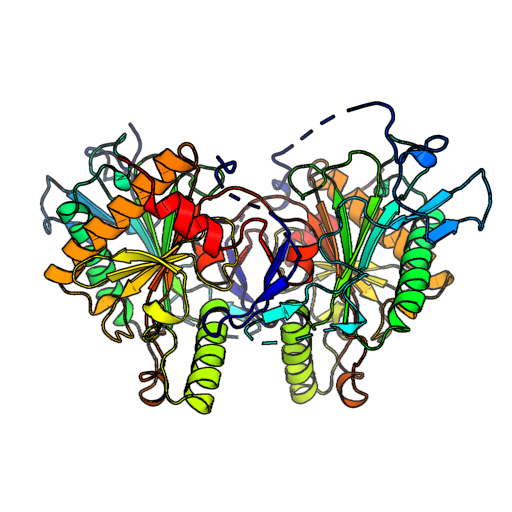.00 17.42 229 ASP B O 1
ATOM 3921 N N . GLU B 1 230 ? 15.369 12.589 3.932 1.00 17.68 230 GLU B N 1
ATOM 3922 C CA . GLU B 1 230 ? 14.613 11.991 5.003 1.00 17.56 230 GLU B CA 1
ATOM 3923 C C . GLU B 1 230 ? 13.327 12.780 5.178 1.00 18.62 230 GLU B C 1
ATOM 3924 O O . GLU B 1 230 ? 13.340 14.032 5.129 1.00 19.63 230 GLU B O 1
ATOM 3930 N N . SER B 1 231 ? 12.209 12.078 5.382 1.00 17.53 231 SER B N 1
ATOM 3931 C CA . SER B 1 231 ? 10.926 12.739 5.682 1.00 17.85 231 SER B CA 1
ATOM 3932 C C . SER B 1 231 ? 10.492 12.327 7.109 1.00 17.58 231 SER B C 1
ATOM 3933 O O . SER B 1 231 ? 11.311 11.811 7.865 1.00 17.74 231 SER B O 1
ATOM 3936 N N . SER B 1 232 ? 9.229 12.498 7.481 1.00 17.62 232 SER B N 1
ATOM 3937 C CA . SER B 1 232 ? 8.830 12.152 8.852 1.00 17.50 232 SER B CA 1
ATOM 3938 C C . SER B 1 232 ? 8.800 10.639 9.019 1.00 17.83 232 SER B C 1
ATOM 3939 O O . SER B 1 232 ? 9.086 10.127 10.092 1.00 18.56 232 SER B O 1
ATOM 3942 N N . HIS B 1 233 ? 8.474 9.931 7.945 1.00 16.96 233 HIS B N 1
ATOM 3943 C CA . HIS B 1 233 ? 8.274 8.459 8.046 1.00 17.21 233 HIS B CA 1
ATOM 3944 C C . HIS B 1 233 ? 9.126 7.642 7.120 1.00 16.85 233 HIS B C 1
ATOM 3945 O O . HIS B 1 233 ? 9.061 6.389 7.167 1.00 16.66 233 HIS B O 1
ATOM 3952 N N . PHE B 1 234 ? 9.901 8.321 6.283 1.00 16.43 234 PHE B N 1
ATOM 3953 C CA . PHE B 1 234 ? 10.695 7.671 5.216 1.00 17.09 234 PHE B CA 1
ATOM 3954 C C . PHE B 1 234 ? 12.092 8.201 5.104 1.00 17.89 234 PHE B C 1
ATOM 3955 O O . PHE B 1 234 ? 12.371 9.348 5.487 1.00 16.96 234 PHE B O 1
ATOM 3963 N N . VAL B 1 235 ? 12.991 7.366 4.580 1.00 17.80 235 VAL B N 1
ATOM 3964 C CA . VAL B 1 235 ? 14.347 7.824 4.280 1.00 17.58 235 VAL B CA 1
ATOM 3965 C C . VAL B 1 235 ? 14.707 7.349 2.870 1.00 18.22 235 VAL B C 1
ATOM 3966 O O . VAL B 1 235 ? 14.352 6.223 2.443 1.00 18.24 235 VAL B O 1
ATOM 3970 N N . SER B 1 236 ? 15.399 8.202 2.143 1.00 17.11 236 SER B N 1
ATOM 3971 C CA . SER B 1 236 ? 15.816 7.838 0.795 1.00 17.13 236 SER B CA 1
ATOM 3972 C C . SER B 1 236 ? 17.322 7.672 0.817 1.00 17.44 236 SER B C 1
ATOM 3973 O O . SER B 1 236 ? 18.058 8.454 1.490 1.00 17.84 236 SER B O 1
ATOM 3976 N N . VAL B 1 237 ? 17.786 6.624 0.111 1.00 17.32 237 VAL B N 1
ATOM 3977 C CA . VAL B 1 237 ? 19.198 6.217 0.115 1.00 16.75 237 VAL B CA 1
ATOM 3978 C C . VAL B 1 237 ? 19.652 5.817 -1.270 1.00 16.75 237 VAL B C 1
ATOM 3979 O O . VAL B 1 237 ? 18.823 5.454 -2.146 1.00 16.75 237 VAL B O 1
ATOM 3983 N N . ALA B 1 238 ? 20.963 5.881 -1.485 1.00 16.97 238 ALA B N 1
ATOM 3984 C CA . ALA B 1 238 ? 21.603 5.208 -2.596 1.00 16.36 238 ALA B CA 1
ATOM 3985 C C . ALA B 1 238 ? 22.019 3.861 -2.011 1.00 16.63 238 ALA B C 1
ATOM 3986 O O . ALA B 1 238 ? 22.790 3.809 -1.051 1.00 18.22 238 ALA B O 1
ATOM 3988 N N . PRO B 1 239 ? 21.429 2.762 -2.504 1.00 16.72 239 PRO B N 1
ATOM 3989 C CA . PRO B 1 239 ? 21.701 1.464 -1.856 1.00 16.57 239 PRO B CA 1
ATOM 3990 C C . PRO B 1 239 ? 23.163 1.036 -1.991 1.00 17.08 239 PRO B C 1
ATOM 3991 O O . PRO B 1 239 ? 23.765 1.185 -3.044 1.00 16.80 239 PRO B O 1
ATOM 3995 N N . PHE B 1 240 ? 23.687 0.446 -0.929 1.00 18.50 240 PHE B N 1
ATOM 3996 C CA . PHE B 1 240 ? 25.074 0.033 -0.854 1.00 17.74 240 PHE B CA 1
ATOM 3997 C C . PHE B 1 240 ? 25.469 -0.864 -2.025 1.00 18.09 240 PHE B C 1
ATOM 3998 O O . PHE B 1 240 ? 26.543 -0.692 -2.599 1.00 18.30 240 PHE B O 1
ATOM 4006 N N . ALA B 1 241 ? 24.614 -1.826 -2.380 1.00 17.57 241 ALA B N 1
ATOM 4007 C CA . ALA B 1 241 ? 24.924 -2.724 -3.491 1.00 17.01 241 ALA B CA 1
ATOM 4008 C C . ALA B 1 241 ? 23.941 -2.531 -4.642 1.00 15.90 241 ALA B C 1
ATOM 4009 O O . ALA B 1 241 ? 23.435 -3.514 -5.203 1.00 15.69 241 ALA B O 1
ATOM 4011 N N . ALA B 1 242 ? 23.670 -1.259 -4.973 1.00 16.56 242 ALA B N 1
ATOM 4012 C CA . ALA B 1 242 ? 22.720 -0.851 -6.014 1.00 15.72 242 ALA B CA 1
ATOM 4013 C C . ALA B 1 242 ? 22.974 -1.548 -7.323 1.00 15.94 242 ALA B C 1
ATOM 4014 O O . ALA B 1 242 ? 24.115 -1.582 -7.805 1.00 16.12 242 ALA B O 1
ATOM 4016 N N . THR B 1 243 ? 21.906 -2.063 -7.920 1.00 16.03 243 THR B N 1
ATOM 4017 C CA . THR B 1 243 ? 22.014 -2.710 -9.236 1.00 17.05 243 THR B CA 1
ATOM 4018 C C . THR B 1 243 ? 22.352 -1.717 -10.348 1.00 17.64 243 THR B C 1
ATOM 4019 O O . THR B 1 243 ? 23.147 -2.030 -11.262 1.00 16.90 243 THR B O 1
ATOM 4023 N N . TYR B 1 244 ? 21.754 -0.506 -10.264 1.00 16.87 244 TYR B N 1
ATOM 4024 C CA . TYR B 1 244 ? 21.755 0.409 -11.386 1.00 17.38 244 TYR B CA 1
ATOM 4025 C C . TYR B 1 244 ? 22.324 1.757 -10.964 1.00 16.97 244 TYR B C 1
ATOM 4026 O O . TYR B 1 244 ? 22.146 2.161 -9.818 1.00 16.39 244 TYR B O 1
ATOM 4035 N N . PRO B 1 245 ? 22.993 2.435 -11.889 1.00 17.09 245 PRO B N 1
ATOM 4036 C CA . PRO B 1 245 ? 23.575 3.732 -11.570 1.00 17.57 245 PRO B CA 1
ATOM 4037 C C . PRO B 1 245 ? 22.473 4.754 -11.214 1.00 17.04 245 PRO B C 1
ATOM 4038 O O . PRO B 1 245 ? 21.475 4.888 -11.940 1.00 15.67 245 PRO B O 1
ATOM 4042 N N . PHE B 1 246 ? 22.668 5.414 -10.071 1.00 18.27 246 PHE B N 1
ATOM 4043 C CA . PHE B 1 246 ? 21.731 6.408 -9.537 1.00 17.49 246 PHE B CA 1
ATOM 4044 C C . PHE B 1 246 ? 20.383 5.834 -9.097 1.00 17.08 246 PHE B C 1
ATOM 4045 O O . PHE B 1 246 ? 19.385 6.584 -8.989 1.00 18.43 246 PHE B O 1
ATOM 4053 N N . GLU B 1 247 ? 20.350 4.506 -8.830 1.00 16.28 247 GLU B N 1
ATOM 4054 C CA . GLU B 1 247 ? 19.218 3.865 -8.170 1.00 15.44 247 GLU B CA 1
ATOM 4055 C C . GLU B 1 247 ? 19.054 4.536 -6.803 1.00 15.84 247 GLU B C 1
ATOM 4056 O O . GLU B 1 247 ? 20.042 4.839 -6.129 1.00 16.86 247 GLU B O 1
ATOM 4062 N N . ILE B 1 248 ? 17.802 4.738 -6.402 1.00 16.14 248 ILE B N 1
ATOM 4063 C CA . ILE B 1 248 ? 17.444 5.298 -5.115 1.00 16.50 248 ILE B CA 1
ATOM 4064 C C . ILE B 1 248 ? 16.362 4.409 -4.524 1.00 16.98 248 ILE B C 1
ATOM 4065 O O . ILE B 1 248 ? 15.424 4.002 -5.239 1.00 17.85 248 ILE B O 1
ATOM 4070 N N . TRP B 1 249 ? 16.491 4.052 -3.249 1.00 15.77 249 TRP B N 1
ATOM 4071 C CA . TRP B 1 249 ? 15.399 3.438 -2.536 1.00 15.81 249 TRP B CA 1
ATOM 4072 C C . TRP B 1 249 ? 14.783 4.427 -1.525 1.00 16.01 249 TRP B C 1
ATOM 4073 O O . TRP B 1 249 ? 15.499 5.175 -0.833 1.00 16.94 249 TRP B O 1
ATOM 4084 N N . ILE B 1 250 ? 13.460 4.408 -1.478 1.00 16.03 250 ILE B N 1
ATOM 4085 C CA . ILE B 1 250 ? 12.690 5.068 -0.408 1.00 16.52 250 ILE B CA 1
ATOM 4086 C C . ILE B 1 250 ? 12.181 4.017 0.585 1.00 16.17 250 ILE B C 1
ATOM 4087 O O . ILE B 1 250 ? 11.406 3.103 0.230 1.00 16.99 250 ILE B O 1
ATOM 4092 N N . ILE B 1 251 ? 12.659 4.135 1.820 1.00 15.73 251 ILE B N 1
ATOM 4093 C CA . ILE B 1 251 ? 12.455 3.080 2.841 1.00 16.59 251 ILE B CA 1
ATOM 4094 C C . ILE B 1 251 ? 11.659 3.652 4.023 1.00 16.68 251 ILE B C 1
ATOM 4095 O O . ILE B 1 251 ? 12.036 4.722 4.561 1.00 17.27 251 ILE B O 1
ATOM 4100 N N . PRO B 1 252 ? 10.565 2.968 4.419 1.00 17.34 252 PRO B N 1
ATOM 4101 C CA . PRO B 1 252 ? 9.867 3.321 5.662 1.00 17.33 252 PRO B CA 1
ATOM 4102 C C . PRO B 1 252 ? 10.813 3.156 6.853 1.00 17.61 252 PRO B C 1
ATOM 4103 O O . PRO B 1 252 ? 11.554 2.137 6.976 1.00 17.32 252 PRO B O 1
ATOM 4107 N N . LYS B 1 253 ? 10.808 4.171 7.714 1.00 17.13 253 LYS B N 1
ATOM 4108 C CA . LYS B 1 253 ? 11.655 4.143 8.905 1.00 18.62 253 LYS B CA 1
ATOM 4109 C C . LYS B 1 253 ? 11.150 3.162 9.948 1.00 18.95 253 LYS B C 1
ATOM 4110 O O . LYS B 1 253 ? 11.954 2.536 10.628 1.00 20.87 253 LYS B O 1
ATOM 4116 N N . ASP B 1 254 ? 9.829 3.017 10.069 1.00 20.24 254 ASP B N 1
ATOM 4117 C CA . ASP B 1 254 ? 9.230 1.968 10.917 1.00 21.44 254 ASP B CA 1
ATOM 4118 C C . ASP B 1 254 ? 9.322 0.600 10.220 1.00 21.31 254 ASP B C 1
ATOM 4119 O O . ASP B 1 254 ? 9.253 0.532 8.988 1.00 20.98 254 ASP B O 1
ATOM 4124 N N . HIS B 1 255 ? 9.451 -0.493 10.970 1.00 20.48 255 HIS B N 1
ATOM 4125 C CA . HIS B 1 255 ? 9.451 -1.806 10.317 1.00 19.96 255 HIS B CA 1
ATOM 4126 C C . HIS B 1 255 ? 8.062 -2.080 9.812 1.00 20.37 255 HIS B C 1
ATOM 4127 O O . HIS B 1 255 ? 7.146 -2.324 10.601 1.00 20.65 255 HIS B O 1
ATOM 4134 N N . SER B 1 256 ? 7.898 -2.052 8.500 1.00 20.40 256 SER B N 1
ATOM 4135 C CA . SER B 1 256 ? 6.577 -2.204 7.900 1.00 21.32 256 SER B CA 1
ATOM 4136 C C . SER B 1 256 ? 6.658 -3.241 6.803 1.00 20.30 256 SER B C 1
ATOM 4137 O O . SER B 1 256 ? 7.327 -3.022 5.795 1.00 20.82 256 SER B O 1
ATOM 4140 N N . SER B 1 257 ? 5.978 -4.361 6.986 1.00 20.05 257 SER B N 1
ATOM 4141 C CA . SER B 1 257 ? 6.084 -5.461 6.003 1.00 20.63 257 SER B CA 1
ATOM 4142 C C . SER B 1 257 ? 5.281 -5.234 4.706 1.00 19.77 257 SER B C 1
ATOM 4143 O O . SER B 1 257 ? 5.683 -5.686 3.641 1.00 21.16 257 SER B O 1
ATOM 4146 N N . HIS B 1 258 ? 4.163 -4.527 4.803 1.00 19.13 258 HIS B N 1
ATOM 4147 C CA . HIS B 1 258 ? 3.233 -4.382 3.714 1.00 20.53 258 HIS B CA 1
ATOM 4148 C C . HIS B 1 258 ? 3.071 -2.933 3.300 1.00 20.34 258 HIS B C 1
ATOM 4149 O O . HIS B 1 258 ? 2.722 -2.098 4.145 1.00 20.07 258 HIS B O 1
ATOM 4156 N N . PHE B 1 259 ? 3.257 -2.645 2.013 1.00 20.35 259 PHE B N 1
ATOM 4157 C CA . PHE B 1 259 ? 3.003 -1.309 1.501 1.00 20.01 259 PHE B CA 1
ATOM 4158 C C . PHE B 1 259 ? 1.593 -0.823 1.889 1.00 21.92 259 PHE B C 1
ATOM 4159 O O . PHE B 1 259 ? 1.411 0.321 2.287 1.00 21.17 259 PHE B O 1
ATOM 4167 N N . HIS B 1 260 ? 0.610 -1.709 1.741 1.00 22.53 260 HIS B N 1
ATOM 4168 C CA . HIS B 1 260 ? -0.792 -1.296 1.749 1.00 23.63 260 HIS B CA 1
ATOM 4169 C C . HIS B 1 260 ? -1.315 -1.022 3.159 1.00 23.34 260 HIS B C 1
ATOM 4170 O O . HIS B 1 260 ? -2.476 -0.696 3.311 1.00 23.68 260 HIS B O 1
ATOM 4177 N N . HIS B 1 261 ? -0.453 -1.164 4.168 1.00 22.77 261 HIS B N 1
ATOM 4178 C CA . HIS B 1 261 ? -0.783 -0.765 5.528 1.00 24.00 261 HIS B CA 1
ATOM 4179 C C . HIS B 1 261 ? -0.546 0.717 5.731 1.00 23.24 261 HIS B C 1
ATOM 4180 O O . HIS B 1 261 ? -0.841 1.235 6.803 1.00 23.77 261 HIS B O 1
ATOM 4187 N N . LEU B 1 262 ? -0.055 1.377 4.687 1.00 23.74 262 LEU B N 1
ATOM 4188 C CA . LEU B 1 262 ? 0.124 2.845 4.632 1.00 24.23 262 LEU B CA 1
ATOM 4189 C C . LEU B 1 262 ? -1.149 3.568 5.073 1.00 23.85 262 LEU B C 1
ATOM 4190 O O . LEU B 1 262 ? -2.247 3.175 4.654 1.00 23.86 262 LEU B O 1
ATOM 4195 N N . ASP B 1 263 ? -1.017 4.638 5.872 1.00 23.20 263 ASP B N 1
ATOM 4196 C CA . ASP B 1 263 ? -2.182 5.481 6.217 1.00 23.09 263 ASP B CA 1
ATOM 4197 C C . ASP B 1 263 ? -2.089 6.828 5.532 1.00 22.34 263 ASP B C 1
ATOM 4198 O O . ASP B 1 263 ? -1.130 7.088 4.841 1.00 21.47 263 ASP B O 1
ATOM 4203 N N . ASP B 1 264 ? -3.090 7.688 5.731 1.00 23.14 264 ASP B N 1
ATOM 4204 C CA . ASP B 1 264 ? -3.149 8.973 5.045 1.00 22.65 264 ASP B CA 1
ATOM 4205 C C . ASP B 1 264 ? -1.952 9.858 5.341 1.00 21.61 264 ASP B C 1
ATOM 4206 O O . ASP B 1 264 ? -1.424 10.459 4.430 1.00 20.83 264 ASP B O 1
ATOM 4211 N N . VAL B 1 265 ? -1.556 9.949 6.615 1.00 19.88 265 VAL B N 1
ATOM 4212 C CA . VAL B 1 265 ? -0.394 10.739 7.010 1.00 20.27 265 VAL B CA 1
ATOM 4213 C C . VAL B 1 265 ? 0.900 10.252 6.321 1.00 18.43 265 VAL B C 1
ATOM 4214 O O . VAL B 1 265 ? 1.643 11.036 5.702 1.00 17.89 265 VAL B O 1
ATOM 4218 N N . LYS B 1 266 ? 1.142 8.946 6.370 1.00 17.51 266 LYS B N 1
ATOM 4219 C CA . LYS B 1 266 ? 2.351 8.434 5.728 1.00 17.71 266 LYS B CA 1
ATOM 4220 C C . LYS B 1 266 ? 2.290 8.581 4.188 1.00 16.58 266 LYS B C 1
ATOM 4221 O O . LYS B 1 266 ? 3.304 8.803 3.521 1.00 17.56 266 LYS B O 1
ATOM 4227 N N . ALA B 1 267 ? 1.097 8.470 3.609 1.00 16.81 267 ALA B N 1
ATOM 4228 C CA . ALA B 1 267 ? 0.938 8.662 2.162 1.00 17.09 267 ALA B CA 1
ATOM 4229 C C . ALA B 1 267 ? 1.385 10.068 1.706 1.00 17.56 267 ALA B C 1
ATOM 4230 O O . ALA B 1 267 ? 2.076 10.218 0.689 1.00 17.32 267 ALA B O 1
ATOM 4232 N N . VAL B 1 268 ? 0.991 11.090 2.460 1.00 16.36 268 VAL B N 1
ATOM 4233 C CA . VAL B 1 268 ? 1.373 12.459 2.105 1.00 18.34 268 VAL B CA 1
ATOM 4234 C C . VAL B 1 268 ? 2.853 12.686 2.381 1.00 17.26 268 VAL B C 1
ATOM 4235 O O . VAL B 1 268 ? 3.564 13.317 1.585 1.00 18.34 268 VAL B O 1
ATOM 4239 N N . ASP B 1 269 ? 3.321 12.126 3.488 1.00 17.50 269 ASP B N 1
ATOM 4240 C CA . ASP B 1 269 ? 4.753 12.134 3.805 1.00 18.15 269 ASP B CA 1
ATOM 4241 C C . ASP B 1 269 ? 5.603 11.457 2.710 1.00 17.71 269 ASP B C 1
ATOM 4242 O O . ASP B 1 269 ? 6.561 12.052 2.213 1.00 18.40 269 ASP B O 1
ATOM 4247 N N . LEU B 1 270 ? 5.227 10.250 2.310 1.00 17.55 270 LEU B N 1
ATOM 4248 C CA . LEU B 1 270 ? 5.885 9.541 1.206 1.00 17.53 270 LEU B CA 1
ATOM 4249 C C . LEU B 1 270 ? 5.793 10.324 -0.115 1.00 17.33 270 LEU B C 1
ATOM 4250 O O . LEU B 1 270 ? 6.789 10.471 -0.865 1.00 17.24 270 LEU B O 1
ATOM 4255 N N . GLY B 1 271 ? 4.589 10.800 -0.395 1.00 18.14 271 GLY B N 1
ATOM 4256 C CA . GLY B 1 271 ? 4.313 11.587 -1.593 1.00 19.07 271 GLY B CA 1
ATOM 4257 C C . GLY B 1 271 ? 5.334 12.705 -1.735 1.00 19.85 271 GLY B C 1
ATOM 4258 O O . GLY B 1 271 ? 5.926 12.895 -2.802 1.00 20.27 271 GLY B O 1
ATOM 4259 N N . GLY B 1 272 ? 5.530 13.467 -0.665 1.00 20.54 272 GLY B N 1
ATOM 4260 C CA . GLY B 1 272 ? 6.489 14.583 -0.682 1.00 19.12 272 GLY B CA 1
ATOM 4261 C C . GLY B 1 272 ? 7.935 14.136 -0.917 1.00 19.09 272 GLY B C 1
ATOM 4262 O O . GLY B 1 272 ? 8.666 14.798 -1.642 1.00 17.24 272 GLY B O 1
ATOM 4263 N N . LEU B 1 273 ? 8.323 12.978 -0.349 1.00 19.05 273 LEU B N 1
ATOM 4264 C CA . LEU B 1 273 ? 9.692 12.452 -0.509 1.00 19.47 273 LEU B CA 1
ATOM 4265 C C . LEU B 1 273 ? 9.930 11.839 -1.903 1.00 19.65 273 LEU B C 1
ATOM 4266 O O . LEU B 1 273 ? 11.008 12.040 -2.505 1.00 20.77 273 LEU B O 1
ATOM 4271 N N . LEU B 1 274 ? 8.927 11.121 -2.411 1.00 19.41 274 LEU B N 1
ATOM 4272 C CA . LEU B 1 274 ? 8.934 10.628 -3.804 1.00 18.97 274 LEU B CA 1
ATOM 4273 C C . LEU B 1 274 ? 9.065 11.810 -4.763 1.00 19.18 274 LEU B C 1
ATOM 4274 O O . LEU B 1 274 ? 9.923 11.836 -5.636 1.00 18.90 274 LEU B O 1
ATOM 4279 N N . LYS B 1 275 ? 8.224 12.817 -4.559 1.00 18.99 275 LYS B N 1
ATOM 4280 C CA . LYS B 1 275 ? 8.286 14.004 -5.402 1.00 18.76 275 LYS B CA 1
ATOM 4281 C C . LYS B 1 275 ? 9.670 14.611 -5.354 1.00 18.17 275 LYS B C 1
ATOM 4282 O O . LYS B 1 275 ? 10.237 14.941 -6.383 1.00 18.47 275 LYS B O 1
ATOM 4288 N N . LEU B 1 276 ? 10.237 14.759 -4.159 1.00 18.75 276 LEU B N 1
ATOM 4289 C CA . LEU B 1 276 ? 11.566 15.335 -4.036 1.00 19.39 276 LEU B CA 1
ATOM 4290 C C . LEU B 1 276 ? 12.630 14.505 -4.787 1.00 19.54 276 LEU B C 1
ATOM 4291 O O . LEU B 1 276 ? 13.496 15.054 -5.476 1.00 19.70 276 LEU B O 1
ATOM 4296 N N . MET B 1 277 ? 12.552 13.176 -4.700 1.00 19.26 277 MET B N 1
ATOM 4297 C CA . MET B 1 277 ? 13.573 12.377 -5.368 1.00 17.65 277 MET B CA 1
ATOM 4298 C C . MET B 1 277 ? 13.435 12.459 -6.882 1.00 17.27 277 MET B C 1
ATOM 4299 O O . MET B 1 277 ? 14.435 12.570 -7.577 1.00 18.00 277 MET B O 1
ATOM 4304 N N . LEU B 1 278 ? 12.203 12.385 -7.369 1.00 17.57 278 LEU B N 1
ATOM 4305 C CA . LEU B 1 278 ? 11.927 12.481 -8.811 1.00 18.31 278 LEU B CA 1
ATOM 4306 C C . LEU B 1 278 ? 12.332 13.855 -9.355 1.00 18.59 278 LEU B C 1
ATOM 4307 O O . LEU B 1 278 ? 12.958 13.949 -10.417 1.00 18.08 278 LEU B O 1
ATOM 4312 N N . GLN B 1 279 ? 12.033 14.916 -8.613 1.00 17.86 279 GLN B N 1
ATOM 4313 C CA . GLN B 1 279 ? 12.488 16.239 -9.061 1.00 18.79 279 GLN B CA 1
ATOM 4314 C C . GLN B 1 279 ? 14.009 16.420 -9.002 1.00 19.36 279 GLN B C 1
ATOM 4315 O O . GLN B 1 279 ? 14.583 17.020 -9.912 1.00 21.42 279 GLN B O 1
ATOM 4321 N N . LYS B 1 280 ? 14.676 15.917 -7.954 1.00 19.18 280 LYS B N 1
ATOM 4322 C CA . LYS B 1 280 ? 16.145 15.928 -7.940 1.00 20.03 280 LYS B CA 1
ATOM 4323 C C . LYS B 1 280 ? 16.754 15.124 -9.109 1.00 20.23 280 LYS B C 1
ATOM 4324 O O . LYS B 1 280 ? 17.724 15.548 -9.729 1.00 19.94 280 LYS B O 1
ATOM 4330 N N . ILE B 1 281 ? 16.178 13.963 -9.396 1.00 20.87 281 ILE B N 1
ATOM 4331 C CA . ILE B 1 281 ? 16.638 13.147 -10.530 1.00 22.42 281 ILE B CA 1
ATOM 4332 C C . ILE B 1 281 ? 16.527 13.902 -11.850 1.00 22.87 281 ILE B C 1
ATOM 4333 O O . ILE B 1 281 ? 17.465 13.903 -12.652 1.00 23.26 281 ILE B O 1
ATOM 4338 N N . ALA B 1 282 ? 15.385 14.541 -12.055 1.00 24.38 282 ALA B N 1
ATOM 4339 C CA . ALA B 1 282 ? 15.099 15.273 -13.282 1.00 25.17 282 ALA B CA 1
ATOM 4340 C C . ALA B 1 282 ? 16.155 16.345 -13.467 1.00 26.29 282 ALA B C 1
ATOM 4341 O O . ALA B 1 282 ? 16.720 16.504 -14.561 1.00 26.70 282 ALA B O 1
ATOM 4343 N N . LYS B 1 283 ? 16.455 17.061 -12.388 1.00 26.50 283 LYS B N 1
ATOM 4344 C CA . LYS B 1 283 ? 17.427 18.144 -12.458 1.00 26.36 283 LYS B CA 1
ATOM 4345 C C . LYS B 1 283 ? 18.897 17.721 -12.597 1.00 26.33 283 LYS B C 1
ATOM 4346 O O . LYS B 1 283 ? 19.618 18.276 -13.409 1.00 25.79 283 LYS B O 1
ATOM 4352 N N . GLN B 1 284 ? 19.343 16.762 -11.789 1.00 25.78 284 GLN B N 1
ATOM 4353 C CA . GLN B 1 284 ? 20.714 16.288 -11.842 1.00 26.11 284 GLN B CA 1
ATOM 4354 C C . GLN B 1 284 ? 21.060 15.546 -13.150 1.00 26.30 284 GLN B C 1
ATOM 4355 O O . GLN B 1 284 ? 22.176 15.654 -13.656 1.00 26.50 284 GLN B O 1
ATOM 4361 N N . LEU B 1 285 ? 20.098 14.804 -13.685 1.00 26.55 285 LEU B N 1
ATOM 4362 C CA . LEU B 1 285 ? 20.382 13.837 -14.735 1.00 27.03 285 LEU B CA 1
ATOM 4363 C C . LEU B 1 285 ? 19.703 14.200 -16.044 1.00 27.58 285 LEU B C 1
ATOM 4364 O O . LEU B 1 285 ? 19.512 13.331 -16.929 1.00 26.55 285 LEU B O 1
ATOM 4369 N N . ASN B 1 286 ? 19.310 15.470 -16.138 1.00 27.87 286 ASN B N 1
ATOM 4370 C CA . ASN B 1 286 ? 18.593 16.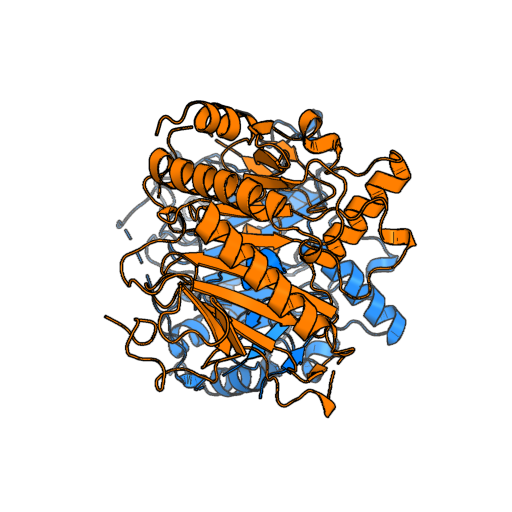001 -17.302 1.00 29.15 286 ASN B CA 1
ATOM 4371 C C . ASN B 1 286 ? 17.357 15.234 -17.738 1.00 28.51 286 ASN B C 1
ATOM 4372 O O . ASN B 1 286 ? 17.231 14.855 -18.906 1.00 27.70 286 ASN B O 1
ATOM 4377 N N . ASP B 1 287 ? 16.455 15.024 -16.788 1.00 27.20 287 ASP B N 1
ATOM 4378 C CA . ASP B 1 287 ? 15.140 14.509 -17.035 1.00 26.46 287 ASP B CA 1
ATOM 4379 C C . ASP B 1 287 ? 15.155 13.189 -17.802 1.00 24.80 287 ASP B C 1
ATOM 4380 O O . ASP B 1 287 ? 14.537 13.068 -18.866 1.00 25.19 287 ASP B O 1
ATOM 4385 N N . PRO B 1 288 ? 15.821 12.176 -17.239 1.00 23.15 288 PRO B N 1
ATOM 4386 C CA . PRO B 1 288 ? 15.852 10.875 -17.919 1.00 22.35 288 PRO B CA 1
ATOM 4387 C C . PRO B 1 288 ? 14.504 10.166 -17.863 1.00 21.57 288 PRO B C 1
ATOM 4388 O O . PRO B 1 288 ? 13.672 10.441 -16.970 1.00 20.91 288 PRO B O 1
ATOM 4392 N N . PRO B 1 289 ? 14.286 9.201 -18.774 1.00 21.27 289 PRO B N 1
ATOM 4393 C CA . PRO B 1 289 ? 13.144 8.313 -18.534 1.00 20.52 289 PRO B CA 1
ATOM 4394 C C . PRO B 1 289 ? 13.384 7.641 -17.173 1.00 19.71 289 PRO B C 1
ATOM 4395 O O . PRO B 1 289 ? 14.514 7.660 -16.681 1.00 20.06 289 PRO B O 1
ATOM 4399 N N . TYR B 1 290 ? 12.357 7.043 -16.570 1.00 19.79 290 TYR B N 1
ATOM 4400 C CA . TYR B 1 290 ? 12.575 6.311 -15.326 1.00 19.45 290 TYR B CA 1
ATOM 4401 C C . TYR B 1 290 ? 11.520 5.243 -15.099 1.00 19.30 290 TYR B C 1
ATOM 4402 O O . TYR B 1 290 ? 10.445 5.247 -15.739 1.00 19.20 290 TYR B O 1
ATOM 4411 N N . ASN B 1 291 ? 11.842 4.313 -14.190 1.00 18.20 291 ASN B N 1
ATOM 4412 C CA . ASN B 1 291 ? 10.880 3.390 -13.630 1.00 17.46 291 ASN B CA 1
ATOM 4413 C C . ASN B 1 291 ? 10.891 3.490 -12.107 1.00 17.85 291 ASN B C 1
ATOM 4414 O O . ASN B 1 291 ? 11.951 3.748 -11.499 1.00 17.49 291 ASN B O 1
ATOM 4419 N N . TYR B 1 292 ? 9.725 3.310 -11.482 1.00 18.15 292 TYR B N 1
ATOM 4420 C CA . TYR B 1 292 ? 9.697 2.940 -10.056 1.00 18.55 292 TYR B CA 1
ATOM 4421 C C . TYR B 1 292 ? 8.840 1.722 -9.765 1.00 17.47 292 TYR B C 1
ATOM 4422 O O . TYR B 1 292 ? 7.900 1.415 -10.525 1.00 17.80 292 TYR B O 1
ATOM 4431 N N . MET B 1 293 ? 9.187 1.019 -8.685 1.00 15.60 293 MET B N 1
ATOM 4432 C CA . MET B 1 293 ? 8.689 -0.325 -8.364 1.00 17.46 293 MET B CA 1
ATOM 4433 C C . MET B 1 293 ? 8.515 -0.363 -6.859 1.00 16.83 293 MET B C 1
ATOM 4434 O O . MET B 1 293 ? 9.465 -0.044 -6.111 1.00 18.06 293 MET B O 1
ATOM 4439 N N . ILE B 1 294 ? 7.330 -0.744 -6.408 1.00 16.72 294 ILE B N 1
ATOM 4440 C CA . ILE B 1 294 ? 7.104 -0.964 -5.006 1.00 16.58 294 ILE B CA 1
ATOM 4441 C C . ILE B 1 294 ? 7.425 -2.442 -4.695 1.00 16.77 294 ILE B C 1
ATOM 4442 O O . ILE B 1 294 ? 6.884 -3.357 -5.321 1.00 16.77 294 ILE B O 1
ATOM 4447 N N . HIS B 1 295 ? 8.319 -2.660 -3.736 1.00 16.16 295 HIS B N 1
ATOM 4448 C CA . HIS B 1 295 ? 8.664 -4.000 -3.286 1.00 16.76 295 HIS B CA 1
ATOM 4449 C C . HIS B 1 295 ? 7.971 -4.225 -1.955 1.00 17.90 295 HIS B C 1
ATOM 4450 O O . HIS B 1 295 ? 8.198 -3.459 -1.012 1.00 18.76 295 HIS B O 1
ATOM 4457 N N . THR B 1 296 ? 7.114 -5.250 -1.873 1.00 17.00 296 THR B N 1
ATOM 4458 C CA . THR B 1 296 ? 6.233 -5.412 -0.722 1.00 17.42 296 THR B CA 1
ATOM 4459 C C . THR B 1 296 ? 6.136 -6.901 -0.373 1.00 17.29 296 THR B C 1
ATOM 4460 O O . THR B 1 296 ? 6.810 -7.709 -1.007 1.00 17.16 296 THR B O 1
ATOM 4464 N N . SER B 1 297 ? 5.324 -7.278 0.614 1.00 18.27 297 SER B N 1
ATOM 4465 C CA . SER B 1 297 ? 5.336 -8.691 1.040 1.00 21.05 297 SER B CA 1
ATOM 4466 C C . SER B 1 297 ? 4.421 -9.509 0.129 1.00 20.83 297 SER B C 1
ATOM 4467 O O . SER B 1 297 ? 3.490 -8.968 -0.457 1.00 20.77 297 SER B O 1
ATOM 4470 N N . PRO B 1 298 ? 4.668 -10.837 0.027 1.00 20.97 298 PRO B N 1
ATOM 4471 C CA . PRO B 1 298 ? 3.699 -11.728 -0.598 1.00 20.52 298 PRO B CA 1
ATOM 4472 C C . PRO B 1 298 ? 2.379 -11.678 0.166 1.00 21.09 298 PRO B C 1
ATOM 4473 O O . PRO B 1 298 ? 2.381 -11.473 1.376 1.00 19.83 298 PRO B O 1
ATOM 4477 N N . LEU B 1 299 ? 1.260 -11.860 -0.525 1.00 21.62 299 LEU B N 1
ATOM 4478 C CA . LEU B 1 299 ? -0.023 -11.774 0.158 1.00 22.62 299 LEU B CA 1
ATOM 4479 C C . LEU B 1 299 ? -0.214 -12.879 1.202 1.00 22.56 299 LEU B C 1
ATOM 4480 O O . LEU B 1 299 ? -0.832 -12.639 2.241 1.00 22.10 299 LEU B O 1
ATOM 4485 N N . LYS B 1 300 ? 0.353 -14.067 0.951 1.00 21.91 300 LYS B N 1
ATOM 4486 C CA . LYS B 1 300 ? 0.289 -15.151 1.921 1.00 21.08 300 LYS B CA 1
ATOM 4487 C C . LYS B 1 300 ? 1.554 -15.281 2.797 1.00 20.01 300 LYS B C 1
ATOM 4488 O O . LYS B 1 300 ? 1.940 -16.382 3.238 1.00 19.83 300 LYS B O 1
ATOM 4494 N N . VAL B 1 301 ? 2.165 -14.142 3.100 1.00 18.81 301 VAL B N 1
ATOM 4495 C CA . VAL B 1 301 ? 3.377 -14.098 3.925 1.00 17.67 301 VAL B CA 1
ATOM 4496 C C . VAL B 1 301 ? 3.121 -14.700 5.306 1.00 18.36 301 VAL B C 1
ATOM 4497 O O . VAL B 1 301 ? 2.046 -14.478 5.893 1.00 16.95 301 VAL B O 1
ATOM 4501 N N . THR B 1 302 ? 4.080 -15.481 5.823 1.00 18.24 302 THR B N 1
ATOM 4502 C CA . THR B 1 302 ? 3.836 -16.165 7.074 1.00 18.94 302 THR B CA 1
ATOM 4503 C C . THR B 1 302 ? 4.254 -15.308 8.238 1.00 19.41 302 THR B C 1
ATOM 4504 O O . THR B 1 302 ? 5.096 -14.414 8.099 1.00 18.92 302 THR B O 1
ATOM 4508 N N . GLU B 1 303 ? 3.706 -15.601 9.413 1.00 20.17 303 GLU B N 1
ATOM 4509 C CA . GLU B 1 303 ? 4.167 -14.935 10.627 1.00 21.62 303 GLU B CA 1
ATOM 4510 C C . GLU B 1 303 ? 5.691 -14.994 10.813 1.00 22.30 303 GLU B C 1
ATOM 4511 O O . GLU B 1 303 ? 6.327 -13.997 11.161 1.00 20.51 303 GLU B O 1
ATOM 4517 N N . SER B 1 304 ? 6.283 -16.150 10.562 1.00 22.32 304 SER B N 1
ATOM 4518 C CA . SER B 1 304 ? 7.731 -16.279 10.764 1.00 24.17 304 SER B CA 1
ATOM 4519 C C . SER B 1 304 ? 8.571 -15.405 9.811 1.00 23.39 304 SER B C 1
ATOM 4520 O O . SER B 1 304 ? 9.749 -15.098 10.104 1.00 25.25 304 SER B O 1
ATOM 4523 N N . GLN B 1 305 ? 8.006 -15.029 8.668 1.00 22.04 305 GLN B N 1
ATOM 4524 C CA . GLN B 1 305 ? 8.705 -14.096 7.758 1.00 21.03 305 GLN B CA 1
ATOM 4525 C C . GLN B 1 305 ? 8.600 -12.638 8.145 1.00 20.45 305 GLN B C 1
ATOM 4526 O O . GLN B 1 305 ? 9.340 -11.829 7.607 1.00 18.93 305 GLN B O 1
ATOM 4532 N N . LEU B 1 306 ? 7.694 -12.273 9.050 1.00 20.22 306 LEU B N 1
ATOM 4533 C CA . LEU B 1 306 ? 7.445 -10.818 9.281 1.00 20.51 306 LEU B CA 1
ATOM 4534 C C . LEU B 1 306 ? 8.626 -10.033 9.890 1.00 21.47 306 LEU B C 1
ATOM 4535 O O . LEU B 1 306 ? 8.827 -8.850 9.547 1.00 20.90 306 LEU B O 1
ATOM 4540 N N . PRO B 1 307 ? 9.395 -10.664 10.811 1.00 21.20 307 PRO B N 1
ATOM 4541 C CA . PRO B 1 307 ? 10.477 -9.871 11.445 1.00 21.81 307 PRO B CA 1
ATOM 4542 C C . PRO B 1 307 ? 11.559 -9.329 10.491 1.00 22.04 307 PRO B C 1
ATOM 4543 O O . PRO B 1 307 ? 12.245 -8.358 10.836 1.00 21.43 307 PRO B O 1
ATOM 4547 N N . TYR B 1 308 ? 11.718 -9.940 9.321 1.00 21.57 308 TYR B N 1
ATOM 4548 C CA . TYR B 1 308 ? 12.708 -9.454 8.352 1.00 21.50 308 TYR B CA 1
ATOM 4549 C C . TYR B 1 308 ? 12.129 -9.039 7.007 1.00 21.14 308 TYR B C 1
ATOM 4550 O O . TYR B 1 308 ? 12.854 -8.912 6.009 1.00 21.50 308 TYR B O 1
ATOM 4559 N N . THR B 1 309 ? 10.815 -8.851 6.963 1.00 21.11 309 THR B N 1
ATOM 4560 C CA . THR B 1 309 ? 10.136 -8.442 5.748 1.00 19.78 309 THR B CA 1
ATOM 4561 C C . THR B 1 309 ? 9.724 -6.951 5.926 1.00 19.28 309 THR B C 1
ATOM 4562 O O . THR B 1 309 ? 9.070 -6.617 6.889 1.00 18.46 309 THR B O 1
ATOM 4566 N N . HIS B 1 310 ? 10.164 -6.092 5.003 1.00 17.55 310 HIS B N 1
ATOM 4567 C CA . HIS B 1 310 ? 10.148 -4.599 5.148 1.00 16.86 310 HIS B CA 1
ATOM 4568 C C . HIS B 1 310 ? 10.057 -4.045 3.722 1.00 16.00 310 HIS B C 1
ATOM 4569 O O . HIS B 1 310 ? 10.946 -4.257 2.889 1.00 15.20 310 HIS B O 1
ATOM 4576 N N . TRP B 1 311 ? 8.924 -3.427 3.413 1.00 15.81 311 TRP B N 1
ATOM 4577 C CA . TRP B 1 311 ? 8.654 -2.948 2.049 1.00 16.40 311 TRP B CA 1
ATOM 4578 C C . TRP B 1 311 ? 9.498 -1.708 1.749 1.00 16.76 311 TRP B C 1
ATOM 4579 O O . TRP B 1 311 ? 9.976 -1.041 2.669 1.00 16.99 311 TRP B O 1
ATOM 4590 N N . PHE B 1 312 ? 9.688 -1.414 0.466 1.00 16.58 312 PHE B N 1
ATOM 4591 C CA . PHE B 1 312 ? 10.387 -0.186 0.054 1.00 15.62 312 PHE B CA 1
ATOM 4592 C C . PHE B 1 312 ? 10.040 0.139 -1.385 1.00 15.90 312 PHE B C 1
ATOM 4593 O O . PHE B 1 312 ? 9.488 -0.701 -2.113 1.00 15.89 312 PHE B O 1
ATOM 4601 N N . LEU B 1 313 ? 10.365 1.359 -1.803 1.00 15.63 313 LEU B N 1
ATOM 4602 C CA . LEU B 1 313 ? 10.084 1.786 -3.158 1.00 16.40 313 LEU B CA 1
ATOM 4603 C C . LEU B 1 313 ? 11.412 2.031 -3.864 1.00 16.13 313 LEU B C 1
ATOM 4604 O O . LEU B 1 313 ? 12.319 2.691 -3.324 1.00 16.13 313 LEU B O 1
ATOM 4609 N N . GLN B 1 314 ? 11.562 1.432 -5.051 1.00 15.94 314 GLN B N 1
ATOM 4610 C CA . GLN B 1 314 ? 12.821 1.504 -5.805 1.00 15.83 314 GLN B CA 1
ATOM 4611 C C . GLN B 1 314 ? 12.639 2.424 -6.986 1.00 15.27 314 GLN B C 1
ATOM 4612 O O . GLN B 1 314 ? 11.697 2.258 -7.760 1.00 16.59 314 GLN B O 1
ATOM 4618 N N . ILE B 1 315 ? 13.544 3.367 -7.149 1.00 15.40 315 ILE B N 1
ATOM 4619 C CA . ILE B 1 315 ? 13.544 4.259 -8.326 1.00 14.78 315 ILE B CA 1
ATOM 4620 C C . ILE B 1 315 ? 14.798 4.021 -9.161 1.00 14.63 315 ILE B C 1
ATOM 4621 O O . ILE B 1 315 ? 15.899 4.058 -8.623 1.00 16.07 315 ILE B O 1
ATOM 4626 N N . VAL B 1 316 ? 14.619 3.763 -10.462 1.00 14.11 316 VAL B N 1
ATOM 4627 C CA . VAL B 1 316 ? 15.710 3.524 -11.413 1.00 14.95 316 VAL B CA 1
ATOM 4628 C C . VAL B 1 316 ? 15.666 4.520 -12.599 1.00 16.34 316 VAL B C 1
ATOM 4629 O O . VAL B 1 316 ? 14.845 4.368 -13.532 1.00 17.57 316 VAL B O 1
ATOM 4633 N N . PRO B 1 317 ? 16.506 5.581 -12.563 1.00 18.01 317 PRO B N 1
ATOM 4634 C CA . PRO B 1 317 ? 16.588 6.430 -13.740 1.00 18.57 317 PRO B CA 1
ATOM 4635 C C . PRO B 1 317 ? 17.136 5.560 -14.874 1.00 19.45 317 PRO B C 1
ATOM 4636 O O . PRO B 1 317 ? 18.026 4.735 -14.622 1.00 19.46 317 PRO B O 1
ATOM 4640 N N . GLN B 1 318 ? 16.624 5.714 -16.095 1.00 20.44 318 GLN B N 1
ATOM 4641 C CA . GLN B 1 318 ? 17.175 4.932 -17.195 1.00 22.46 318 GLN B CA 1
ATOM 4642 C C . GLN B 1 318 ? 18.355 5.636 -17.831 1.00 22.79 318 GLN B C 1
ATOM 4643 O O . GLN B 1 318 ? 18.182 6.679 -18.493 1.00 23.95 318 GLN B O 1
ATOM 4649 N N . LEU B 1 319 ? 19.546 5.087 -17.630 1.00 21.80 319 LEU B N 1
ATOM 4650 C CA . LEU B 1 319 ? 20.779 5.754 -17.983 1.00 22.47 319 LEU B CA 1
ATOM 4651 C C . LEU B 1 319 ? 21.669 4.913 -18.886 1.00 23.78 319 LEU B C 1
ATOM 4652 O O . LEU B 1 319 ? 22.537 5.442 -19.550 1.00 24.93 319 LEU B O 1
ATOM 4657 N N . SER B 1 320 ? 21.482 3.602 -18.884 1.00 24.44 320 SER B N 1
ATOM 4658 C CA . SER B 1 320 ? 22.388 2.727 -19.633 1.00 25.89 320 SER B CA 1
ATOM 4659 C C . SER B 1 320 ? 21.623 1.471 -19.963 1.00 24.75 320 SER B C 1
ATOM 4660 O O . SER B 1 320 ? 20.498 1.300 -19.511 1.00 24.27 320 SER B O 1
ATOM 4663 N N . GLY B 1 321 ? 22.222 0.580 -20.746 1.00 25.17 321 GLY B N 1
ATOM 4664 C CA . GLY B 1 321 ? 21.510 -0.650 -21.098 1.00 23.56 321 GLY B CA 1
ATOM 4665 C C . GLY B 1 321 ? 22.406 -1.825 -20.815 1.00 23.06 321 GLY B C 1
ATOM 4666 O O . GLY B 1 321 ? 23.480 -1.658 -20.230 1.00 23.44 321 GLY B O 1
ATOM 4667 N N . VAL B 1 322 ? 21.981 -3.009 -21.250 1.00 22.32 322 VAL B N 1
ATOM 4668 C CA . VAL B 1 322 ? 22.766 -4.233 -20.947 1.00 21.60 322 VAL B CA 1
ATOM 4669 C C . VAL B 1 322 ? 23.263 -4.936 -22.215 1.00 20.37 322 VAL B C 1
ATOM 4670 O O . VAL B 1 322 ? 22.840 -4.617 -23.325 1.00 20.99 322 VAL B O 1
ATOM 4674 N N . GLY B 1 323 ? 24.161 -5.899 -22.025 1.00 18.82 323 GLY B N 1
ATOM 4675 C CA . GLY B 1 323 ? 24.730 -6.658 -23.107 1.00 18.00 323 GLY B CA 1
ATOM 4676 C C . GLY B 1 323 ? 24.748 -8.100 -22.651 1.00 16.82 323 GLY B C 1
ATOM 4677 O O . GLY B 1 323 ? 24.076 -8.469 -21.683 1.00 16.51 323 GLY B O 1
ATOM 4678 N N . GLY B 1 324 ? 25.523 -8.915 -23.340 1.00 16.66 324 GLY B N 1
ATOM 4679 C CA . GLY B 1 324 ? 25.528 -10.341 -23.063 1.00 16.36 324 GLY B CA 1
ATOM 4680 C C . GLY B 1 324 ? 26.056 -10.744 -21.697 1.00 17.08 324 GLY B C 1
ATOM 4681 O O . GLY B 1 324 ? 25.721 -11.844 -21.200 1.00 16.61 324 GLY B O 1
ATOM 4682 N N . PHE B 1 325 ? 26.885 -9.896 -21.070 1.00 16.30 325 PHE B N 1
ATOM 4683 C CA . PHE B 1 325 ? 27.373 -10.230 -19.723 1.00 15.83 325 PHE B CA 1
ATOM 4684 C C . PHE B 1 325 ? 26.231 -10.317 -18.726 1.00 15.78 325 PHE B C 1
ATOM 4685 O O . PHE B 1 325 ? 26.105 -11.306 -18.024 1.00 14.98 325 PHE B O 1
ATOM 4693 N N . GLU B 1 326 ? 25.369 -9.303 -18.696 1.00 15.28 326 GLU B N 1
ATOM 4694 C CA . GLU B 1 326 ? 24.242 -9.259 -17.760 1.00 15.10 326 GLU B CA 1
ATOM 4695 C C . GLU B 1 326 ? 23.198 -10.327 -18.090 1.00 15.76 326 GLU B C 1
ATOM 4696 O O . GLU B 1 326 ? 22.646 -10.974 -17.190 1.00 14.74 326 GLU B O 1
ATOM 4702 N N . ILE B 1 327 ? 22.922 -10.503 -19.378 1.00 15.57 327 ILE B N 1
ATOM 4703 C CA . ILE B 1 327 ? 21.914 -11.482 -19.772 1.00 15.39 327 ILE B CA 1
ATOM 4704 C C . ILE B 1 327 ? 22.402 -12.855 -19.327 1.00 16.30 327 ILE B C 1
ATOM 4705 O O . ILE B 1 327 ? 21.624 -13.645 -18.799 1.00 17.55 327 ILE B O 1
ATOM 4710 N N . GLY B 1 328 ? 23.673 -13.109 -19.531 1.00 15.01 328 GLY B N 1
ATOM 4711 C CA . GLY B 1 328 ? 24.238 -14.456 -19.272 1.00 16.53 328 GLY B CA 1
ATOM 4712 C C . GLY B 1 328 ? 24.366 -14.783 -17.796 1.00 15.56 328 GLY B C 1
ATOM 4713 O O . GLY B 1 328 ? 24.161 -15.930 -17.412 1.00 17.40 328 GLY B O 1
ATOM 4714 N N . THR B 1 329 ? 24.780 -13.800 -16.986 1.00 14.94 329 THR B N 1
ATOM 4715 C CA . THR B 1 329 ? 25.089 -14.051 -15.564 1.00 15.50 329 THR B CA 1
ATOM 4716 C C . THR B 1 329 ? 23.976 -13.600 -14.589 1.00 15.48 329 THR B C 1
ATOM 4717 O O . THR B 1 329 ? 23.868 -14.131 -13.493 1.00 16.18 329 THR B O 1
ATOM 4721 N N . GLY B 1 330 ? 23.160 -12.620 -14.966 1.00 16.14 330 GLY B N 1
ATOM 4722 C CA . GLY B 1 330 ? 22.228 -12.025 -13.982 1.00 17.08 330 GLY B CA 1
ATOM 4723 C C . GLY B 1 330 ? 23.016 -11.192 -12.962 1.00 18.45 330 GLY B C 1
ATOM 4724 O O . GLY B 1 330 ? 22.494 -10.842 -11.895 1.00 18.49 330 GLY B O 1
ATOM 4725 N N . CYS B 1 331 ? 24.253 -10.862 -13.314 1.00 18.53 331 CYS B N 1
ATOM 4726 C CA . CYS B 1 331 ? 25.075 -9.918 -12.543 1.00 19.26 331 CYS B CA 1
ATOM 4727 C C . CYS B 1 331 ? 25.163 -8.584 -13.305 1.00 18.61 331 CYS B C 1
ATOM 4728 O O . CYS B 1 331 ? 25.490 -8.558 -14.496 1.00 18.73 331 CYS B O 1
ATOM 4731 N N . TYR B 1 332 ? 24.861 -7.481 -12.633 1.00 17.32 332 TYR B N 1
ATOM 4732 C CA . TYR B 1 332 ? 24.939 -6.175 -13.296 1.00 18.40 332 TYR B CA 1
ATOM 4733 C C . TYR B 1 332 ? 26.294 -5.534 -13.084 1.00 17.53 332 TYR B C 1
ATOM 4734 O O . TYR B 1 332 ? 27.023 -5.906 -12.192 1.00 16.71 332 TYR B O 1
ATOM 4743 N N . ILE B 1 333 ? 26.607 -4.539 -13.906 1.00 17.84 333 ILE B N 1
ATOM 4744 C CA . ILE B 1 333 ? 27.784 -3.735 -13.696 1.00 16.83 333 ILE B CA 1
ATOM 4745 C C . ILE B 1 333 ? 27.307 -2.278 -13.504 1.00 17.01 333 ILE B C 1
ATOM 4746 O O . ILE B 1 333 ? 26.568 -1.760 -14.345 1.00 17.23 333 ILE B O 1
ATOM 4751 N N . ASN B 1 334 ? 27.706 -1.665 -12.394 1.00 16.14 334 ASN B N 1
ATOM 4752 C CA . ASN B 1 334 ? 27.236 -0.337 -12.005 1.00 17.27 334 ASN B CA 1
ATOM 4753 C C . ASN B 1 334 ? 28.479 0.579 -12.063 1.00 17.01 334 ASN B C 1
ATOM 4754 O O . ASN B 1 334 ? 29.491 0.296 -11.375 1.00 16.10 334 ASN B O 1
ATOM 4759 N N . PRO B 1 335 ? 28.427 1.613 -12.927 1.00 19.25 335 PRO B N 1
ATOM 4760 C CA . PRO B 1 335 ? 29.547 2.536 -13.078 1.00 19.81 335 PRO B CA 1
ATOM 4761 C C . PRO B 1 335 ? 29.671 3.637 -12.004 1.00 21.40 335 PRO B C 1
ATOM 4762 O O . PRO B 1 335 ? 30.647 4.355 -12.024 1.00 20.30 335 PRO B O 1
ATOM 4766 N N . VAL B 1 336 ? 28.726 3.783 -11.077 1.00 21.27 336 VAL B N 1
ATOM 4767 C CA . VAL B 1 336 ? 28.827 4.890 -10.089 1.00 20.94 336 VAL B CA 1
ATOM 4768 C C . VAL B 1 336 ? 28.595 4.314 -8.711 1.00 20.61 336 VAL B C 1
ATOM 4769 O O . VAL B 1 336 ? 27.547 3.722 -8.478 1.00 18.61 336 VAL B O 1
ATOM 4773 N N . PHE B 1 337 ? 29.550 4.510 -7.798 1.00 18.74 337 PHE B N 1
ATOM 4774 C CA . PHE B 1 337 ? 29.377 4.036 -6.442 1.00 19.28 337 PHE B CA 1
ATOM 4775 C C . PHE B 1 337 ? 28.254 4.836 -5.759 1.00 20.06 337 PHE B C 1
ATOM 4776 O O . PHE B 1 337 ? 28.125 6.043 -6.012 1.00 18.58 337 PHE B O 1
ATOM 4784 N N . PRO B 1 338 ? 27.457 4.168 -4.894 1.00 19.85 338 PRO B N 1
ATOM 4785 C CA . PRO B 1 338 ? 26.339 4.822 -4.184 1.00 21.23 338 PRO B CA 1
ATOM 4786 C C . PRO B 1 338 ? 26.816 5.933 -3.233 1.00 22.31 338 PRO B C 1
ATOM 4787 O O . PRO B 1 338 ? 26.093 6.917 -3.036 1.00 22.49 338 PRO B O 1
ATOM 4791 N N . GLU B 1 339 ? 28.040 5.800 -2.698 1.00 24.08 339 GLU B N 1
ATOM 4792 C CA . GLU B 1 339 ? 28.711 6.904 -1.977 1.00 25.20 339 GLU B CA 1
ATOM 4793 C C . GLU B 1 339 ? 28.683 8.216 -2.772 1.00 25.38 339 GLU B C 1
ATOM 4794 O O . GLU B 1 339 ? 28.335 9.267 -2.223 1.00 25.11 339 GLU B O 1
ATOM 4800 N N . ASP B 1 340 ? 29.062 8.134 -4.055 1.00 24.46 340 ASP B N 1
ATOM 4801 C CA . ASP B 1 340 ? 29.120 9.300 -4.946 1.00 25.07 340 ASP B CA 1
ATOM 4802 C C . ASP B 1 340 ? 27.727 9.804 -5.326 1.00 23.09 340 ASP B C 1
ATOM 4803 O O . ASP B 1 340 ? 27.485 11.005 -5.343 1.00 23.10 340 ASP B O 1
ATOM 4808 N N . VAL B 1 341 ? 26.801 8.878 -5.586 1.00 21.90 341 VAL B N 1
ATOM 4809 C CA . VAL B 1 341 ? 25.413 9.230 -5.860 1.00 20.83 341 VAL B CA 1
ATOM 4810 C C . VAL B 1 341 ? 24.826 10.053 -4.690 1.00 21.16 341 VAL B C 1
ATOM 4811 O O . VAL B 1 341 ? 24.309 11.155 -4.908 1.00 20.37 341 VAL B O 1
ATOM 4815 N N . ALA B 1 342 ? 24.906 9.528 -3.466 1.00 20.71 342 ALA B N 1
ATOM 4816 C CA . ALA B 1 342 ? 24.349 10.228 -2.315 1.00 22.00 342 ALA B CA 1
ATOM 4817 C C . ALA B 1 342 ? 24.965 11.629 -2.211 1.00 22.62 342 ALA B C 1
ATOM 4818 O O . ALA B 1 342 ? 24.262 12.593 -1.948 1.00 22.89 342 ALA B O 1
ATOM 4820 N N . LYS B 1 343 ? 26.275 11.728 -2.411 1.00 23.85 343 LYS B N 1
ATOM 4821 C CA . LYS B 1 343 ? 26.954 13.024 -2.265 1.00 25.44 343 LYS B CA 1
ATOM 4822 C C . LYS B 1 343 ? 26.396 14.037 -3.289 1.00 25.51 343 LYS B C 1
ATOM 4823 O O . LYS B 1 343 ? 26.017 15.158 -2.927 1.00 25.45 343 LYS B O 1
ATOM 4829 N N . VAL B 1 344 ? 26.312 13.618 -4.558 1.00 24.42 344 VAL B N 1
ATOM 4830 C CA . VAL B 1 344 ? 25.748 14.432 -5.649 1.00 24.54 344 VAL B CA 1
ATOM 4831 C C . VAL B 1 344 ? 24.283 14.817 -5.364 1.00 23.83 344 VAL B C 1
ATOM 4832 O O . VAL B 1 344 ? 23.875 15.993 -5.470 1.00 23.95 344 VAL B O 1
ATOM 4836 N N . MET B 1 345 ? 23.496 13.826 -4.955 1.00 22.15 345 MET B N 1
ATOM 4837 C CA . MET B 1 345 ? 22.077 14.010 -4.790 1.00 22.05 345 MET B CA 1
ATOM 4838 C C . MET B 1 345 ? 21.749 14.878 -3.577 1.00 22.87 345 MET B C 1
ATOM 4839 O O . MET B 1 345 ? 20.776 15.623 -3.632 1.00 22.18 345 MET B O 1
ATOM 4844 N N . ARG B 1 346 ? 22.556 14.782 -2.513 1.00 23.86 346 ARG B N 1
ATOM 4845 C CA . ARG B 1 346 ? 22.372 15.638 -1.319 1.00 26.30 346 ARG B CA 1
ATOM 4846 C C . ARG B 1 346 ? 22.572 17.123 -1.671 1.00 27.89 346 ARG B C 1
ATOM 4847 O O . ARG B 1 346 ? 22.001 18.004 -1.017 1.00 28.44 346 ARG B O 1
ATOM 4855 N N . GLU B 1 347 ? 23.378 17.392 -2.700 1.00 29.45 347 GLU B N 1
ATOM 4856 C CA . GLU B 1 347 ? 23.695 18.772 -3.100 1.00 30.79 347 GLU B CA 1
ATOM 4857 C C . GLU B 1 347 ? 22.761 19.359 -4.154 1.00 30.73 347 GLU B C 1
ATOM 4858 O O . GLU B 1 347 ? 22.911 20.531 -4.524 1.00 31.15 347 GLU B O 1
ATOM 4864 N N . VAL B 1 348 ? 21.818 18.576 -4.664 1.00 29.67 348 VAL B N 1
ATOM 4865 C CA . VAL B 1 348 ? 20.921 19.087 -5.701 1.00 29.23 348 VAL B CA 1
ATOM 4866 C C . VAL B 1 348 ? 20.040 20.205 -5.151 1.00 30.56 348 VAL B C 1
ATOM 4867 O O . VAL B 1 348 ? 19.394 20.054 -4.113 1.00 29.42 348 VAL B O 1
ATOM 4871 N N . SER B 1 349 ? 20.051 21.340 -5.842 1.00 31.66 349 SER B N 1
ATOM 4872 C CA . SER B 1 349 ? 19.210 22.465 -5.449 1.00 33.07 349 SER B CA 1
ATOM 4873 C C . SER B 1 349 ? 18.028 22.629 -6.390 1.00 33.02 349 SER B C 1
ATOM 4874 O O . SER B 1 349 ? 18.206 22.774 -7.608 1.00 33.79 349 SER B O 1
ATOM 4877 N N . LEU B 1 350 ? 16.824 22.598 -5.832 1.00 33.57 350 LEU B N 1
ATOM 4878 C CA . LEU B 1 350 ? 15.613 22.816 -6.623 1.00 33.94 350 LEU B CA 1
ATOM 4879 C C . LEU B 1 350 ? 15.137 24.260 -6.499 1.00 35.15 350 LEU B C 1
ATOM 4880 O O . LEU B 1 350 ? 14.676 24.816 -7.489 1.00 36.75 350 LEU B O 1
#

Nearest PDB structures (foldseek):
  1z84-assembly1_B  TM=1.003E+00  e=1.002E-68  Arabidopsis thaliana
  1z84-assembly1_A  TM=1.002E+00  e=4.433E-65  Arabidopsis thaliana
  2h39-assembly1_A  TM=9.851E-01  e=4.475E-62  Arabidopsis thaliana
  1zwj-assembly1_B  TM=1.001E+00  e=3.149E-61  Arabidopsis thaliana
  2h39-assembly1_B  TM=9.847E-01  e=4.748E-62  Arabidopsis thaliana